Protein AF-A0A812XJ91-F1 (afdb_monomer_lite)

Secondary structure (DSSP, 8-state):
--SPPEEEEHHHHTT-SS---HHHHHHTTSEEE--GGG-EEEEEEE---SSS-S-TTSHHHHHHHHHHHHHHHS--EEPB-TT--PPPEETHHHHSS-EEEEEHHHHSPPPP--TTS-TT-TT-S--HHHHHHHHHHHHHHH-SEEEEE---EEETTTTEEE-HHHHHHBHHHHHHTHHHHHT-S-EEEEE-SSS-EEE--HHHHHHT--GGGSB-SSTTHHHHHHHHHHHHHHHHHHHHHHTT-HHHHHHHHHHHHHHTTTSPP-PPP--S------TT--HHHHHHHHHHHHHT-SSTT---TT---HHHHHHHTT-HHHHHHHHHTT--TT---SS-BTTTTBPTT--HHHHHHHTT-HHHHHHHHHTT--TT-SSS-HHHHHHHTT-HHHHHHHHHTT--TT-B-TTS-BHHHHHHHTT-HHHHHHHHHHTS-----

Foldseek 3Di:
DLAFWKWAFLVLLLVDPFDDAQVVCVVVVRIDRDDVVQWAEEEEQEQQLDDQGRCGNCPLSVFVSLQVCLLPVDFDFFAADPPDPDGGDTSVVVVPGTYIYGDLGNRFHDDDPPVDDDPPPPPDPDDSNNSVLLCLLVVLLRHQAYEYRFEFDQRPNVNDTTGPLLCLQALVSLLSCLCLLLVPNYFYWYRHGSNPIHGYFSQNSLLSFASLRHDYPDNCVLQSSVVSSQVVLLVSLVVCVVVVVLVSNLLSQLQQCRNCPNGPDDDRDQNDDDQPPPPPDDPLVSVLSRLCVSSVHDDQQDAPPQQDGSLLSCLSNLPLSNNVSSVVVVRDQQRWTQADDRNQGGHGFDGSLLSNLLSLSQSSNLVSVVSVHDQQTGLQGSLLSNLLSLNLSSNVSSVVSVHDQCDAHNVRDGSLVSNVVNVSVSSNVSSVVVPPPPPPD

Structure (mmCIF, N/CA/C/O backbone):
data_AF-A0A812XJ91-F1
#
_entry.id   AF-A0A812XJ91-F1
#
loop_
_atom_site.group_PDB
_atom_site.id
_atom_site.type_symbol
_atom_site.label_atom_id
_atom_site.label_alt_id
_atom_site.label_comp_id
_atom_site.label_asym_id
_atom_site.label_entity_id
_atom_site.label_seq_id
_atom_site.pdbx_PDB_ins_code
_atom_site.Cart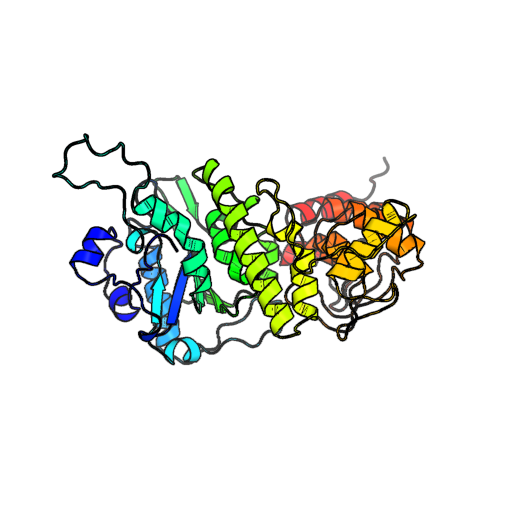n_x
_atom_site.Cartn_y
_atom_site.Cartn_z
_atom_site.occupancy
_atom_site.B_iso_or_equiv
_atom_site.auth_seq_id
_atom_site.auth_comp_id
_atom_site.auth_asym_id
_atom_site.auth_atom_id
_atom_site.pdbx_PDB_model_num
ATOM 1 N N . MET A 1 1 ? -5.278 -17.671 15.094 1.00 77.06 1 MET A N 1
ATOM 2 C CA . MET A 1 1 ? -5.924 -16.753 16.052 1.00 77.06 1 MET A CA 1
ATOM 3 C C . MET A 1 1 ? -5.693 -17.362 17.419 1.00 77.06 1 MET A C 1
ATOM 5 O O . MET A 1 1 ? -6.022 -18.529 17.568 1.00 77.06 1 MET A O 1
ATOM 9 N N . LEU A 1 2 ? -5.006 -16.648 18.311 1.00 86.00 2 LEU A N 1
ATOM 10 C CA . LEU A 1 2 ? -4.584 -17.137 19.634 1.00 86.00 2 LEU A CA 1
ATOM 11 C C . LEU A 1 2 ? -5.523 -16.671 20.757 1.00 86.00 2 LEU A C 1
ATOM 13 O O . LEU A 1 2 ? -5.563 -17.288 21.810 1.00 86.00 2 LEU A O 1
ATOM 17 N N . PHE A 1 3 ? -6.290 -15.607 20.522 1.00 91.12 3 PHE A N 1
ATOM 18 C CA . PHE A 1 3 ? -7.303 -15.082 21.435 1.00 91.12 3 PHE A CA 1
ATOM 19 C C . PHE A 1 3 ? -8.591 -14.795 20.643 1.00 91.12 3 PHE A C 1
ATOM 21 O O . PHE A 1 3 ? -8.493 -14.431 19.462 1.00 91.12 3 PHE A O 1
ATOM 28 N N . PRO A 1 4 ? -9.786 -15.006 21.222 1.00 94.06 4 PRO A N 1
ATOM 29 C CA . PRO A 1 4 ? -11.042 -14.742 20.532 1.00 94.06 4 PRO A CA 1
ATOM 30 C C . PRO A 1 4 ? -11.246 -13.245 20.278 1.00 94.06 4 PRO A C 1
ATOM 32 O O . PRO A 1 4 ? -10.796 -12.379 21.027 1.00 94.06 4 PRO A O 1
ATOM 35 N N . MET A 1 5 ? -11.938 -12.929 19.187 1.00 94.94 5 MET A N 1
ATOM 36 C CA . MET A 1 5 ? -12.240 -11.546 18.839 1.00 94.94 5 MET A CA 1
ATOM 37 C C . MET A 1 5 ? -13.400 -11.056 19.701 1.00 94.94 5 MET A C 1
ATOM 39 O O . MET A 1 5 ? -14.499 -11.579 19.578 1.00 94.94 5 MET A O 1
ATOM 43 N N . TYR A 1 6 ? -13.186 -10.036 20.523 1.00 97.12 6 TYR A N 1
ATOM 44 C CA . TYR A 1 6 ? -14.270 -9.338 21.210 1.00 97.12 6 TYR A CA 1
ATOM 45 C C . TYR A 1 6 ? -14.672 -8.076 20.448 1.00 97.12 6 TYR A C 1
ATOM 47 O O . TYR A 1 6 ? -13.834 -7.450 19.806 1.00 97.12 6 TYR A O 1
ATOM 55 N N . ALA A 1 7 ? -15.940 -7.682 20.518 1.00 97.38 7 ALA A N 1
ATOM 56 C CA . ALA A 1 7 ? -16.430 -6.466 19.878 1.00 97.38 7 ALA A CA 1
ATOM 57 C C . ALA A 1 7 ? -17.609 -5.854 20.646 1.00 97.38 7 ALA A C 1
ATOM 59 O O . ALA A 1 7 ? -18.295 -6.530 21.415 1.00 97.38 7 ALA A O 1
ATOM 60 N N . VAL A 1 8 ? -17.864 -4.567 20.413 1.00 97.19 8 VAL A N 1
ATOM 61 C CA . VAL A 1 8 ? -19.029 -3.844 20.942 1.00 97.19 8 VAL A CA 1
ATOM 62 C C . VAL A 1 8 ? -20.018 -3.575 19.812 1.00 97.19 8 VAL A C 1
ATOM 64 O O . VAL A 1 8 ? -19.623 -3.174 18.720 1.00 97.19 8 VAL A O 1
ATOM 67 N N . SER A 1 9 ? -21.314 -3.790 20.035 1.00 96.00 9 SER A N 1
ATOM 68 C CA . SER A 1 9 ? -22.311 -3.380 19.036 1.00 96.00 9 SER A CA 1
ATOM 69 C C . SER A 1 9 ? -22.371 -1.853 18.945 1.00 96.00 9 SER A C 1
ATOM 71 O O . SER A 1 9 ? -22.243 -1.166 19.962 1.00 96.00 9 SER A O 1
ATOM 73 N N . VAL A 1 10 ? -22.646 -1.298 17.761 1.00 94.12 10 VAL A N 1
ATOM 74 C CA . VAL A 1 10 ? -22.796 0.163 17.611 1.00 94.12 10 VAL A CA 1
ATOM 75 C C . VAL A 1 10 ? -23.866 0.723 18.561 1.00 94.12 10 VAL A C 1
ATOM 77 O O . VAL A 1 10 ? -23.689 1.792 19.137 1.00 94.12 10 VAL A O 1
ATOM 80 N N . GLN A 1 11 ? -24.947 -0.021 18.812 1.00 93.06 11 GLN A N 1
ATOM 81 C CA . GLN A 1 11 ? -25.999 0.394 19.747 1.00 93.06 11 GLN A CA 1
ATOM 82 C C . GLN A 1 11 ? -25.499 0.556 21.188 1.00 93.06 11 GLN A C 1
ATOM 84 O O . GLN A 1 11 ? -25.949 1.468 21.881 1.00 93.06 11 GLN A O 1
ATOM 89 N N . GLN A 1 12 ? -24.600 -0.321 21.644 1.00 95.81 12 GLN A N 1
ATOM 90 C CA . GLN A 1 12 ? -23.986 -0.209 22.967 1.00 95.81 12 GLN A CA 1
ATOM 91 C C . GLN A 1 12 ? -22.923 0.890 22.985 1.00 95.81 12 GLN A C 1
ATOM 93 O O . GLN A 1 12 ? -22.923 1.706 23.904 1.00 95.81 12 GLN A O 1
ATOM 98 N N . LEU A 1 13 ? -22.100 0.996 21.933 1.00 95.69 13 LEU A N 1
ATOM 99 C CA . LEU A 1 13 ? -21.103 2.063 21.816 1.00 95.69 13 LEU A CA 1
ATOM 100 C C . LEU A 1 13 ? -21.748 3.450 21.943 1.00 95.69 13 LEU A C 1
ATOM 102 O O . LEU A 1 13 ? -21.236 4.303 22.660 1.00 95.69 13 LEU A O 1
ATOM 106 N N . LEU A 1 14 ? -22.899 3.673 21.303 1.00 95.00 14 LEU A N 1
ATOM 107 C CA . LEU A 1 14 ? -23.621 4.950 21.359 1.00 95.00 14 LEU A CA 1
ATOM 108 C C . LEU A 1 14 ? -24.146 5.325 22.757 1.00 95.00 14 LEU A C 1
ATOM 110 O O . LEU A 1 14 ? -24.506 6.487 22.955 1.00 95.00 14 LEU A O 1
ATOM 114 N N . LYS A 1 15 ? -24.206 4.366 23.690 1.00 96.00 15 LYS A N 1
ATOM 115 C CA . LYS A 1 15 ? -24.619 4.559 25.090 1.00 96.00 15 LYS A CA 1
ATOM 116 C C . LYS A 1 15 ? -23.435 4.696 26.049 1.00 96.00 15 LYS A C 1
ATOM 118 O O . LYS A 1 15 ? -23.639 5.111 27.184 1.00 96.00 15 LYS A O 1
ATOM 123 N N . MET A 1 16 ? -22.222 4.342 25.619 1.00 95.50 16 MET A N 1
ATOM 124 C CA . MET A 1 16 ? -21.024 4.466 26.449 1.00 95.50 16 MET A CA 1
ATOM 125 C C . MET A 1 16 ? -20.746 5.938 26.765 1.00 95.50 16 MET A C 1
ATOM 127 O O . MET A 1 16 ? -20.759 6.790 25.876 1.00 95.50 16 MET A O 1
ATOM 131 N N . THR A 1 17 ? -20.474 6.235 28.032 1.00 94.00 17 THR A N 1
ATOM 132 C CA . THR A 1 17 ? -20.098 7.579 28.501 1.00 94.00 17 THR A CA 1
ATOM 133 C C . THR A 1 17 ? -18.590 7.749 28.641 1.00 94.00 17 THR A C 1
ATOM 135 O O . THR A 1 17 ? -18.089 8.866 28.569 1.00 94.00 17 THR A O 1
ATOM 138 N N . GLU A 1 18 ? -17.875 6.641 28.813 1.00 93.12 18 GLU A N 1
ATOM 139 C CA . GLU A 1 18 ? -16.437 6.579 29.050 1.00 93.12 18 GLU A CA 1
ATOM 140 C C . GLU A 1 18 ? -15.836 5.335 28.386 1.00 93.12 18 GLU A C 1
ATOM 142 O O . GLU A 1 18 ? -16.519 4.326 28.165 1.00 93.12 18 GLU A O 1
ATOM 147 N N . VAL A 1 19 ? -14.547 5.418 28.061 1.00 93.38 19 VAL A N 1
ATOM 148 C CA . VAL A 1 19 ? -13.760 4.288 27.568 1.00 93.38 19 VAL A CA 1
ATOM 149 C C . VAL A 1 19 ? -13.214 3.549 28.788 1.00 93.38 19 VAL A C 1
ATOM 151 O O . VAL A 1 19 ? -12.426 4.102 29.540 1.00 93.38 19 VAL A O 1
ATOM 154 N N . ARG A 1 20 ? -13.671 2.315 29.026 1.00 93.94 20 ARG A N 1
ATOM 155 C CA . ARG A 1 20 ? -13.280 1.508 30.196 1.00 93.94 20 ARG A CA 1
ATOM 156 C C . ARG A 1 20 ? -12.519 0.247 29.789 1.00 93.94 20 ARG A C 1
ATOM 158 O O . ARG A 1 20 ? -12.733 -0.229 28.675 1.00 93.94 20 ARG A O 1
ATOM 165 N N . PRO A 1 21 ? -11.683 -0.319 30.681 1.00 94.19 21 PRO A N 1
ATOM 166 C CA . PRO A 1 21 ? -10.959 -1.560 30.424 1.00 94.19 21 PRO A CA 1
ATOM 167 C C . PRO A 1 21 ? -11.860 -2.730 30.017 1.00 94.19 21 PRO A C 1
ATOM 169 O O . PRO A 1 21 ? -13.022 -2.826 30.433 1.00 94.19 21 PRO A O 1
ATOM 172 N N . HIS A 1 22 ? -11.280 -3.644 29.239 1.00 94.00 22 HIS A N 1
ATOM 173 C CA . HIS A 1 22 ? -11.932 -4.842 28.714 1.00 94.00 22 HIS A CA 1
ATOM 174 C C . HIS A 1 22 ? -12.670 -5.651 29.782 1.00 94.00 22 HIS A C 1
ATOM 176 O O . HIS A 1 22 ? -13.807 -6.058 29.567 1.00 94.00 22 HIS A O 1
ATOM 182 N N . GLU A 1 23 ? -12.058 -5.845 30.947 1.00 93.56 23 GLU A N 1
ATOM 183 C CA . GLU A 1 23 ? -12.588 -6.679 32.024 1.00 93.56 23 GLU A CA 1
ATOM 184 C C . GLU A 1 23 ? -13.911 -6.124 32.563 1.00 93.56 23 GLU A C 1
ATOM 186 O O . GLU A 1 23 ? -14.848 -6.885 32.807 1.00 93.56 23 GLU A O 1
ATOM 191 N N . ILE A 1 24 ? -14.013 -4.795 32.689 1.00 94.69 24 ILE A N 1
ATOM 192 C CA . ILE A 1 24 ? -15.222 -4.118 33.170 1.00 94.69 24 ILE A CA 1
ATOM 193 C C . ILE A 1 24 ? -16.333 -4.239 32.125 1.00 94.69 24 ILE A C 1
ATOM 195 O O . ILE A 1 24 ? -17.440 -4.675 32.439 1.00 94.69 24 ILE A O 1
ATOM 199 N N . LEU A 1 25 ? -16.037 -3.911 30.863 1.00 95.62 25 LEU A N 1
ATOM 200 C CA . LEU A 1 25 ? -17.049 -3.959 29.805 1.00 95.62 25 LEU A CA 1
ATOM 201 C C . LEU A 1 25 ? -17.490 -5.389 29.468 1.00 95.62 25 LEU A C 1
ATOM 203 O O . LEU A 1 25 ? -18.638 -5.592 29.071 1.00 95.62 25 LEU A O 1
ATOM 207 N N . LYS A 1 26 ? -16.609 -6.380 29.639 1.00 94.75 26 LYS A N 1
ATOM 208 C CA . LYS A 1 26 ? -16.939 -7.803 29.511 1.00 94.75 26 LYS A CA 1
ATOM 209 C C . LYS A 1 26 ? -17.842 -8.269 30.654 1.00 94.75 26 LYS A C 1
ATOM 211 O O . LYS A 1 26 ? -18.828 -8.951 30.388 1.00 94.75 26 LYS A O 1
ATOM 216 N N . ALA A 1 27 ? -17.556 -7.880 31.901 1.00 94.31 27 ALA A N 1
ATOM 217 C CA . ALA A 1 27 ? -18.395 -8.214 33.058 1.00 94.31 27 ALA A CA 1
ATOM 218 C C . ALA A 1 27 ? -19.814 -7.624 32.949 1.00 94.31 27 ALA A C 1
ATOM 220 O O . ALA A 1 27 ? -20.782 -8.248 33.376 1.00 94.31 27 ALA A O 1
ATOM 221 N N . GLU A 1 28 ? -19.944 -6.455 32.322 1.00 95.50 28 GLU A N 1
ATOM 222 C CA . GLU A 1 28 ? -21.230 -5.803 32.044 1.00 95.50 28 GLU A CA 1
ATOM 223 C C . GLU A 1 28 ? -21.911 -6.291 30.752 1.00 95.50 28 GLU A C 1
ATOM 225 O O . GLU A 1 28 ? -22.960 -5.769 30.374 1.00 95.50 28 GLU A O 1
ATOM 230 N N . ALA A 1 29 ? -21.325 -7.271 30.052 1.00 94.69 29 ALA A N 1
ATOM 231 C CA . ALA A 1 29 ? -21.790 -7.775 28.755 1.00 94.69 29 ALA A CA 1
ATOM 232 C C . ALA A 1 29 ? -21.949 -6.684 27.669 1.00 94.69 29 ALA A C 1
ATOM 234 O O . ALA A 1 29 ? -22.723 -6.835 26.720 1.00 94.69 29 ALA A O 1
ATOM 235 N N . ILE A 1 30 ? -21.205 -5.580 27.791 1.00 96.19 30 ILE A N 1
ATOM 236 C CA . ILE A 1 30 ? -21.124 -4.517 26.780 1.00 96.19 30 ILE A CA 1
ATOM 237 C C . ILE A 1 30 ? -20.215 -4.967 25.635 1.00 96.19 30 ILE A C 1
ATOM 239 O O . ILE A 1 30 ? -20.559 -4.806 24.461 1.00 96.19 30 ILE A O 1
ATOM 243 N N . VAL A 1 31 ? -19.063 -5.544 25.981 1.00 95.81 31 VAL A N 1
ATOM 244 C CA . VAL A 1 31 ? -18.132 -6.161 25.035 1.00 95.81 31 VAL A CA 1
ATOM 245 C C . VAL A 1 31 ? -18.361 -7.668 25.047 1.00 95.81 31 VAL A C 1
ATOM 247 O O . VAL A 1 31 ? -18.320 -8.300 26.101 1.00 95.81 31 VAL A O 1
ATOM 250 N N . VAL A 1 32 ? -18.598 -8.244 23.869 1.00 96.25 32 VAL A N 1
ATOM 251 C CA . VAL A 1 32 ? -18.955 -9.661 23.704 1.00 96.25 32 VAL A CA 1
ATOM 252 C C . VAL A 1 32 ? -17.988 -10.360 22.761 1.00 96.25 32 VAL A C 1
ATOM 254 O O . VAL A 1 32 ? -17.415 -9.722 21.877 1.00 96.25 32 VAL A O 1
ATOM 257 N N . GLU A 1 33 ? -17.804 -11.665 22.945 1.00 96.81 33 GLU A N 1
ATOM 258 C CA . GLU A 1 33 ? -17.091 -12.492 21.972 1.00 96.81 33 GLU A CA 1
ATOM 259 C C . GLU A 1 33 ? -17.876 -12.495 20.654 1.00 96.81 33 GLU A C 1
ATOM 261 O O . GLU A 1 33 ? -19.077 -12.755 20.633 1.00 96.81 33 GLU A O 1
ATOM 266 N N . TYR A 1 34 ? -17.215 -12.113 19.566 1.00 95.56 34 TYR A N 1
ATOM 267 C CA . TYR A 1 34 ? -17.827 -11.884 18.267 1.00 95.56 34 TYR A CA 1
ATOM 268 C C . TYR A 1 34 ? -17.870 -13.163 17.434 1.00 95.56 34 TYR A C 1
ATOM 270 O O . TYR A 1 34 ? -16.842 -13.797 17.176 1.00 95.56 34 TYR A O 1
ATOM 278 N N . GLU A 1 35 ? -19.052 -13.451 16.897 1.00 92.88 35 GLU A N 1
ATOM 279 C CA . GLU A 1 35 ? -19.276 -14.495 15.906 1.00 92.88 35 GLU A CA 1
ATOM 280 C C . GLU A 1 35 ? -19.729 -13.894 14.571 1.00 92.88 35 GLU A C 1
ATOM 282 O O . GLU A 1 35 ? -20.452 -12.900 14.521 1.00 92.88 35 GLU A O 1
ATOM 287 N N . GLU A 1 36 ? -19.352 -14.533 13.461 1.00 87.75 36 GLU A N 1
ATOM 288 C CA . GLU A 1 36 ? -19.733 -14.088 12.108 1.00 87.75 36 GLU A CA 1
ATOM 289 C C . GLU A 1 36 ? -21.254 -14.114 11.877 1.00 87.75 36 GLU A C 1
ATOM 291 O O . GLU A 1 36 ? -21.766 -13.399 11.016 1.00 87.75 36 GLU A O 1
ATOM 296 N N . SER A 1 37 ? -21.987 -14.897 12.672 1.00 91.69 37 SER A N 1
ATOM 297 C CA . SER A 1 37 ? -23.450 -14.966 12.664 1.00 91.69 37 SER A CA 1
ATOM 298 C C . SER A 1 37 ? -24.118 -13.667 13.142 1.00 91.69 37 SER A C 1
ATOM 300 O O . SER A 1 37 ? -25.262 -13.403 12.772 1.00 91.69 37 SER A O 1
ATOM 302 N N . TYR A 1 38 ? -23.423 -12.835 13.930 1.00 91.69 38 TYR A N 1
ATOM 303 C CA . TYR A 1 38 ? -23.998 -11.631 14.538 1.00 91.69 38 TYR A CA 1
ATOM 304 C C . TYR A 1 38 ? -24.152 -10.469 13.556 1.00 91.69 38 TYR A C 1
ATOM 306 O O . TYR A 1 38 ? -25.002 -9.602 13.759 1.00 91.69 38 TYR A O 1
ATOM 314 N N . GLY A 1 39 ? -23.354 -10.434 12.489 1.00 91.75 39 GLY A N 1
ATOM 315 C CA . GLY A 1 39 ? -23.407 -9.376 11.488 1.00 91.75 39 GLY A CA 1
ATOM 316 C C . GLY A 1 39 ? -22.036 -9.042 10.923 1.00 91.75 39 GLY A C 1
ATOM 317 O O . GLY A 1 39 ? -21.232 -9.924 10.646 1.00 91.75 39 GLY A O 1
ATOM 318 N N . LYS A 1 40 ? -21.785 -7.751 10.704 1.00 91.56 40 LYS A N 1
ATOM 319 C CA . LYS A 1 40 ? -20.489 -7.245 10.246 1.00 91.56 40 LYS A CA 1
ATOM 320 C C . LYS A 1 40 ? -19.715 -6.658 11.406 1.00 91.56 40 LYS A C 1
ATOM 322 O O . LYS A 1 40 ? -20.297 -6.122 12.344 1.00 91.56 40 LYS A O 1
ATOM 327 N N . VAL A 1 41 ? -18.397 -6.655 11.271 1.00 91.88 41 VAL A N 1
ATOM 328 C CA . VAL A 1 41 ? -17.503 -5.992 12.215 1.00 91.88 41 VAL A CA 1
ATOM 329 C C . VAL A 1 41 ? -16.601 -4.986 11.512 1.00 91.88 41 VAL A C 1
ATOM 331 O O . VAL A 1 41 ? -16.150 -5.217 10.385 1.00 91.88 41 VAL A O 1
ATOM 334 N N . ALA A 1 42 ? -16.385 -3.846 12.158 1.00 90.56 42 ALA A N 1
ATOM 335 C CA . ALA A 1 42 ? -15.444 -2.824 11.743 1.00 90.56 42 ALA A CA 1
ATOM 336 C C . ALA A 1 42 ? -14.247 -2.787 12.693 1.00 90.56 42 ALA A C 1
ATOM 338 O O . ALA A 1 42 ? -14.403 -2.876 13.911 1.00 90.56 42 ALA A O 1
ATOM 339 N N . PHE A 1 43 ? -13.052 -2.635 12.133 1.00 90.12 43 PHE A N 1
ATOM 340 C CA . PHE A 1 43 ? -11.838 -2.418 12.907 1.00 90.12 43 PHE A CA 1
ATOM 341 C C . PHE A 1 43 ? -11.652 -0.919 13.159 1.00 90.12 43 PHE A C 1
ATOM 343 O O . PHE A 1 43 ? -11.534 -0.164 12.192 1.00 90.12 43 PHE A O 1
ATOM 350 N N . ILE A 1 44 ? -11.603 -0.490 14.422 1.00 91.69 44 ILE A N 1
ATOM 351 C CA . ILE A 1 44 ? -11.241 0.883 14.784 1.00 91.69 44 ILE A CA 1
ATOM 352 C C . ILE A 1 44 ? -9.731 0.961 14.982 1.00 91.69 44 ILE A C 1
ATOM 354 O O . ILE A 1 44 ? -9.169 0.304 15.858 1.00 91.69 44 ILE A O 1
ATOM 358 N N . SER A 1 45 ? -9.072 1.797 14.187 1.00 89.12 45 SER A N 1
ATOM 359 C CA . SER A 1 45 ? -7.669 2.145 14.380 1.00 89.12 45 SER A CA 1
ATOM 360 C C . SER A 1 45 ? -7.558 3.600 14.801 1.00 89.12 45 SER A C 1
ATOM 362 O O . SER A 1 45 ? -7.978 4.494 14.071 1.00 89.12 45 SER A O 1
ATOM 364 N N . HIS A 1 46 ? -6.969 3.846 15.964 1.00 89.88 46 HIS A N 1
ATOM 365 C CA . HIS A 1 46 ? -6.860 5.174 16.565 1.00 89.88 46 HIS A CA 1
ATOM 366 C C . HIS A 1 46 ? -5.459 5.390 17.151 1.00 89.88 46 HIS A C 1
ATOM 368 O O . HIS A 1 46 ? -4.627 4.474 17.180 1.00 89.88 46 HIS A O 1
ATOM 374 N N . GLU A 1 47 ? -5.167 6.621 17.560 1.00 88.00 47 GLU A N 1
ATOM 375 C CA . GLU A 1 47 ? -3.918 6.970 18.235 1.00 88.00 47 GLU A CA 1
ATOM 376 C C . GLU A 1 47 ? -4.171 7.168 19.733 1.00 88.00 47 GLU A C 1
ATOM 378 O O . GLU A 1 47 ? -5.125 7.832 20.121 1.00 88.00 47 GLU A O 1
ATOM 383 N N . TRP A 1 48 ? -3.320 6.584 20.580 1.00 87.56 48 TRP A N 1
ATOM 384 C CA . TRP A 1 48 ? -3.401 6.798 22.025 1.00 87.56 48 TRP A CA 1
ATOM 385 C C . TRP A 1 48 ? -2.996 8.239 22.342 1.00 87.56 48 TRP A C 1
ATOM 387 O O . TRP A 1 48 ? -1.902 8.658 21.956 1.00 87.56 48 TRP A O 1
ATOM 397 N N . VAL A 1 49 ? -3.875 8.984 23.022 1.00 88.25 49 VAL A N 1
ATOM 398 C CA . VAL A 1 49 ? -3.650 10.406 23.352 1.00 88.25 49 VAL A CA 1
ATOM 399 C C . VAL A 1 49 ? -3.145 10.658 24.780 1.00 88.25 49 VAL A C 1
ATOM 401 O O . VAL A 1 49 ? -2.999 11.818 25.170 1.00 88.25 49 VAL A O 1
ATOM 404 N N . GLY A 1 50 ? -2.853 9.592 25.528 1.00 85.19 50 GLY A N 1
ATOM 405 C CA . GLY A 1 50 ? -2.244 9.605 26.862 1.00 85.19 50 GLY A CA 1
ATOM 406 C C . GLY A 1 50 ? -1.377 8.360 27.089 1.00 85.19 50 GLY A C 1
ATOM 407 O O . GLY A 1 50 ? -1.403 7.433 26.272 1.00 85.19 50 GLY A O 1
ATOM 408 N N . ASP A 1 51 ? -0.612 8.347 28.184 1.00 78.00 51 ASP A N 1
ATOM 409 C CA . ASP A 1 51 ? 0.356 7.274 28.472 1.00 78.00 51 ASP A CA 1
ATOM 410 C C . ASP A 1 51 ? -0.325 5.978 28.943 1.00 78.00 51 ASP A C 1
ATOM 412 O O . ASP A 1 51 ? -0.058 4.896 28.419 1.00 78.00 51 ASP A O 1
ATOM 416 N N . ASP A 1 52 ? -1.251 6.097 29.897 1.00 81.88 52 ASP A N 1
ATOM 417 C CA . ASP A 1 52 ? -1.938 4.960 30.528 1.00 81.88 52 ASP A CA 1
ATOM 418 C C . ASP A 1 52 ? -3.346 4.709 29.963 1.00 81.88 52 ASP A C 1
ATOM 420 O O . ASP A 1 52 ? -3.982 3.699 30.280 1.00 81.88 52 ASP A O 1
ATOM 424 N N . HIS A 1 53 ? -3.868 5.635 29.157 1.00 87.94 53 HIS A N 1
ATOM 425 C CA . HIS A 1 53 ? -5.237 5.572 28.665 1.00 87.94 53 HIS A CA 1
ATOM 426 C C . HIS A 1 53 ? -5.362 6.144 27.244 1.00 87.94 53 HIS A C 1
ATOM 428 O O . HIS A 1 53 ? -4.870 7.243 26.976 1.00 87.94 53 HIS A O 1
ATOM 434 N N . PRO A 1 54 ? -6.066 5.457 26.325 1.00 89.81 54 PRO A N 1
ATOM 435 C CA . PRO A 1 54 ? -6.141 5.874 24.927 1.00 89.81 54 PRO A CA 1
ATOM 436 C C . PRO A 1 54 ? -6.938 7.159 24.696 1.00 89.81 54 PRO A C 1
ATOM 438 O O . PRO A 1 54 ? -6.684 7.847 23.714 1.00 89.81 54 PRO A O 1
ATOM 441 N N . ASP A 1 55 ? -7.924 7.458 25.549 1.00 91.81 55 ASP A N 1
ATOM 442 C CA . ASP A 1 55 ? -8.866 8.573 25.378 1.00 91.81 55 ASP A CA 1
ATOM 443 C C . ASP A 1 55 ? -9.521 8.979 26.712 1.00 91.81 55 ASP A C 1
ATOM 445 O O . ASP A 1 55 ? -10.700 8.717 26.943 1.00 91.81 55 ASP A O 1
ATOM 449 N N . LEU A 1 56 ? -8.736 9.534 27.644 1.00 89.06 56 LEU A N 1
ATOM 450 C CA . LEU A 1 56 ? -9.176 9.759 29.036 1.00 89.06 56 LEU A CA 1
ATOM 451 C C . LEU A 1 56 ? -10.423 10.651 29.134 1.00 89.06 56 LEU A C 1
ATOM 453 O O . LEU A 1 56 ? -11.353 10.351 29.875 1.00 89.06 56 LEU A O 1
ATOM 457 N N . ASP A 1 57 ? -10.476 11.704 28.322 1.00 89.69 57 ASP A N 1
ATOM 458 C CA . ASP A 1 57 ? -11.590 12.657 28.295 1.00 89.69 57 ASP A CA 1
ATOM 459 C C . ASP A 1 57 ? -12.791 12.179 27.448 1.00 89.69 57 ASP A C 1
ATOM 461 O O . ASP A 1 57 ? -13.810 12.877 27.328 1.00 89.69 57 ASP A O 1
ATOM 465 N N . GLY A 1 58 ? -12.669 11.022 26.786 1.00 92.12 58 GLY A N 1
ATOM 466 C CA . GLY A 1 58 ? -13.661 10.520 25.836 1.00 92.12 58 GLY A CA 1
ATOM 467 C C . GLY A 1 58 ? -13.788 11.380 24.569 1.00 92.12 58 GLY A C 1
ATOM 468 O O . GLY A 1 58 ? -14.861 11.418 23.961 1.00 92.12 58 GLY A O 1
ATOM 469 N N . LYS A 1 59 ? -12.752 12.142 24.190 1.00 93.38 59 LYS A N 1
ATOM 470 C CA . LYS A 1 59 ? -12.770 13.032 23.016 1.00 93.38 59 LYS A CA 1
ATOM 471 C C . LYS A 1 59 ? -12.871 12.218 21.725 1.00 93.38 59 LYS A C 1
ATOM 473 O O . LYS A 1 59 ? -13.708 12.534 20.878 1.00 93.38 59 LYS A O 1
ATOM 478 N N . GLN A 1 60 ? -12.081 11.153 21.594 1.00 94.19 60 GLN A N 1
ATOM 479 C CA . GLN A 1 60 ? -12.135 10.247 20.441 1.00 94.19 60 GLN A CA 1
ATOM 480 C C . GLN A 1 60 ? -13.455 9.472 20.402 1.00 94.19 60 GLN A C 1
ATOM 482 O O . GLN A 1 60 ? -14.091 9.404 19.349 1.00 94.19 60 GLN A O 1
ATOM 487 N N . LEU A 1 61 ? -13.916 8.955 21.546 1.00 95.25 61 LEU A N 1
ATOM 488 C CA . LEU A 1 61 ? -15.187 8.240 21.667 1.00 95.25 61 LEU A CA 1
ATOM 489 C C . LEU A 1 61 ? -16.361 9.106 21.195 1.00 95.25 61 LEU A C 1
ATOM 491 O O . LEU A 1 61 ? -17.195 8.633 20.425 1.00 95.25 61 LEU A O 1
ATOM 495 N N . ARG A 1 62 ? -16.414 10.384 21.593 1.00 95.38 62 ARG A N 1
ATOM 496 C CA . ARG A 1 62 ? -17.466 11.316 21.147 1.00 95.38 62 ARG A CA 1
ATOM 497 C C . ARG A 1 62 ? -17.439 11.530 19.637 1.00 95.38 62 ARG A C 1
ATOM 499 O O . ARG A 1 62 ? -18.500 11.522 19.016 1.00 95.38 62 ARG A O 1
ATOM 506 N N . VAL A 1 63 ? -16.254 11.698 19.044 1.00 95.06 63 VAL A N 1
ATOM 507 C CA . VAL A 1 63 ? -16.114 11.824 17.584 1.00 95.06 63 VAL A CA 1
ATOM 508 C C . VAL A 1 63 ? -16.608 10.558 16.891 1.00 95.06 63 VAL A C 1
ATOM 510 O O . VAL A 1 63 ? -17.422 10.657 15.976 1.00 95.06 63 VAL A O 1
ATOM 513 N N . LEU A 1 64 ? -16.197 9.378 17.364 1.00 94.75 64 LEU A N 1
ATOM 514 C CA . LEU A 1 64 ? -16.644 8.095 16.822 1.00 94.75 64 LEU A CA 1
ATOM 515 C C . LEU A 1 64 ? -18.167 7.944 16.916 1.00 94.75 64 LEU A C 1
ATOM 517 O O . LEU A 1 64 ? -18.819 7.639 15.924 1.00 94.75 64 LEU A O 1
ATOM 521 N N . GLN A 1 65 ? -18.760 8.219 18.079 1.00 95.19 65 GLN A N 1
ATOM 522 C CA . GLN A 1 65 ? -20.210 8.150 18.265 1.00 95.19 65 GLN A CA 1
ATOM 523 C C . GLN A 1 65 ? -20.958 9.129 17.353 1.00 95.19 65 GLN A C 1
ATOM 525 O O . GLN A 1 65 ? -22.006 8.787 16.807 1.00 95.19 65 GLN A O 1
ATOM 530 N N . ASN A 1 66 ? -20.446 10.349 17.182 1.00 93.44 66 ASN A N 1
ATOM 531 C CA . ASN A 1 66 ? -21.051 11.336 16.292 1.00 93.44 66 ASN A CA 1
ATOM 532 C C . ASN A 1 66 ? -20.934 10.920 14.824 1.00 93.44 66 ASN A C 1
ATOM 534 O O . ASN A 1 66 ? -21.919 11.039 14.099 1.00 93.44 66 ASN A O 1
ATOM 538 N N . ALA A 1 67 ? -19.789 10.372 14.416 1.00 90.75 67 ALA A N 1
ATOM 539 C CA . ALA A 1 67 ? -19.587 9.824 13.082 1.00 90.75 67 ALA A CA 1
ATOM 540 C C . ALA A 1 67 ? -20.538 8.646 12.809 1.00 90.75 67 ALA A C 1
ATOM 542 O O . ALA A 1 67 ? -21.190 8.614 11.769 1.00 90.75 67 ALA A O 1
ATOM 543 N N . GLU A 1 68 ? -20.707 7.725 13.761 1.00 90.12 68 GLU A N 1
ATOM 544 C CA . GLU A 1 68 ? -21.675 6.625 13.656 1.00 90.12 68 GLU A CA 1
ATOM 545 C C . GLU A 1 68 ? -23.116 7.150 13.548 1.00 90.12 68 GLU A C 1
ATOM 547 O O . GLU A 1 68 ? -23.853 6.760 12.641 1.00 90.12 68 GLU A O 1
ATOM 552 N N . ARG A 1 69 ? -23.524 8.110 14.394 1.00 90.12 69 ARG A N 1
ATOM 553 C CA . ARG A 1 69 ? -24.845 8.765 14.275 1.00 90.12 69 ARG A CA 1
ATOM 554 C C . ARG A 1 69 ? -25.019 9.429 12.909 1.00 90.12 69 ARG A C 1
ATOM 556 O O . ARG A 1 69 ? -26.080 9.303 12.298 1.00 90.12 69 ARG A O 1
ATOM 563 N N . TYR A 1 70 ? -23.986 10.103 12.413 1.00 85.25 70 TYR A N 1
ATOM 564 C CA . TYR A 1 70 ? -23.992 10.750 11.105 1.00 85.25 70 TYR A CA 1
ATOM 565 C C . TYR A 1 70 ? -24.154 9.731 9.966 1.00 85.25 70 TYR A C 1
ATOM 567 O O . TYR A 1 70 ? -24.981 9.931 9.078 1.00 85.25 70 TYR A O 1
ATOM 575 N N . MET A 1 71 ? -23.447 8.599 10.023 1.00 82.06 71 MET A N 1
ATOM 576 C CA . MET A 1 71 ? -23.542 7.530 9.022 1.00 82.06 71 MET A CA 1
ATOM 577 C C . MET A 1 71 ? -24.876 6.763 9.075 1.00 82.06 71 MET A C 1
ATOM 579 O O . MET A 1 71 ? -25.353 6.292 8.039 1.00 82.06 71 MET A O 1
ATOM 583 N N . ILE A 1 72 ? -25.494 6.637 10.255 1.00 79.38 72 ILE A N 1
ATOM 584 C CA . ILE A 1 72 ? -26.733 5.866 10.463 1.00 79.38 72 ILE A CA 1
ATOM 585 C C . ILE A 1 72 ? -27.995 6.692 10.189 1.00 79.38 72 ILE A C 1
ATOM 587 O O . ILE A 1 72 ? -28.976 6.147 9.677 1.00 79.38 72 ILE A O 1
ATOM 591 N N . SER A 1 73 ? -27.982 7.983 10.533 1.00 76.44 73 SER A N 1
ATOM 592 C CA . SER A 1 73 ? -29.176 8.843 10.503 1.00 76.44 73 SER A CA 1
ATOM 593 C C . SER A 1 73 ? -29.754 9.069 9.106 1.00 76.44 73 SER A C 1
ATOM 595 O O . SER A 1 73 ? -30.962 9.253 8.986 1.00 76.44 73 SER A O 1
ATOM 597 N N . ASP A 1 74 ? -28.936 9.023 8.051 1.00 65.00 74 ASP A N 1
ATOM 598 C CA . ASP A 1 74 ? -29.387 9.354 6.700 1.00 65.00 74 ASP A CA 1
ATOM 599 C C . ASP A 1 74 ? -28.603 8.593 5.614 1.00 65.00 74 ASP A C 1
ATOM 601 O O . ASP A 1 74 ? -27.434 8.231 5.785 1.00 65.00 74 ASP A O 1
ATOM 605 N N . SER A 1 75 ? -29.252 8.325 4.478 1.00 64.94 75 SER A N 1
ATOM 606 C CA . SER A 1 75 ? -28.619 7.692 3.314 1.00 64.94 75 SER A CA 1
ATOM 607 C C . SER A 1 75 ? -27.751 8.708 2.588 1.00 64.94 75 SER A C 1
ATOM 609 O O . SER A 1 75 ? -28.219 9.419 1.706 1.00 64.94 75 SER A O 1
ATOM 611 N N . ARG A 1 76 ? -26.471 8.758 2.950 1.00 71.69 76 ARG A N 1
ATOM 612 C CA . ARG A 1 76 ? -25.509 9.712 2.396 1.00 71.69 76 ARG A CA 1
ATOM 613 C C . ARG A 1 76 ? -24.477 9.012 1.537 1.00 71.69 76 ARG A C 1
ATOM 615 O O . ARG A 1 76 ? -24.239 7.812 1.673 1.00 71.69 76 ARG A O 1
ATOM 622 N N . LEU A 1 77 ? -23.877 9.791 0.652 1.00 74.69 77 LEU A N 1
ATOM 623 C CA . LEU A 1 77 ? -22.708 9.408 -0.116 1.00 74.69 77 LEU A CA 1
ATOM 624 C C . LEU A 1 77 ? -21.478 9.931 0.627 1.00 74.69 77 LEU A C 1
ATOM 626 O O . LEU A 1 77 ? -21.326 11.141 0.776 1.00 74.69 77 LEU A O 1
ATOM 630 N N . ILE A 1 78 ? -20.638 9.027 1.129 1.00 74.56 78 ILE A N 1
ATOM 631 C CA . ILE A 1 78 ? -19.341 9.406 1.698 1.00 74.56 78 ILE A CA 1
ATOM 632 C C . ILE A 1 78 ? -18.402 9.686 0.523 1.00 74.56 78 ILE A C 1
ATOM 634 O O . ILE A 1 78 ? -18.200 8.775 -0.292 1.00 74.56 78 ILE A O 1
ATOM 638 N N . PRO A 1 79 ? -17.861 10.912 0.402 1.00 68.19 79 PRO A N 1
ATOM 639 C CA . PRO A 1 79 ? -16.980 11.253 -0.701 1.00 68.19 79 PRO A CA 1
ATOM 640 C C . PRO A 1 79 ? -15.722 10.385 -0.646 1.00 68.19 79 PRO A C 1
ATOM 642 O O . PRO A 1 79 ? -15.166 10.127 0.425 1.00 68.19 79 PRO A O 1
ATOM 645 N N . ALA A 1 80 ? -15.287 9.919 -1.814 1.00 66.50 80 ALA A N 1
ATOM 646 C CA . ALA A 1 80 ? -13.928 9.434 -1.965 1.00 66.50 80 ALA A CA 1
ATOM 647 C C . ALA A 1 80 ? -12.964 10.625 -1.929 1.00 66.50 80 ALA A C 1
ATOM 649 O O . ALA A 1 80 ? -13.337 11.750 -2.266 1.00 66.50 80 ALA A O 1
ATOM 650 N N . GLU A 1 81 ? -11.729 10.359 -1.522 1.00 61.25 81 GLU A N 1
ATOM 651 C CA . GLU A 1 81 ? -10.607 11.293 -1.614 1.00 61.25 81 GLU A CA 1
ATOM 652 C C . GLU A 1 81 ? -10.586 12.010 -2.982 1.00 61.25 81 GLU A C 1
ATOM 654 O O . GLU A 1 81 ? -10.789 11.368 -4.015 1.00 61.25 81 GLU A O 1
ATOM 659 N N . VAL A 1 82 ? -10.351 13.332 -2.989 1.00 49.97 82 VAL A N 1
ATOM 660 C CA . VAL A 1 82 ? -10.605 14.277 -4.110 1.00 49.97 82 VAL A CA 1
ATOM 661 C C . VAL A 1 82 ? -10.076 13.808 -5.477 1.00 49.97 82 VAL A C 1
ATOM 663 O O . VAL A 1 82 ? -10.647 14.136 -6.515 1.00 49.97 82 VAL A O 1
ATOM 666 N N . MET A 1 83 ? -9.007 13.013 -5.489 1.00 48.66 83 MET A N 1
ATOM 667 C CA . MET A 1 83 ? -8.321 12.553 -6.701 1.00 48.66 83 MET A CA 1
ATOM 668 C C . MET A 1 83 ? -8.785 11.177 -7.206 1.00 48.66 83 MET A C 1
ATOM 670 O O . MET A 1 83 ? -8.380 10.739 -8.284 1.00 48.66 83 MET A O 1
ATOM 674 N N . CYS A 1 84 ? -9.644 10.477 -6.461 1.00 45.25 84 CYS A N 1
ATOM 675 C CA . CYS A 1 84 ? -10.159 9.172 -6.841 1.00 45.25 84 CYS A CA 1
ATOM 676 C C . CYS A 1 84 ? -11.528 9.324 -7.518 1.00 45.25 84 CYS A C 1
ATOM 678 O O . CYS A 1 84 ? -12.514 9.664 -6.875 1.00 45.25 84 CYS A O 1
ATOM 680 N N . LYS A 1 85 ? -11.641 8.954 -8.802 1.00 44.28 85 LYS A N 1
ATOM 681 C CA . LYS A 1 85 ? -12.938 8.794 -9.500 1.00 44.28 85 LYS A CA 1
ATOM 682 C C . LYS A 1 85 ? -13.793 7.631 -8.946 1.00 44.28 85 LYS A C 1
ATOM 684 O O . LYS A 1 85 ? -14.710 7.178 -9.627 1.00 44.28 85 LYS A O 1
ATOM 689 N N . LYS A 1 86 ? -13.479 7.084 -7.763 1.00 49.41 86 LYS A N 1
ATOM 690 C CA . LYS A 1 86 ? -14.300 6.042 -7.135 1.00 49.41 86 LYS A CA 1
ATOM 691 C C . LYS A 1 86 ? -15.633 6.656 -6.721 1.00 49.41 86 LYS A C 1
ATOM 693 O O . LYS A 1 86 ? -15.676 7.723 -6.115 1.00 49.41 86 LYS A O 1
ATOM 698 N N . GLU A 1 87 ? -16.710 5.957 -7.059 1.00 55.12 87 GLU A N 1
ATOM 699 C CA . GLU A 1 87 ? -18.063 6.331 -6.670 1.00 55.12 87 GLU A CA 1
ATOM 700 C C . GLU A 1 87 ? -18.142 6.464 -5.148 1.00 55.12 87 GLU A C 1
ATOM 702 O O . GLU A 1 87 ? -17.693 5.588 -4.401 1.00 55.12 87 GLU A O 1
ATOM 707 N N . ALA A 1 88 ? -18.701 7.584 -4.697 1.00 63.91 88 ALA A N 1
ATOM 708 C CA . ALA A 1 88 ? -18.976 7.814 -3.294 1.00 63.91 88 ALA A CA 1
ATOM 709 C C . ALA A 1 88 ? -19.783 6.638 -2.722 1.00 63.91 88 ALA A C 1
ATOM 711 O O . ALA A 1 88 ? -20.708 6.121 -3.355 1.00 63.91 88 ALA A O 1
ATOM 712 N N . LEU A 1 89 ? -19.427 6.181 -1.524 1.00 71.50 89 LEU A N 1
ATOM 713 C CA . LEU A 1 89 ? -20.053 4.991 -0.967 1.00 71.50 89 LEU A CA 1
ATOM 714 C C . LEU A 1 89 ? -21.321 5.370 -0.203 1.00 71.50 89 LEU A C 1
ATOM 716 O O . LEU A 1 89 ? -21.290 6.200 0.705 1.00 71.50 89 LEU A O 1
ATOM 720 N N . SER A 1 90 ? -22.433 4.708 -0.522 1.00 75.06 90 SER A N 1
ATOM 721 C CA . SER A 1 90 ? -23.667 4.876 0.243 1.00 75.06 90 SER A CA 1
ATOM 722 C C . SER A 1 90 ? -23.529 4.309 1.660 1.00 75.06 90 SER A C 1
ATOM 724 O O . SER A 1 90 ? -23.261 3.115 1.841 1.00 75.06 90 SER A O 1
ATOM 726 N N . THR A 1 91 ? -23.833 5.124 2.672 1.00 77.00 91 THR A N 1
ATOM 727 C CA . THR A 1 91 ? -23.893 4.706 4.087 1.00 77.00 91 THR A CA 1
ATOM 728 C C . THR A 1 91 ? -24.954 3.635 4.353 1.00 77.00 91 THR A C 1
ATOM 730 O O . THR A 1 91 ? -24.906 2.944 5.368 1.00 77.00 91 THR A O 1
ATOM 733 N N . SER A 1 92 ? -25.900 3.418 3.427 1.00 72.38 92 SER A N 1
ATOM 734 C CA . SER A 1 92 ? -26.874 2.316 3.505 1.00 72.38 92 SER A CA 1
ATOM 735 C C . SER A 1 92 ? -26.209 0.952 3.692 1.00 72.38 92 SER A C 1
ATOM 737 O O . SER A 1 92 ? -26.772 0.059 4.318 1.00 72.38 92 SER A O 1
ATOM 739 N N . CYS A 1 93 ? -24.980 0.790 3.204 1.00 72.06 93 CYS A N 1
ATOM 740 C CA . CYS A 1 93 ? -24.259 -0.463 3.303 1.00 72.06 93 CYS A CA 1
ATOM 741 C C . CYS A 1 93 ? -23.802 -0.830 4.728 1.00 72.06 93 CYS A C 1
ATOM 743 O O . CYS A 1 93 ? -23.609 -2.020 4.990 1.00 72.06 93 CYS A O 1
ATOM 745 N N . LEU A 1 94 ? -23.676 0.161 5.620 1.00 74.69 94 LEU A N 1
ATOM 746 C CA . LEU A 1 94 ? -23.393 -0.007 7.051 1.00 74.69 94 LEU A CA 1
ATOM 747 C C . LEU A 1 94 ? -24.646 -0.443 7.827 1.00 74.69 94 LEU A C 1
ATOM 749 O O . LEU A 1 94 ? -24.533 -1.008 8.905 1.00 74.69 94 LEU A O 1
ATOM 753 N N . ARG A 1 95 ? -25.841 -0.226 7.256 1.00 74.25 95 ARG A N 1
ATOM 754 C CA . ARG A 1 95 ? -27.144 -0.512 7.884 1.00 74.25 95 ARG A CA 1
ATOM 755 C C . ARG A 1 95 ? -27.770 -1.844 7.468 1.00 74.25 95 ARG A C 1
ATOM 757 O O . ARG A 1 95 ? -28.781 -2.240 8.032 1.00 74.25 95 ARG A O 1
ATOM 764 N N . ARG A 1 96 ? -27.205 -2.536 6.471 1.00 78.56 96 ARG A N 1
ATOM 765 C CA . ARG A 1 96 ? -27.787 -3.784 5.932 1.00 78.56 96 ARG A CA 1
ATOM 766 C C . ARG A 1 96 ? -27.780 -4.944 6.929 1.00 78.56 96 ARG A C 1
ATOM 768 O O . ARG A 1 96 ? -28.584 -5.855 6.791 1.00 78.56 96 ARG A O 1
ATOM 775 N N . GLN A 1 97 ? -26.840 -4.939 7.866 1.00 84.12 97 GLN A N 1
ATOM 776 C CA . GLN A 1 97 ? -26.647 -5.968 8.886 1.00 84.12 97 GLN A CA 1
ATOM 777 C C . GLN A 1 97 ? -26.237 -5.279 10.193 1.00 84.12 97 GLN A C 1
ATOM 779 O O . GLN A 1 97 ? -25.730 -4.155 10.129 1.00 84.12 97 GLN A O 1
ATOM 784 N N . PRO A 1 98 ? -26.425 -5.921 11.360 1.00 91.56 98 PRO A N 1
ATOM 785 C CA . PRO A 1 98 ? -25.886 -5.405 12.612 1.00 91.56 98 PRO A CA 1
ATOM 786 C C . PRO A 1 98 ? -24.381 -5.148 12.483 1.00 91.56 98 PRO A C 1
ATOM 788 O O . PRO A 1 98 ? -23.661 -5.950 11.884 1.00 91.56 98 PRO A O 1
ATOM 791 N N . LEU A 1 99 ? -23.924 -4.015 13.016 1.00 92.88 99 LEU A N 1
ATOM 792 C CA . LEU A 1 99 ? -22.524 -3.608 12.979 1.00 92.88 99 LEU A CA 1
ATOM 793 C C . LEU A 1 99 ? -21.930 -3.658 14.388 1.00 92.88 99 LEU A C 1
ATOM 795 O O . LEU A 1 99 ? -22.483 -3.096 15.339 1.00 92.88 99 LEU A O 1
ATOM 799 N N . TYR A 1 100 ? -20.792 -4.330 14.489 1.00 96.00 100 TYR A N 1
ATOM 800 C CA . TYR A 1 100 ? -19.948 -4.407 15.670 1.00 96.00 100 TYR A CA 1
ATOM 801 C C . TYR A 1 100 ? -18.639 -3.667 15.416 1.00 96.00 100 TYR A C 1
ATOM 803 O O . TYR A 1 100 ? -18.189 -3.557 14.276 1.00 96.00 100 TYR A O 1
ATOM 811 N N . LEU A 1 101 ? -18.016 -3.170 16.474 1.00 95.25 101 LEU A N 1
ATOM 812 C CA . LEU A 1 101 ? -16.775 -2.415 16.425 1.00 95.25 101 LEU A CA 1
ATOM 813 C C . LEU A 1 101 ? -15.737 -3.108 17.302 1.00 95.25 101 LEU A C 1
ATOM 815 O O . LEU A 1 101 ? -15.993 -3.405 18.470 1.00 95.25 101 LEU A O 1
ATOM 819 N N . TRP A 1 102 ? -14.567 -3.359 16.729 1.00 95.06 102 TRP A N 1
ATOM 820 C CA . TRP A 1 102 ? -13.385 -3.791 17.460 1.00 95.06 102 TRP A CA 1
ATOM 821 C C . TRP A 1 102 ? -12.523 -2.571 17.785 1.00 95.06 102 TRP A C 1
ATOM 823 O O . TRP A 1 102 ? -12.222 -1.787 16.885 1.00 95.06 102 TRP A O 1
ATOM 833 N N . TYR A 1 103 ? -12.114 -2.420 19.043 1.00 93.81 103 TYR A N 1
ATOM 834 C CA . TYR A 1 103 ? -11.284 -1.318 19.534 1.00 93.81 103 TYR A CA 1
ATOM 835 C C . TYR A 1 103 ? -10.228 -1.876 20.493 1.00 93.81 103 TYR A C 1
ATOM 837 O O . TYR A 1 103 ? -10.571 -2.571 21.448 1.00 93.81 103 TYR A O 1
ATOM 845 N N . ASP A 1 104 ? -8.952 -1.582 20.255 1.00 88.94 104 ASP A N 1
ATOM 846 C CA . ASP A 1 104 ? -7.819 -2.257 20.910 1.00 88.94 104 ASP A CA 1
ATOM 847 C C . ASP A 1 104 ? -7.870 -2.266 22.450 1.00 88.94 104 ASP A C 1
ATOM 849 O O . ASP A 1 104 ? -7.602 -3.300 23.051 1.00 88.94 104 ASP A O 1
ATOM 853 N N . PHE A 1 105 ? -8.258 -1.165 23.094 1.00 91.94 105 PHE A N 1
ATOM 854 C CA . PHE A 1 105 ? -8.218 -1.017 24.549 1.00 91.94 105 PHE A CA 1
ATOM 855 C C . PHE A 1 105 ? -9.285 -1.828 25.283 1.00 91.94 105 PHE A C 1
ATOM 857 O O . PHE A 1 105 ? -9.016 -2.427 26.319 1.00 91.94 105 PHE A O 1
ATOM 864 N N . PHE A 1 106 ? -10.509 -1.868 24.760 1.00 93.12 106 PHE A N 1
ATOM 865 C CA . PHE A 1 106 ? -11.611 -2.550 25.439 1.00 93.12 106 PHE A CA 1
ATOM 866 C C . PHE A 1 106 ? -12.017 -3.876 24.789 1.00 93.12 106 PHE A C 1
ATOM 868 O O . PHE A 1 106 ? -12.793 -4.636 25.367 1.00 93.12 106 PHE A O 1
ATOM 875 N N . CYS A 1 107 ? -11.462 -4.208 23.620 1.00 94.12 107 CYS A N 1
ATOM 876 C CA . CYS A 1 107 ? -11.587 -5.530 23.002 1.00 94.12 107 CYS A CA 1
ATOM 877 C C . CYS A 1 107 ? -10.376 -6.441 23.263 1.00 94.12 107 CYS A C 1
ATOM 879 O O . CYS A 1 107 ? -10.462 -7.632 22.961 1.00 94.12 107 CYS A O 1
ATOM 881 N N . CYS A 1 108 ? -9.282 -5.922 23.832 1.00 91.69 108 CYS A N 1
ATOM 882 C CA . CYS A 1 108 ? -8.166 -6.724 24.338 1.00 91.69 108 CYS A CA 1
ATOM 883 C C . CYS A 1 108 ? -8.069 -6.616 25.867 1.00 91.69 108 CYS A C 1
ATOM 885 O O . CYS A 1 108 ? -8.228 -5.512 26.390 1.00 91.69 108 CYS A O 1
ATOM 887 N N . PRO A 1 109 ? -7.735 -7.710 26.575 1.00 91.00 109 PRO A N 1
ATOM 888 C CA . PRO A 1 109 ? -7.473 -7.685 28.013 1.00 91.00 109 PRO A CA 1
ATOM 889 C C . PRO A 1 109 ? -6.395 -6.671 28.383 1.00 91.00 109 PRO A C 1
ATOM 891 O O . PRO A 1 109 ? -5.402 -6.553 27.667 1.00 91.00 109 PRO A O 1
ATOM 894 N N . GLN A 1 110 ? -6.558 -5.967 29.499 1.00 87.19 110 GLN A N 1
ATOM 895 C CA . GLN A 1 110 ? -5.566 -5.015 29.998 1.00 87.19 110 GLN A CA 1
ATOM 896 C C . GLN A 1 110 ? -4.747 -5.664 31.120 1.00 87.19 110 GLN A C 1
ATOM 898 O O . GLN A 1 110 ? -5.284 -6.392 31.955 1.00 87.19 110 GLN A O 1
ATOM 903 N N . LEU A 1 111 ? -3.424 -5.436 31.147 1.00 69.69 111 LEU A N 1
ATOM 904 C CA . LEU A 1 111 ? -2.570 -5.950 32.227 1.00 69.69 111 LEU A CA 1
ATOM 905 C C . LEU A 1 111 ? -3.105 -5.418 33.562 1.00 69.69 111 LEU A C 1
ATOM 907 O O . LEU A 1 111 ? -3.175 -4.208 33.775 1.00 69.69 111 LEU A O 1
ATOM 911 N N . GLY A 1 112 ? -3.547 -6.335 34.422 1.00 56.28 112 GLY A N 1
ATOM 912 C CA . GLY A 1 112 ? -4.381 -6.009 35.567 1.00 56.28 112 GLY A CA 1
ATOM 913 C C . GLY A 1 112 ? -3.764 -4.961 36.493 1.00 56.28 112 GLY A C 1
ATOM 914 O O . GLY A 1 112 ? -2.780 -5.224 37.172 1.00 56.28 112 GLY A O 1
ATOM 915 N N . LYS A 1 113 ? -4.445 -3.824 36.645 1.00 44.84 113 LYS A N 1
ATOM 916 C CA . LYS A 1 113 ? -4.605 -3.197 37.963 1.00 44.84 113 LYS A CA 1
ATOM 917 C C . LYS A 1 113 ? -5.844 -3.818 38.624 1.00 44.84 113 LYS A C 1
ATOM 919 O O . LYS A 1 113 ? -6.823 -3.128 38.886 1.00 44.84 113 LYS A O 1
ATOM 924 N N . GLN A 1 114 ? -5.849 -5.139 38.837 1.00 40.81 114 GLN A N 1
ATOM 925 C CA . GLN A 1 114 ? -6.817 -5.737 39.761 1.00 40.81 114 GLN A CA 1
ATOM 926 C C . GLN A 1 114 ? -6.339 -5.435 41.192 1.00 40.81 114 GLN A C 1
ATOM 928 O O . GLN A 1 114 ? -5.207 -5.787 41.516 1.00 40.81 114 GLN A O 1
ATOM 933 N N . PRO A 1 115 ? -7.153 -4.829 42.076 1.00 38.25 115 PRO A N 1
ATOM 934 C CA . PRO A 1 115 ? -6.739 -4.513 43.448 1.00 38.25 115 PRO A CA 1
ATOM 935 C C . PRO A 1 115 ? -6.500 -5.734 44.357 1.00 38.25 115 PRO A C 1
ATOM 937 O O . PRO A 1 115 ? -6.214 -5.551 45.537 1.00 38.25 115 PRO A O 1
ATOM 940 N N . SER A 1 116 ? -6.673 -6.969 43.868 1.00 35.97 116 SER A N 1
ATOM 941 C CA . SER A 1 116 ? -6.869 -8.149 44.723 1.00 35.97 116 SER A CA 1
ATOM 942 C C . SER A 1 116 ? -6.046 -9.394 44.374 1.00 35.97 116 SER A C 1
ATOM 944 O O . SER A 1 116 ? -6.312 -10.446 44.949 1.00 35.97 116 SER A O 1
ATOM 946 N N . LEU A 1 117 ? -5.052 -9.324 43.484 1.00 38.25 117 LEU A N 1
ATOM 947 C CA . LEU A 1 117 ? -4.174 -10.468 43.201 1.00 38.25 117 LEU A CA 1
ATOM 948 C C . LEU A 1 117 ? -2.711 -10.085 43.431 1.00 38.25 117 LEU A C 1
ATOM 950 O O . LEU A 1 117 ? -2.222 -9.079 42.924 1.00 38.25 117 LEU A O 1
ATOM 954 N N . SER A 1 118 ? -2.038 -10.869 44.272 1.00 35.34 118 SER A N 1
ATOM 955 C CA . SER A 1 118 ? -0.651 -10.674 44.682 1.00 35.34 118 SER A CA 1
ATOM 956 C C . SER A 1 118 ? 0.309 -10.713 43.493 1.00 35.34 118 SER A C 1
ATOM 958 O O . SER A 1 118 ? 0.131 -11.489 42.560 1.00 35.34 118 SER A O 1
ATOM 960 N N . ASN A 1 119 ? 1.387 -9.928 43.587 1.00 37.91 119 ASN A N 1
ATOM 961 C CA . ASN A 1 119 ? 2.472 -9.763 42.606 1.00 37.91 119 ASN A CA 1
ATOM 962 C C . ASN A 1 119 ? 3.263 -11.048 42.236 1.00 37.91 119 ASN A C 1
ATOM 964 O O . ASN A 1 119 ? 4.358 -10.952 41.686 1.00 37.91 119 ASN A O 1
ATOM 968 N N . SER A 1 120 ? 2.769 -12.247 42.547 1.00 38.78 120 SER A N 1
ATOM 969 C CA . SER A 1 120 ? 3.458 -13.525 42.324 1.00 38.78 120 SER A CA 1
ATOM 970 C C . SER A 1 120 ? 3.205 -14.157 40.949 1.00 38.78 120 SER A C 1
ATOM 972 O O . SER A 1 120 ? 4.015 -14.975 40.524 1.00 38.78 120 SER A O 1
ATOM 974 N N . ASP A 1 121 ? 2.159 -13.754 40.219 1.00 39.62 121 ASP A N 1
ATOM 975 C CA . ASP A 1 121 ? 1.771 -14.402 38.947 1.00 39.62 121 ASP A CA 1
ATOM 976 C C . ASP A 1 121 ? 2.320 -13.699 37.687 1.00 39.62 121 ASP A C 1
ATOM 978 O O . ASP A 1 121 ? 2.044 -14.091 36.553 1.00 39.62 121 ASP A O 1
ATOM 982 N N . LEU A 1 122 ? 3.176 -12.687 37.869 1.00 43.12 122 LEU A N 1
ATOM 983 C CA . LEU A 1 122 ? 3.796 -11.873 36.809 1.00 43.12 122 LEU A CA 1
ATOM 984 C C . LEU A 1 122 ? 4.875 -12.612 35.982 1.00 43.12 122 LEU A C 1
ATOM 986 O O . LEU A 1 122 ? 5.641 -11.977 35.260 1.00 43.12 122 LEU A O 1
ATOM 990 N N . SER A 1 123 ? 4.951 -13.945 36.070 1.00 35.66 123 SER A N 1
ATOM 991 C CA . SER A 1 123 ? 5.971 -14.774 35.408 1.00 35.66 123 SER A CA 1
ATOM 992 C C . SER A 1 123 ? 5.414 -15.863 34.477 1.00 35.66 123 SER A C 1
ATOM 994 O O . SER A 1 123 ? 6.122 -16.822 34.170 1.00 35.66 123 SER A O 1
ATOM 996 N N . SER A 1 124 ? 4.178 -15.728 33.972 1.00 43.22 124 SER A N 1
ATOM 997 C CA . SER A 1 124 ? 3.697 -16.608 32.891 1.00 43.22 124 SER A CA 1
ATOM 998 C C . SER A 1 124 ? 4.110 -16.083 31.495 1.00 43.22 124 SER A C 1
ATOM 1000 O O . SER A 1 124 ? 4.001 -14.881 31.241 1.00 43.22 124 SER A O 1
ATOM 1002 N N . PRO A 1 125 ? 4.592 -16.937 30.565 1.00 42.22 125 PRO A N 1
ATOM 1003 C CA . PRO A 1 125 ? 5.128 -16.496 29.269 1.00 42.22 125 PRO A CA 1
ATOM 1004 C C . PRO A 1 125 ? 4.103 -15.968 28.249 1.00 42.22 125 PRO A C 1
ATOM 1006 O O . PRO A 1 125 ? 4.511 -15.474 27.201 1.00 42.22 125 PRO A O 1
ATOM 1009 N N . GLU A 1 126 ? 2.795 -16.042 28.510 1.00 56.19 126 GLU A N 1
ATOM 1010 C CA . GLU A 1 126 ? 1.755 -15.605 27.566 1.00 56.19 126 GLU A CA 1
ATOM 1011 C C . GLU A 1 126 ? 0.592 -14.933 28.310 1.00 56.19 126 GLU A C 1
ATOM 1013 O O . GLU A 1 126 ? -0.422 -15.557 28.612 1.00 56.19 126 GLU A O 1
ATOM 1018 N N . SER A 1 127 ? 0.719 -13.637 28.616 1.00 78.81 127 SER A N 1
ATOM 1019 C CA . SER A 1 127 ? -0.430 -12.858 29.097 1.00 78.81 127 SER A CA 1
ATOM 1020 C C . SER A 1 127 ? -1.545 -12.851 28.042 1.00 78.81 127 SER A C 1
ATOM 1022 O O . SER A 1 127 ? -1.265 -12.803 26.840 1.00 78.81 127 SER A O 1
ATOM 1024 N N . GLU A 1 128 ? -2.816 -12.857 28.459 1.00 85.31 128 GLU A N 1
ATOM 1025 C CA . GLU A 1 128 ? -3.947 -12.807 27.516 1.00 85.31 128 GLU A CA 1
ATOM 1026 C C . GLU A 1 128 ? -3.864 -11.598 26.572 1.00 85.31 128 GLU A C 1
ATOM 1028 O O . GLU A 1 128 ? -4.161 -11.714 25.382 1.00 85.31 128 GLU A O 1
ATOM 1033 N N . LEU A 1 129 ? -3.352 -10.464 27.067 1.00 84.56 129 LEU A N 1
ATOM 1034 C CA . LEU A 1 129 ? -3.039 -9.292 26.250 1.00 84.56 129 LEU A CA 1
ATOM 1035 C C . LEU A 1 129 ? -2.062 -9.631 25.112 1.00 84.56 129 LEU A C 1
ATOM 1037 O O . LEU A 1 129 ? -2.286 -9.232 23.972 1.00 84.56 129 LEU A O 1
ATOM 1041 N N . SER A 1 130 ? -0.993 -10.384 25.386 1.00 81.44 130 SER A N 1
ATOM 1042 C CA . SER A 1 130 ? -0.020 -10.796 24.364 1.00 81.44 130 SER A CA 1
ATOM 1043 C C . SER A 1 130 ? -0.672 -11.651 23.272 1.00 81.44 130 SER A C 1
ATOM 1045 O O . SER A 1 130 ? -0.451 -11.420 22.076 1.00 81.44 130 SER A O 1
ATOM 1047 N N . MET A 1 131 ? -1.535 -12.595 23.661 1.00 86.00 131 MET A N 1
ATOM 1048 C CA . MET A 1 131 ? -2.292 -13.425 22.716 1.00 86.00 131 MET A CA 1
ATOM 1049 C C . MET A 1 131 ? -3.281 -12.593 21.885 1.00 86.00 131 MET A C 1
ATOM 1051 O O . MET A 1 131 ? -3.399 -12.805 20.671 1.00 86.00 131 MET A O 1
ATOM 1055 N N . ALA A 1 132 ? -3.949 -11.616 22.507 1.00 87.69 132 ALA A N 1
ATOM 1056 C CA . ALA A 1 132 ? -4.867 -10.693 21.846 1.00 87.69 132 ALA A CA 1
ATOM 1057 C C . ALA A 1 132 ? -4.149 -9.790 20.834 1.00 87.69 132 ALA A C 1
ATOM 1059 O O . ALA A 1 132 ? -4.553 -9.740 19.670 1.00 87.69 132 ALA A O 1
ATOM 1060 N N . VAL A 1 133 ? -3.032 -9.170 21.226 1.00 80.44 133 VAL A N 1
ATOM 1061 C CA . VAL A 1 133 ? -2.195 -8.333 20.349 1.00 80.44 133 VAL A CA 1
ATOM 1062 C C . VAL A 1 133 ? -1.661 -9.142 19.166 1.00 80.44 133 VAL A C 1
ATOM 1064 O O . VAL A 1 133 ? -1.730 -8.701 18.019 1.00 80.44 133 VAL A O 1
ATOM 1067 N N . THR A 1 134 ? -1.202 -10.370 19.410 1.00 78.50 134 THR A N 1
ATOM 1068 C CA . THR A 1 134 ? -0.725 -11.274 18.348 1.00 78.50 134 THR A CA 1
ATOM 1069 C C . THR A 1 134 ? -1.851 -11.700 17.393 1.00 78.50 134 THR A C 1
ATOM 1071 O O . THR A 1 134 ? -1.597 -12.065 16.244 1.00 78.50 134 THR A O 1
ATOM 1074 N N . SER A 1 135 ? -3.110 -11.618 17.832 1.00 84.56 135 SER A N 1
ATOM 1075 C CA . SER A 1 135 ? -4.298 -11.986 17.054 1.00 84.56 135 SER A CA 1
ATOM 1076 C C . SER A 1 135 ? -4.930 -10.828 16.272 1.00 84.56 135 SER A C 1
ATOM 1078 O O . SER A 1 135 ? -5.715 -11.103 15.362 1.00 84.56 135 SER A O 1
ATOM 1080 N N . ILE A 1 136 ? -4.525 -9.572 16.518 1.00 80.62 136 ILE A N 1
ATOM 1081 C CA . ILE A 1 136 ? -4.944 -8.372 15.758 1.00 80.62 136 ILE A CA 1
ATOM 1082 C C . ILE A 1 136 ? -4.997 -8.593 14.240 1.00 80.62 136 ILE A C 1
ATOM 1084 O O . ILE A 1 136 ? -6.016 -8.271 13.632 1.00 80.62 136 ILE A O 1
ATOM 1088 N N . PRO A 1 137 ? -3.980 -9.186 13.591 1.00 73.69 137 PRO A N 1
ATOM 1089 C CA . PRO A 1 137 ? -4.010 -9.354 12.142 1.00 73.69 137 PRO A CA 1
ATOM 1090 C C . PRO A 1 137 ? -5.143 -10.267 11.663 1.00 73.69 137 PRO A C 1
ATOM 1092 O O . PRO A 1 137 ? -5.706 -10.061 10.590 1.00 73.69 137 PRO A O 1
ATOM 1095 N N . ALA A 1 138 ? -5.491 -11.276 12.465 1.00 77.50 138 ALA A N 1
ATOM 1096 C CA . ALA A 1 138 ? -6.611 -12.156 12.175 1.00 77.50 138 ALA A CA 1
ATOM 1097 C C . ALA A 1 138 ? -7.955 -11.441 12.388 1.00 77.50 138 ALA A C 1
ATOM 1099 O O . ALA A 1 138 ? -8.887 -11.699 11.632 1.00 77.50 138 ALA A O 1
ATOM 1100 N N . TYR A 1 139 ? -8.057 -10.529 13.362 1.00 84.88 139 TYR A N 1
ATOM 1101 C CA . TYR A 1 139 ? -9.250 -9.690 13.553 1.00 84.88 139 TYR A CA 1
ATOM 1102 C C . TYR A 1 139 ? -9.453 -8.755 12.368 1.00 84.88 139 TYR A C 1
ATOM 1104 O O . TYR A 1 139 ? -10.523 -8.721 11.770 1.00 84.88 139 TYR A O 1
ATOM 1112 N N . VAL A 1 140 ? -8.382 -8.071 11.971 1.00 77.31 140 VAL A N 1
ATOM 1113 C CA . VAL A 1 140 ? -8.340 -7.186 10.811 1.00 77.31 140 VAL A CA 1
ATOM 1114 C C . VAL A 1 140 ? -8.813 -7.910 9.539 1.00 77.31 140 VAL A C 1
ATOM 1116 O O . VAL A 1 140 ? -9.612 -7.363 8.784 1.00 77.31 140 VAL A O 1
ATOM 1119 N N . ALA A 1 141 ? -8.387 -9.161 9.326 1.00 74.25 141 ALA A N 1
ATOM 1120 C CA . ALA A 1 141 ? -8.818 -9.973 8.185 1.00 74.25 141 ALA A CA 1
ATOM 1121 C C . ALA A 1 141 ? -10.306 -10.381 8.222 1.00 74.25 141 ALA A C 1
ATOM 1123 O O . ALA A 1 141 ? -10.880 -10.643 7.167 1.00 74.25 141 ALA A O 1
ATOM 1124 N N . LYS A 1 142 ? -10.928 -10.438 9.409 1.00 81.06 142 LYS A N 1
ATOM 1125 C CA . LYS A 1 142 ? -12.365 -10.719 9.583 1.00 81.06 142 LYS A CA 1
ATOM 1126 C C . LYS A 1 142 ? -13.248 -9.478 9.416 1.00 81.06 142 LYS A C 1
ATOM 1128 O O . LYS A 1 142 ? -14.451 -9.608 9.192 1.00 81.06 142 LYS A O 1
ATOM 1133 N N . CYS A 1 143 ? -12.684 -8.277 9.535 1.00 83.94 143 CYS A N 1
ATOM 1134 C CA . CYS A 1 143 ? -13.454 -7.042 9.463 1.00 83.94 143 CYS A CA 1
ATOM 1135 C C . CYS A 1 143 ? -13.960 -6.740 8.046 1.00 83.94 143 CYS A C 1
ATOM 1137 O O . CYS A 1 143 ? -13.246 -6.860 7.057 1.00 83.94 143 CYS A O 1
ATOM 1139 N N . SER A 1 144 ? -15.212 -6.287 7.960 1.00 84.44 144 SER A N 1
ATOM 1140 C CA . SER A 1 144 ? -15.832 -5.787 6.723 1.00 84.44 144 SER A CA 1
ATOM 1141 C C . SER A 1 144 ? -15.504 -4.318 6.449 1.00 84.44 144 SER A C 1
ATOM 1143 O O . SER A 1 144 ? -15.609 -3.852 5.313 1.00 84.44 144 SER A O 1
ATOM 1145 N N . PHE A 1 145 ? -15.152 -3.578 7.500 1.00 84.25 145 PHE A N 1
ATOM 1146 C CA . PHE A 1 145 ? -14.872 -2.149 7.450 1.00 84.25 145 PHE A CA 1
ATOM 1147 C C . PHE A 1 145 ? -13.618 -1.825 8.257 1.00 84.25 145 PHE A C 1
ATOM 1149 O O . PHE A 1 145 ? -13.322 -2.485 9.254 1.00 84.25 145 PHE A O 1
ATOM 1156 N N . PHE A 1 146 ? -12.908 -0.790 7.832 1.00 84.81 146 PHE A N 1
ATOM 1157 C CA . PHE A 1 146 ? -11.777 -0.236 8.556 1.00 84.81 146 PHE A CA 1
ATOM 1158 C C . PHE A 1 146 ? -12.044 1.242 8.795 1.00 84.81 146 PHE A C 1
ATOM 1160 O O . PHE A 1 146 ? -12.292 1.981 7.845 1.00 84.81 146 PHE A O 1
ATOM 1167 N N . LEU A 1 147 ? -12.021 1.662 10.052 1.00 87.69 147 LEU A N 1
ATOM 1168 C CA . LEU A 1 147 ? -12.307 3.026 10.475 1.00 87.69 147 LEU A CA 1
ATOM 1169 C C . LEU A 1 147 ? -11.036 3.578 11.126 1.00 87.69 147 LEU A C 1
ATOM 1171 O O . LEU A 1 147 ? -10.702 3.223 12.257 1.00 87.69 147 LEU A O 1
ATOM 1175 N N . ALA A 1 148 ? -10.312 4.427 10.399 1.00 88.00 148 ALA A N 1
ATOM 1176 C CA . ALA A 1 148 ? -9.236 5.225 10.972 1.00 88.00 148 ALA A CA 1
ATOM 1177 C C . ALA A 1 148 ? -9.864 6.405 11.723 1.00 88.00 148 ALA A C 1
ATOM 1179 O O . ALA A 1 148 ? -10.388 7.327 11.100 1.00 88.00 148 ALA A O 1
ATOM 1180 N N . LEU A 1 149 ? -9.853 6.357 13.053 1.00 92.25 149 LEU A N 1
ATOM 1181 C CA . LEU A 1 149 ? -10.323 7.432 13.917 1.00 92.25 149 LEU A CA 1
ATOM 1182 C C . LEU A 1 149 ? -9.139 8.351 14.223 1.00 92.25 149 LEU A C 1
ATOM 1184 O O . LEU A 1 149 ? -8.282 8.019 15.040 1.00 92.25 149 LEU A O 1
ATOM 1188 N N . CYS A 1 150 ? -9.075 9.483 13.529 1.00 90.69 150 CYS A N 1
ATOM 1189 C CA . CYS A 1 150 ? -7.957 10.422 13.601 1.00 90.69 150 CYS A CA 1
ATOM 1190 C C . CYS A 1 150 ? -8.427 11.883 13.736 1.00 90.69 150 CYS A C 1
ATOM 1192 O O . CYS A 1 150 ? -8.065 12.735 12.917 1.00 90.69 150 CYS A O 1
ATOM 1194 N N . PRO A 1 151 ? -9.238 12.205 14.763 1.00 92.31 151 PRO A N 1
ATOM 1195 C CA . PRO A 1 151 ? -9.606 13.585 15.035 1.00 92.31 151 PRO A CA 1
ATOM 1196 C C . PRO A 1 151 ? -8.396 14.438 15.410 1.00 92.31 151 PRO A C 1
ATOM 1198 O O . PRO A 1 151 ? -7.410 13.943 15.958 1.00 92.31 151 PRO A O 1
ATOM 1201 N N . ILE A 1 152 ? -8.509 15.746 15.177 1.00 91.31 152 ILE A N 1
ATO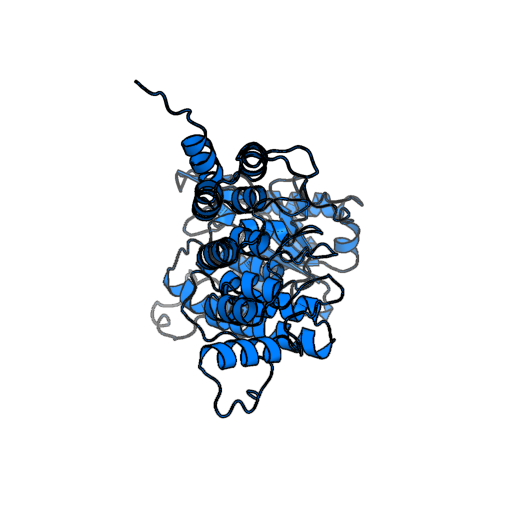M 1202 C CA . ILE A 1 152 ? -7.535 16.697 15.708 1.00 91.31 152 ILE A CA 1
ATOM 1203 C C . ILE A 1 152 ? -7.766 16.837 17.214 1.00 91.31 152 ILE A C 1
ATOM 1205 O O . ILE A 1 152 ? -8.797 17.360 17.640 1.00 91.31 152 ILE A O 1
ATOM 1209 N N . ILE A 1 153 ? -6.814 16.363 18.017 1.00 90.62 153 ILE A N 1
ATOM 1210 C CA . ILE A 1 153 ? -6.885 16.412 19.482 1.00 90.62 153 ILE A CA 1
ATOM 1211 C C . ILE A 1 153 ? -5.620 17.049 20.030 1.00 90.62 153 ILE A C 1
ATOM 1213 O O . ILE A 1 153 ? -4.510 16.654 19.691 1.00 90.62 153 ILE A O 1
ATOM 1217 N N . VAL A 1 154 ? -5.791 18.013 20.928 1.00 89.69 154 VAL A N 1
ATOM 1218 C CA . VAL A 1 154 ? -4.697 18.545 21.739 1.00 89.69 154 VAL A CA 1
ATOM 1219 C C . VAL A 1 154 ? -4.640 17.737 23.032 1.00 89.69 154 VAL A C 1
ATOM 1221 O O . VAL A 1 154 ? -5.628 17.689 23.773 1.00 89.69 154 VAL A O 1
ATOM 1224 N N . SER A 1 155 ? -3.504 17.087 23.281 1.00 86.62 155 SER A N 1
ATOM 1225 C CA . SER A 1 155 ? -3.190 16.493 24.581 1.00 86.62 155 SER A CA 1
ATOM 1226 C C . SER A 1 155 ? -2.259 17.435 25.321 1.00 86.62 155 SER A C 1
ATOM 1228 O O . SER A 1 155 ? -1.116 17.646 24.909 1.00 86.62 155 SER A O 1
ATOM 1230 N N . GLU A 1 156 ? -2.774 18.026 26.395 1.00 84.56 156 GLU A N 1
ATOM 1231 C CA . GLU A 1 156 ? -1.986 18.876 27.289 1.00 84.56 156 GLU A CA 1
ATOM 1232 C C . GLU A 1 156 ? -0.944 18.047 28.048 1.00 84.56 156 GLU A C 1
ATOM 1234 O O . GLU A 1 156 ? 0.192 18.488 28.186 1.00 84.56 156 GLU A O 1
ATOM 1239 N N . GLU A 1 157 ? -1.305 16.821 28.444 1.00 81.62 157 GLU A N 1
ATOM 1240 C CA . GLU A 1 157 ? -0.429 15.857 29.123 1.00 81.62 157 GLU A CA 1
ATOM 1241 C C . GLU A 1 157 ? 0.840 15.572 28.313 1.00 81.62 157 GLU A C 1
ATOM 1243 O O . GLU A 1 157 ? 1.950 15.651 28.833 1.00 81.62 157 GLU A O 1
ATOM 1248 N N . LEU A 1 158 ? 0.680 15.301 27.016 1.00 83.75 158 LEU A N 1
ATOM 1249 C CA . LEU A 1 158 ? 1.792 14.958 26.128 1.00 83.75 158 LEU A CA 1
ATOM 1250 C C . LEU A 1 158 ? 2.389 16.172 25.401 1.00 83.75 158 LEU A C 1
ATOM 1252 O O . LEU A 1 158 ? 3.323 16.011 24.615 1.00 83.75 158 LEU A O 1
ATOM 1256 N N . GLY A 1 159 ? 1.830 17.374 25.594 1.00 86.56 159 GLY A N 1
ATOM 1257 C CA . GLY A 1 159 ? 2.223 18.581 24.859 1.00 86.56 159 GLY A CA 1
ATOM 1258 C C . GLY A 1 159 ? 2.163 18.414 23.334 1.00 86.56 159 GLY A C 1
ATOM 1259 O O . GLY A 1 159 ? 2.972 19.002 22.614 1.00 86.56 159 GLY A O 1
ATOM 1260 N N . LYS A 1 160 ? 1.248 17.573 22.832 1.00 89.12 160 LYS A N 1
ATOM 1261 C CA . LYS A 1 160 ? 1.204 17.119 21.433 1.00 89.12 160 LYS A CA 1
ATOM 1262 C C . LYS A 1 160 ? -0.168 17.366 20.810 1.00 89.12 160 LYS A C 1
ATOM 1264 O O . LYS A 1 160 ? -1.205 17.156 21.440 1.00 89.12 160 LYS A O 1
ATOM 1269 N N . VAL A 1 161 ? -0.161 17.757 19.535 1.00 90.81 161 VAL A N 1
ATOM 1270 C CA . VAL A 1 161 ? -1.359 17.783 18.688 1.00 90.81 161 VAL A CA 1
ATOM 1271 C C . VAL A 1 161 ? -1.403 16.510 17.854 1.00 90.81 161 VAL A C 1
ATOM 1273 O O . VAL A 1 161 ? -0.488 16.222 17.084 1.00 90.81 161 VAL A O 1
ATOM 1276 N N . PHE A 1 162 ? -2.474 15.754 18.026 1.00 89.62 162 PHE A N 1
ATOM 1277 C CA . PHE A 1 162 ? -2.803 14.564 17.264 1.00 89.62 162 PHE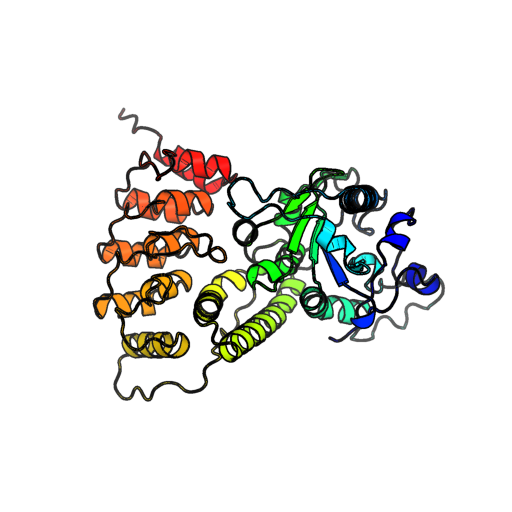 A CA 1
ATOM 1278 C C . PHE A 1 162 ? -3.584 14.951 16.014 1.00 89.62 162 PHE A C 1
ATOM 1280 O O . PHE A 1 162 ? -4.407 15.864 16.059 1.00 89.62 162 PHE A O 1
ATOM 1287 N N . SER A 1 163 ? -3.306 14.294 14.893 1.00 88.31 163 SER A N 1
ATOM 1288 C CA . SER A 1 163 ? -3.919 14.570 13.595 1.00 88.31 163 SER A CA 1
ATOM 1289 C C . SER A 1 163 ? -3.872 13.326 12.696 1.00 88.31 163 SER A C 1
ATOM 1291 O O . SER A 1 163 ? -3.186 12.351 13.019 1.00 88.31 163 SER A O 1
ATOM 1293 N N . PRO A 1 164 ? -4.532 13.341 11.522 1.00 84.19 164 PRO A N 1
ATOM 1294 C CA . PRO A 1 164 ? -4.378 12.274 10.533 1.00 84.19 164 PRO A CA 1
ATOM 1295 C C . PRO A 1 164 ? -2.915 12.004 10.166 1.00 84.19 164 PRO A C 1
ATOM 1297 O O . PRO A 1 164 ? -2.533 10.852 9.982 1.00 84.19 164 PRO A O 1
ATOM 1300 N N . GLN A 1 165 ? -2.076 13.045 10.142 1.00 81.44 165 GLN A N 1
ATOM 1301 C CA . GLN A 1 165 ? -0.645 12.917 9.874 1.00 81.44 165 GLN A CA 1
ATOM 1302 C C . GLN A 1 165 ? 0.093 12.195 11.009 1.00 81.44 165 GLN A C 1
ATOM 1304 O O . GLN A 1 165 ? 0.888 11.300 10.736 1.00 81.44 165 GLN A O 1
ATOM 1309 N N . THR A 1 166 ? -0.180 12.514 12.281 1.00 86.62 166 THR A N 1
ATOM 1310 C CA . THR A 1 166 ? 0.484 11.813 13.398 1.00 86.62 166 THR A CA 1
ATOM 1311 C C . THR A 1 166 ? 0.059 10.351 13.477 1.00 86.62 166 THR A C 1
ATOM 1313 O O . THR A 1 166 ? 0.907 9.481 13.689 1.00 86.62 166 THR A O 1
ATOM 1316 N N . TRP A 1 167 ? -1.219 10.063 13.204 1.00 86.88 167 TRP A N 1
ATOM 1317 C CA . TRP A 1 167 ? -1.721 8.695 13.077 1.00 86.88 167 TRP A CA 1
ATOM 1318 C C . TRP A 1 167 ? -0.984 7.960 11.954 1.00 86.88 167 TRP A C 1
ATOM 1320 O O . TRP A 1 167 ? -0.527 6.829 12.142 1.00 86.88 167 TRP A O 1
ATOM 1330 N N . ALA A 1 168 ? -0.793 8.630 10.808 1.00 79.38 168 ALA A N 1
ATOM 1331 C CA . ALA A 1 168 ? -0.102 8.085 9.645 1.00 79.38 168 ALA A CA 1
ATOM 1332 C C . ALA A 1 168 ? 1.347 7.725 9.939 1.00 79.38 168 ALA A C 1
ATOM 1334 O O . ALA A 1 168 ? 1.910 6.890 9.246 1.00 79.38 168 ALA A O 1
ATOM 1335 N N . GLU A 1 169 ? 1.988 8.321 10.940 1.00 83.38 169 GLU A N 1
ATOM 1336 C CA . GLU A 1 169 ? 3.369 8.012 11.305 1.00 83.38 169 GLU A CA 1
ATOM 1337 C C . GLU A 1 169 ? 3.507 6.733 12.139 1.00 83.38 169 GLU A C 1
ATOM 1339 O O . GLU A 1 169 ? 4.611 6.193 12.232 1.00 83.38 169 GLU A O 1
ATOM 1344 N N . ARG A 1 170 ? 2.430 6.210 12.736 1.00 82.12 170 ARG A N 1
ATOM 1345 C CA . ARG A 1 170 ? 2.504 5.071 13.665 1.00 82.12 170 ARG A CA 1
ATOM 1346 C C . ARG A 1 170 ? 2.508 3.727 12.945 1.00 82.12 170 ARG A C 1
ATOM 1348 O O . ARG A 1 170 ? 1.642 3.424 12.131 1.00 82.12 170 ARG A O 1
ATOM 1355 N N . GLY A 1 171 ? 3.453 2.864 13.312 1.00 79.00 171 GLY A N 1
ATOM 1356 C CA . GLY A 1 171 ? 3.637 1.546 12.700 1.00 79.00 171 GLY A CA 1
ATOM 1357 C C . GLY A 1 171 ? 2.440 0.612 12.878 1.00 79.00 171 GLY A C 1
ATOM 1358 O O . GLY A 1 171 ? 2.035 -0.047 11.924 1.00 79.00 171 GLY A O 1
ATOM 1359 N N . TRP A 1 172 ? 1.818 0.606 14.062 1.00 75.12 172 TRP A N 1
ATOM 1360 C CA . TRP A 1 172 ? 0.599 -0.171 14.324 1.00 75.12 172 TRP A CA 1
ATOM 1361 C C . TRP A 1 172 ? -0.626 0.362 13.563 1.00 75.12 172 TRP A C 1
ATOM 1363 O O . TRP A 1 172 ? -1.412 -0.432 13.054 1.00 75.12 172 TRP A O 1
ATOM 1373 N N . CYS A 1 173 ? -0.758 1.681 13.397 1.00 76.25 173 CYS A N 1
ATOM 1374 C CA . CYS A 1 173 ? -1.830 2.288 12.599 1.00 76.25 173 CYS A CA 1
ATOM 1375 C C . CYS A 1 173 ? -1.679 1.949 11.105 1.00 76.25 173 CYS A C 1
ATOM 1377 O O . CYS A 1 173 ? -2.638 1.542 10.452 1.00 76.25 173 CYS A O 1
ATOM 1379 N N . ARG A 1 174 ? -0.443 1.986 10.587 1.00 75.56 174 ARG A N 1
ATOM 1380 C CA . ARG A 1 174 ? -0.109 1.511 9.232 1.00 75.56 174 ARG A CA 1
ATOM 1381 C C . ARG A 1 174 ? -0.293 0.002 9.059 1.00 75.56 174 ARG A C 1
ATOM 1383 O O . ARG A 1 174 ? -0.661 -0.465 7.990 1.00 75.56 174 ARG A O 1
ATOM 1390 N N . MET A 1 175 ? -0.017 -0.797 10.090 1.00 68.19 175 MET A N 1
ATOM 1391 C CA . MET A 1 175 ? -0.300 -2.237 10.061 1.00 68.19 175 MET A CA 1
ATOM 1392 C C . MET A 1 175 ? -1.794 -2.490 9.917 1.00 68.19 175 MET A C 1
ATOM 1394 O O . MET A 1 175 ? -2.208 -3.336 9.126 1.00 68.19 175 MET A O 1
ATOM 1398 N N . ALA A 1 176 ? -2.586 -1.727 10.661 1.00 58.56 176 ALA A N 1
ATOM 1399 C CA . ALA A 1 176 ? -4.025 -1.818 10.647 1.00 58.56 176 ALA A CA 1
ATOM 1400 C C . ALA A 1 176 ? -4.591 -1.433 9.261 1.00 58.56 176 ALA A C 1
ATOM 1402 O O . ALA A 1 176 ? -5.549 -2.064 8.830 1.00 58.56 176 ALA A O 1
ATOM 1403 N N . SER A 1 177 ? -3.943 -0.535 8.498 1.00 59.38 177 SER A N 1
ATOM 1404 C CA . SER A 1 177 ? -4.252 -0.291 7.072 1.00 59.38 177 SER A CA 1
ATOM 1405 C C . SER A 1 177 ? -3.726 -1.372 6.105 1.00 59.38 177 SER A C 1
ATOM 1407 O O . SER A 1 177 ? -3.988 -1.320 4.905 1.00 59.38 177 SER A O 1
ATOM 1409 N N . GLY A 1 178 ? -3.064 -2.420 6.604 1.00 58.53 178 GLY A N 1
ATOM 1410 C CA . GLY A 1 178 ? -2.618 -3.596 5.848 1.00 58.53 178 GLY A CA 1
ATOM 1411 C C . GLY A 1 178 ? -3.677 -4.278 4.960 1.00 58.53 178 GLY A C 1
ATOM 1412 O O . GLY A 1 178 ? -3.323 -4.694 3.858 1.00 58.53 178 GLY A O 1
ATOM 1413 N N . PRO A 1 179 ? -4.971 -4.356 5.330 1.00 54.72 179 PRO A N 1
ATOM 1414 C CA . PRO A 1 179 ?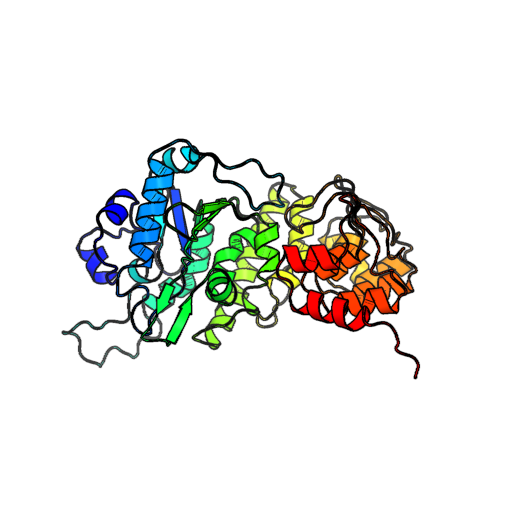 -6.063 -4.738 4.431 1.00 54.72 179 PRO A CA 1
ATOM 1415 C C . PRO A 1 179 ? -6.143 -3.911 3.159 1.00 54.72 179 PRO A C 1
ATOM 1417 O O . PRO A 1 179 ? -6.396 -4.473 2.100 1.00 54.72 179 PRO A O 1
ATOM 1420 N N . ALA A 1 180 ? -5.903 -2.599 3.247 1.00 52.62 180 ALA A N 1
ATOM 1421 C CA . ALA A 1 180 ? -5.852 -1.724 2.083 1.00 52.62 180 ALA A CA 1
ATOM 1422 C C . ALA A 1 180 ? -4.612 -2.022 1.228 1.00 52.62 180 ALA A C 1
ATOM 1424 O O . ALA A 1 180 ? -4.677 -1.961 0.004 1.00 52.62 180 ALA A O 1
ATOM 1425 N N . LEU A 1 181 ? -3.498 -2.430 1.850 1.00 55.09 181 LEU A N 1
ATOM 1426 C CA . LEU A 1 181 ? -2.295 -2.867 1.131 1.00 55.09 181 LEU A CA 1
ATOM 1427 C C . LEU A 1 181 ? -2.486 -4.215 0.411 1.00 55.09 181 LEU A C 1
ATOM 1429 O O . LEU A 1 181 ? -1.878 -4.424 -0.641 1.00 55.09 181 LEU A O 1
ATOM 1433 N N . LEU A 1 182 ? -3.313 -5.110 0.965 1.00 61.31 182 LEU A N 1
ATOM 1434 C CA . LEU A 1 182 ? -3.588 -6.465 0.458 1.00 61.31 182 LEU A CA 1
ATOM 1435 C C . LEU A 1 182 ? -4.899 -6.582 -0.343 1.00 61.31 182 LEU A C 1
ATOM 1437 O O . LEU A 1 182 ? -5.221 -7.675 -0.818 1.00 61.31 182 LEU A O 1
ATOM 1441 N N . GLU A 1 183 ? -5.656 -5.488 -0.448 1.00 61.97 183 GLU A N 1
ATOM 1442 C CA . GLU A 1 183 ? -7.032 -5.429 -0.954 1.00 61.97 183 GLU A CA 1
ATOM 1443 C C . GLU A 1 183 ? -7.890 -6.629 -0.533 1.00 61.97 183 GLU A C 1
ATOM 1445 O O . GLU A 1 183 ? -8.476 -7.361 -1.340 1.00 61.97 183 GLU A O 1
ATOM 1450 N N . THR A 1 184 ? -8.002 -6.857 0.772 1.00 51.28 184 THR A N 1
ATOM 1451 C CA . THR A 1 184 ? -9.261 -7.425 1.262 1.00 51.28 184 THR A CA 1
ATOM 1452 C C . THR A 1 184 ? -10.332 -6.348 1.071 1.00 51.28 184 THR A C 1
ATOM 1454 O O . THR A 1 184 ? -10.034 -5.165 1.191 1.00 51.28 184 THR A O 1
ATOM 1457 N N . PHE A 1 185 ? -11.558 -6.731 0.702 1.00 51.75 185 PHE A N 1
ATOM 1458 C CA . PHE A 1 185 ? -12.680 -5.858 0.294 1.00 51.75 185 PHE A CA 1
ATOM 1459 C C . PHE A 1 185 ? -13.228 -4.962 1.435 1.00 51.75 185 PHE A C 1
ATOM 1461 O O . PHE A 1 185 ? -14.428 -4.698 1.538 1.00 51.75 185 PHE A O 1
ATOM 1468 N N . VAL A 1 186 ? -12.350 -4.546 2.343 1.00 58.00 186 VAL A N 1
ATOM 1469 C CA . VAL A 1 186 ? -12.612 -3.741 3.516 1.00 58.00 186 VAL A CA 1
ATOM 1470 C C . VAL A 1 186 ? -12.800 -2.309 3.051 1.00 58.00 186 VAL A C 1
ATOM 1472 O O . VAL A 1 186 ? -11.895 -1.676 2.509 1.00 58.00 186 VAL A O 1
ATOM 1475 N N . ARG A 1 187 ? -14.009 -1.790 3.240 1.00 75.94 187 ARG A N 1
ATOM 1476 C CA . ARG A 1 187 ? -14.291 -0.377 2.983 1.00 75.94 187 ARG A CA 1
ATOM 1477 C C . ARG A 1 187 ? -13.599 0.442 4.063 1.00 75.94 187 ARG A C 1
ATOM 1479 O O . ARG A 1 187 ? -13.911 0.288 5.245 1.00 75.94 187 ARG A O 1
ATOM 1486 N N . TRP A 1 188 ? -12.639 1.251 3.636 1.00 78.44 188 TRP A N 1
ATOM 1487 C CA . TRP A 1 188 ? -11.790 2.041 4.511 1.00 78.44 188 TRP A CA 1
ATOM 1488 C C . TRP A 1 188 ? -12.308 3.472 4.604 1.00 78.44 188 TRP A C 1
ATOM 1490 O O . TRP A 1 188 ? -12.357 4.191 3.610 1.00 78.44 188 TRP A O 1
ATOM 1500 N N . PHE A 1 189 ? -12.680 3.881 5.810 1.00 82.56 189 PHE A N 1
ATOM 1501 C CA . PHE A 1 189 ? -13.067 5.242 6.131 1.00 82.56 189 PHE A CA 1
ATOM 1502 C C . PHE A 1 189 ? -12.037 5.906 7.033 1.00 82.56 189 PHE A C 1
ATOM 1504 O O . PHE A 1 189 ? -11.492 5.278 7.945 1.00 82.56 189 PHE A O 1
ATOM 1511 N N . MET A 1 190 ? -11.829 7.194 6.813 1.00 85.31 190 MET A N 1
ATOM 1512 C CA . MET A 1 190 ? -11.070 8.062 7.693 1.00 85.31 190 MET A CA 1
ATOM 1513 C C . MET A 1 190 ? -12.018 9.062 8.342 1.00 85.31 190 MET A C 1
ATOM 1515 O O . MET A 1 190 ? -12.712 9.797 7.646 1.00 85.31 190 MET A O 1
ATOM 1519 N N . ILE A 1 191 ? -12.064 9.059 9.672 1.00 89.94 191 ILE A N 1
ATOM 1520 C CA . ILE A 1 191 ? -12.919 9.914 10.495 1.00 89.94 191 ILE A CA 1
ATOM 1521 C C . ILE A 1 191 ? -12.027 10.975 11.138 1.00 89.94 191 ILE A C 1
ATOM 1523 O O . ILE A 1 191 ? -11.331 10.707 12.119 1.00 89.94 191 ILE A O 1
ATOM 1527 N N . LYS A 1 192 ? -12.071 12.186 10.582 1.00 88.25 192 LYS A N 1
ATOM 1528 C CA . LYS A 1 192 ? -11.305 13.355 11.047 1.00 88.25 192 LYS A CA 1
ATOM 1529 C C . LYS A 1 192 ? -12.116 14.240 11.995 1.00 88.25 192 LYS A C 1
ATOM 1531 O O . LYS A 1 192 ? -11.568 15.072 12.714 1.00 88.25 192 LYS A O 1
ATOM 1536 N N . GLY A 1 193 ? -13.434 14.060 12.019 1.00 87.94 193 GLY A N 1
ATOM 1537 C CA . GLY A 1 193 ? -14.338 14.800 12.888 1.00 87.94 193 GLY A CA 1
ATOM 1538 C C . GLY A 1 193 ? -15.756 14.243 12.856 1.00 87.94 193 GLY A C 1
ATOM 1539 O O . GLY A 1 193 ? -16.017 13.199 12.266 1.00 87.94 193 GLY A O 1
ATOM 1540 N N . ASN A 1 194 ? -16.689 14.965 13.479 1.00 84.81 194 ASN A N 1
ATOM 1541 C CA . ASN A 1 194 ? -18.081 14.519 13.639 1.00 84.81 194 ASN A CA 1
ATOM 1542 C C . ASN A 1 194 ? -18.801 14.258 12.302 1.00 84.81 194 ASN A C 1
ATOM 1544 O O . ASN A 1 194 ? -19.663 13.387 12.229 1.00 84.81 194 ASN A O 1
ATOM 1548 N N . THR A 1 195 ? -18.472 15.033 11.268 1.00 82.31 195 THR A N 1
ATOM 1549 C CA . THR A 1 195 ? -19.063 14.940 9.921 1.00 82.31 195 THR A CA 1
ATOM 1550 C C . THR A 1 195 ? -18.013 14.848 8.817 1.00 82.31 195 THR A C 1
ATOM 1552 O O . THR A 1 195 ? -18.367 14.661 7.656 1.00 82.31 195 THR A O 1
ATOM 1555 N N . ASP A 1 196 ? -16.736 15.011 9.167 1.00 85.88 196 ASP A N 1
ATOM 1556 C CA . ASP A 1 196 ? -15.614 14.926 8.236 1.00 85.88 196 ASP A CA 1
ATOM 1557 C C . ASP A 1 196 ? -15.159 13.466 8.150 1.00 85.88 196 ASP A C 1
ATOM 1559 O O . ASP A 1 196 ? -14.350 12.991 8.956 1.00 85.88 196 ASP A O 1
ATOM 1563 N N . ILE A 1 197 ? -15.788 12.744 7.220 1.00 86.12 197 ILE A N 1
ATOM 1564 C CA . ILE A 1 197 ? -15.563 11.326 6.950 1.00 86.12 197 ILE A CA 1
ATOM 1565 C C . ILE A 1 197 ? -15.267 11.170 5.465 1.00 86.12 197 ILE A C 1
ATOM 1567 O O . ILE A 1 197 ? -16.052 11.606 4.621 1.00 86.12 197 ILE A O 1
ATOM 1571 N N . GLU A 1 198 ? -14.171 10.493 5.153 1.00 83.00 198 GLU A N 1
ATOM 1572 C CA . GLU A 1 198 ? -13.726 10.261 3.782 1.00 83.00 198 GLU A CA 1
ATOM 1573 C C . GLU A 1 198 ? -13.539 8.770 3.532 1.00 83.00 198 GLU A C 1
ATOM 1575 O O . GLU A 1 198 ? -13.050 8.034 4.393 1.00 83.00 198 GLU A O 1
ATOM 1580 N N . LEU A 1 199 ? -13.925 8.311 2.342 1.00 77.00 199 LEU A N 1
ATOM 1581 C CA . LEU A 1 199 ? -13.573 6.979 1.874 1.00 77.00 199 LEU A CA 1
ATOM 1582 C C . LEU A 1 199 ? -12.132 7.028 1.363 1.00 77.00 199 LEU A C 1
ATOM 1584 O O . LEU A 1 199 ? -11.844 7.658 0.341 1.00 77.00 199 LEU A O 1
ATOM 1588 N N . VAL A 1 200 ? -11.241 6.339 2.067 1.00 72.12 200 VAL A N 1
ATOM 1589 C CA . VAL A 1 200 ? -9.837 6.268 1.684 1.00 72.12 200 VAL A CA 1
ATOM 1590 C C . VAL A 1 200 ? -9.688 5.248 0.569 1.00 72.12 200 VAL A C 1
ATOM 1592 O O . VAL A 1 200 ? -10.143 4.102 0.649 1.00 72.12 200 VAL A O 1
ATOM 1595 N N . SER A 1 201 ? -9.062 5.688 -0.513 1.00 60.75 201 SER A N 1
ATOM 1596 C CA . SER A 1 201 ? -8.772 4.829 -1.649 1.00 60.75 201 SER A CA 1
ATOM 1597 C C . SER A 1 201 ? -7.567 3.920 -1.360 1.00 60.75 201 SER A C 1
ATOM 1599 O O . SER A 1 201 ? -6.704 4.248 -0.547 1.00 60.75 201 SER A O 1
ATOM 1601 N N . SER A 1 202 ? -7.457 2.784 -2.061 1.00 53.38 202 SER A N 1
ATOM 1602 C CA . SER A 1 202 ? -6.270 1.907 -2.000 1.00 53.38 202 SER A CA 1
ATOM 1603 C C . SER A 1 202 ? -4.966 2.674 -2.296 1.00 53.38 202 SER A C 1
ATOM 1605 O O . SER A 1 202 ? -3.895 2.339 -1.788 1.00 53.38 202 SER A O 1
ATOM 1607 N N . PHE A 1 203 ? -5.081 3.746 -3.084 1.00 51.12 203 PHE A N 1
ATOM 1608 C CA . PHE A 1 203 ? -4.003 4.660 -3.429 1.00 51.12 203 PHE A CA 1
ATOM 1609 C C . PHE A 1 203 ? -3.575 5.548 -2.255 1.00 51.12 203 PHE A C 1
ATOM 1611 O O . PHE A 1 203 ? -2.382 5.607 -1.953 1.00 51.12 203 PHE A O 1
ATOM 1618 N N . GLY A 1 204 ? -4.535 6.132 -1.527 1.00 50.84 204 GLY A N 1
ATOM 1619 C CA . GLY A 1 204 ? -4.282 6.913 -0.313 1.00 50.84 204 GLY A CA 1
ATOM 1620 C C . GLY A 1 204 ? -3.466 6.136 0.725 1.00 50.84 204 GLY A C 1
ATOM 1621 O O . GLY A 1 204 ? -2.522 6.666 1.294 1.00 50.84 204 GLY A O 1
ATOM 1622 N N . GLY A 1 205 ? -3.702 4.827 0.889 1.00 52.06 205 GLY A N 1
ATOM 1623 C CA . GLY A 1 205 ? -2.897 3.992 1.799 1.00 52.06 205 GLY A CA 1
ATOM 1624 C C . GLY A 1 205 ? -1.449 3.760 1.390 1.00 52.06 205 GLY A C 1
ATOM 1625 O O . GLY A 1 205 ? -0.611 3.497 2.251 1.00 52.06 205 GLY A O 1
ATOM 1626 N N . THR A 1 206 ? -1.131 3.889 0.102 1.00 51.19 206 THR A N 1
ATOM 1627 C CA . THR A 1 206 ? 0.247 3.756 -0.390 1.00 51.19 206 THR A CA 1
ATOM 1628 C C . THR A 1 206 ? 1.065 5.016 -0.086 1.00 51.19 206 THR A C 1
ATOM 1630 O O . THR A 1 206 ? 2.252 4.898 0.218 1.00 51.19 206 THR A O 1
ATOM 1633 N N . ILE A 1 207 ? 0.423 6.192 -0.041 1.00 53.72 207 ILE A N 1
ATOM 1634 C CA . ILE A 1 207 ? 1.044 7.464 0.377 1.00 53.72 207 ILE A CA 1
ATOM 1635 C C . ILE A 1 207 ? 1.568 7.371 1.828 1.00 53.72 207 ILE A C 1
ATOM 1637 O O . ILE A 1 207 ? 2.576 7.976 2.178 1.00 53.72 207 ILE A O 1
ATOM 1641 N N . TRP A 1 208 ? 0.933 6.556 2.682 1.00 59.78 208 TRP A N 1
ATOM 1642 C CA . TRP A 1 208 ? 1.195 6.536 4.129 1.00 59.78 208 TRP A CA 1
ATOM 1643 C C . TRP A 1 208 ? 2.297 5.524 4.489 1.00 59.78 208 TRP A C 1
ATOM 1645 O O . TRP A 1 208 ? 2.738 5.450 5.635 1.00 59.78 208 TRP A O 1
ATOM 1655 N N . GLY A 1 209 ? 2.804 4.788 3.493 1.00 70.38 209 GLY A N 1
ATOM 1656 C CA . GLY A 1 209 ? 3.952 3.896 3.591 1.00 70.38 209 GLY A CA 1
ATOM 1657 C C . GLY A 1 209 ? 3.687 2.567 4.308 1.00 70.38 209 GLY A C 1
ATOM 1658 O O . GLY A 1 209 ? 2.664 2.330 4.940 1.00 70.38 209 GLY A O 1
ATOM 1659 N N . SER A 1 210 ? 4.667 1.667 4.221 1.00 79.06 210 SER A N 1
ATOM 1660 C CA . SER A 1 210 ? 4.614 0.337 4.851 1.00 79.06 210 SER A CA 1
ATOM 1661 C C . SER A 1 210 ? 4.520 0.380 6.388 1.00 79.06 210 SER A C 1
ATOM 1663 O O . SER A 1 210 ? 5.089 1.299 6.999 1.00 79.06 210 SER A O 1
ATOM 1665 N N . PRO A 1 211 ? 3.946 -0.658 7.030 1.00 79.00 211 PRO A N 1
ATOM 1666 C CA . PRO A 1 211 ? 3.904 -0.785 8.489 1.00 79.00 211 PRO A CA 1
ATOM 1667 C C . PRO A 1 211 ? 5.272 -0.670 9.169 1.00 79.00 211 PRO A C 1
ATOM 1669 O O . PRO A 1 211 ? 5.404 -0.013 10.200 1.00 79.00 211 PRO A O 1
ATOM 1672 N N . GLY A 1 212 ? 6.317 -1.256 8.576 1.00 83.00 212 GLY A N 1
ATOM 1673 C CA . GLY A 1 212 ? 7.662 -1.251 9.157 1.00 83.00 212 GLY A CA 1
ATOM 1674 C C . GLY A 1 212 ? 8.353 0.109 9.149 1.00 83.00 212 GLY A C 1
ATOM 1675 O O . GLY A 1 212 ? 9.240 0.349 9.964 1.00 83.00 212 GLY A O 1
ATOM 1676 N N . SER A 1 213 ? 7.922 1.018 8.273 1.00 83.69 213 SER A N 1
ATOM 1677 C CA . SER A 1 213 ? 8.452 2.386 8.215 1.00 83.69 213 SER A CA 1
ATOM 1678 C C . SER A 1 213 ? 7.830 3.319 9.263 1.00 83.69 213 SER A C 1
ATOM 1680 O O . SER A 1 213 ? 8.258 4.462 9.381 1.00 83.69 213 SER A O 1
ATOM 1682 N N . GLY A 1 214 ? 6.827 2.855 10.015 1.00 83.88 214 GLY A N 1
ATOM 1683 C CA . GLY A 1 214 ? 6.203 3.643 11.072 1.00 83.88 214 GLY A CA 1
ATOM 1684 C C . GLY A 1 214 ? 6.967 3.628 12.404 1.00 83.88 214 GLY A C 1
ATOM 1685 O O . GLY A 1 214 ? 7.835 2.784 12.666 1.00 83.88 214 GLY A O 1
ATOM 1686 N N . LYS A 1 215 ? 6.601 4.572 13.273 1.00 83.62 215 LYS A N 1
ATOM 1687 C CA . LYS A 1 215 ? 7.056 4.700 14.662 1.00 83.62 215 LYS A CA 1
ATOM 1688 C C . LYS A 1 215 ? 6.318 3.693 15.547 1.00 83.62 215 LYS A C 1
ATOM 1690 O O . LYS A 1 215 ? 5.091 3.601 15.497 1.00 83.62 215 LYS A O 1
ATOM 1695 N N . PHE A 1 216 ? 7.056 2.946 16.362 1.00 78.81 216 PHE A N 1
ATOM 1696 C CA . PHE A 1 216 ? 6.504 1.994 17.327 1.00 78.81 216 PHE A CA 1
ATOM 1697 C C . PHE A 1 216 ? 6.823 2.475 18.736 1.00 78.81 216 PHE A C 1
ATOM 1699 O O . PHE A 1 216 ? 7.967 2.835 18.998 1.00 78.81 216 PHE A O 1
ATOM 1706 N N . THR A 1 217 ? 5.834 2.439 19.632 1.00 76.19 217 THR A N 1
ATOM 1707 C CA . THR A 1 217 ? 6.053 2.690 21.064 1.00 76.19 217 THR A CA 1
ATOM 1708 C C . THR A 1 217 ? 7.013 1.646 21.640 1.00 76.19 217 THR A C 1
ATOM 1710 O O . THR A 1 217 ? 7.964 1.988 22.333 1.00 76.19 217 THR A O 1
ATOM 1713 N N . VAL A 1 218 ? 6.822 0.375 21.269 1.00 75.56 218 VAL A N 1
ATOM 1714 C CA . VAL A 1 218 ? 7.723 -0.730 21.606 1.00 75.56 218 VAL A CA 1
ATOM 1715 C C . VAL A 1 218 ? 8.438 -1.188 20.338 1.00 75.56 218 VAL A C 1
ATOM 1717 O O . VAL A 1 218 ? 7.837 -1.780 19.444 1.00 75.56 218 VAL A O 1
ATOM 1720 N N . SER A 1 219 ? 9.740 -0.925 20.238 1.00 75.38 219 SER A N 1
ATOM 1721 C CA . SER A 1 219 ? 10.525 -1.214 19.028 1.00 75.38 219 SER A CA 1
ATOM 1722 C C . SER A 1 219 ? 10.534 -2.700 18.640 1.00 75.38 219 SER A C 1
ATOM 1724 O O . SER A 1 219 ? 10.572 -3.018 17.449 1.00 75.38 219 SER A O 1
ATOM 1726 N N . SER A 1 220 ? 10.438 -3.612 19.615 1.00 78.12 220 SER A N 1
ATOM 1727 C CA . SER A 1 220 ? 10.387 -5.060 19.377 1.00 78.12 220 SER A CA 1
ATOM 1728 C C . SER A 1 220 ? 9.079 -5.532 18.730 1.00 78.12 220 SER A C 1
ATOM 1730 O O . SER A 1 220 ? 9.079 -6.576 18.078 1.00 78.12 220 SER A O 1
ATOM 1732 N N . ASP A 1 221 ? 7.987 -4.759 18.798 1.00 75.88 221 ASP A N 1
ATOM 1733 C CA . ASP A 1 221 ? 6.719 -5.107 18.135 1.00 75.88 221 ASP A CA 1
ATOM 1734 C C . ASP A 1 221 ? 6.849 -5.168 16.615 1.00 75.88 221 ASP A C 1
ATOM 1736 O O . ASP A 1 221 ? 6.188 -5.973 15.956 1.00 75.88 221 ASP A O 1
ATOM 1740 N N . ARG A 1 222 ? 7.772 -4.387 16.047 1.00 80.06 222 ARG A N 1
ATOM 1741 C CA . ARG A 1 222 ? 8.109 -4.446 14.623 1.00 80.06 222 ARG A CA 1
ATOM 1742 C C . ARG A 1 222 ? 8.489 -5.865 14.184 1.00 80.06 222 ARG A C 1
ATOM 1744 O O . ARG A 1 222 ? 8.164 -6.268 13.068 1.00 80.06 222 ARG A O 1
ATOM 1751 N N . MET A 1 223 ? 9.129 -6.639 15.066 1.00 80.50 223 MET A N 1
ATOM 1752 C CA . MET A 1 223 ? 9.517 -8.027 14.793 1.00 80.50 223 MET A CA 1
ATOM 1753 C C . MET A 1 223 ? 8.308 -8.958 14.666 1.00 80.50 223 MET A C 1
ATOM 1755 O O . MET A 1 223 ? 8.359 -9.934 13.919 1.00 80.50 223 MET A O 1
ATOM 1759 N N . LYS A 1 224 ? 7.207 -8.639 15.354 1.00 77.38 224 LYS A N 1
ATOM 1760 C CA . LYS A 1 224 ? 5.970 -9.431 15.354 1.00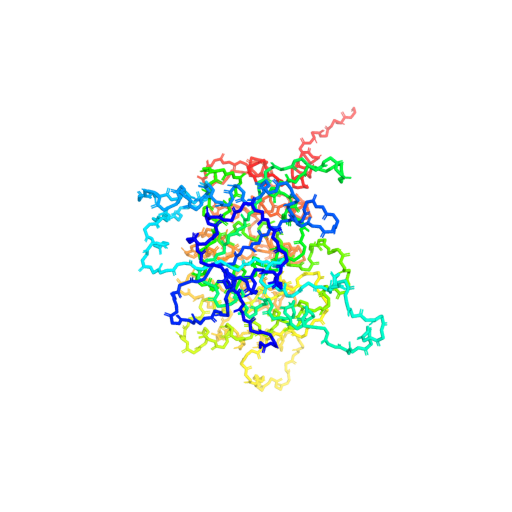 77.38 224 LYS A CA 1
ATOM 1761 C C . LYS A 1 224 ? 5.166 -9.245 14.062 1.00 77.38 224 LYS A C 1
ATOM 1763 O O . LYS A 1 224 ? 4.442 -10.151 13.659 1.00 77.38 224 LYS A O 1
ATOM 1768 N N . LEU A 1 225 ? 5.319 -8.105 13.380 1.00 76.81 225 LEU A N 1
ATOM 1769 C CA . LEU A 1 225 ? 4.536 -7.778 12.180 1.00 76.81 225 LEU A CA 1
ATOM 1770 C C . LEU A 1 225 ? 4.948 -8.548 10.927 1.00 76.81 225 LEU A C 1
ATOM 1772 O O . LEU A 1 225 ? 4.103 -8.897 10.106 1.00 76.81 225 LEU A O 1
ATOM 1776 N N . ALA A 1 226 ? 6.242 -8.800 10.758 1.00 80.88 226 ALA A N 1
ATOM 1777 C CA . ALA A 1 226 ? 6.759 -9.433 9.552 1.00 80.88 226 ALA A CA 1
ATOM 1778 C C . ALA A 1 226 ? 6.168 -10.837 9.288 1.00 80.88 226 ALA A C 1
ATOM 1780 O O . ALA A 1 226 ? 5.643 -11.051 8.195 1.00 80.88 226 ALA A O 1
ATOM 1781 N N . PRO A 1 227 ? 6.173 -11.799 10.243 1.00 78.38 227 PRO A N 1
ATOM 1782 C CA . PRO A 1 227 ? 5.660 -13.149 9.973 1.00 78.38 227 PRO A CA 1
ATOM 1783 C C . PRO A 1 227 ? 4.152 -13.146 9.711 1.00 78.38 227 PRO A C 1
ATOM 1785 O O . PRO A 1 227 ? 3.650 -13.906 8.882 1.00 78.38 227 PRO A O 1
ATOM 1788 N N . VAL A 1 228 ? 3.442 -12.243 10.379 1.00 76.56 228 VAL A N 1
ATOM 1789 C CA . VAL A 1 228 ? 2.019 -12.003 10.185 1.00 76.56 228 VAL A CA 1
ATOM 1790 C C . VAL A 1 228 ? 1.725 -11.556 8.756 1.00 76.56 228 VAL A C 1
ATOM 1792 O O . VAL A 1 228 ? 0.898 -12.167 8.078 1.00 76.56 228 VAL A O 1
ATOM 1795 N N . LEU A 1 229 ? 2.389 -10.493 8.294 1.00 77.88 229 LEU A N 1
ATOM 1796 C CA . LEU A 1 229 ? 2.143 -9.940 6.966 1.00 77.88 229 LEU A CA 1
ATOM 1797 C C . LEU A 1 229 ? 2.552 -10.943 5.890 1.00 77.88 229 LEU A C 1
ATOM 1799 O O . LEU A 1 229 ? 1.825 -11.100 4.915 1.00 77.88 229 LEU A O 1
ATOM 1803 N N . SER A 1 230 ? 3.652 -11.678 6.079 1.00 83.38 230 SER A N 1
ATOM 1804 C CA . SER A 1 230 ? 4.072 -12.733 5.148 1.00 83.38 230 SER A CA 1
ATOM 1805 C C . SER A 1 230 ? 3.022 -13.836 5.031 1.00 83.38 230 SER A C 1
ATOM 1807 O O . SER A 1 230 ? 2.713 -14.287 3.928 1.00 83.38 230 SER A O 1
ATOM 1809 N N . SER A 1 231 ? 2.427 -14.245 6.155 1.00 80.25 231 SER A N 1
ATOM 1810 C CA . SER A 1 231 ? 1.330 -15.214 6.169 1.00 80.25 231 SER A CA 1
ATOM 1811 C C . SER A 1 231 ? 0.087 -14.678 5.445 1.00 80.25 231 SER A C 1
ATOM 1813 O O . SER A 1 231 ? -0.480 -15.365 4.593 1.00 80.25 231 SER A O 1
ATOM 1815 N N . ALA A 1 232 ? -0.289 -13.420 5.700 1.00 78.19 232 ALA A N 1
ATOM 1816 C CA . ALA A 1 232 ? -1.426 -12.770 5.050 1.00 78.19 232 ALA A CA 1
ATOM 1817 C C . ALA A 1 232 ? -1.230 -12.628 3.529 1.00 78.19 232 ALA A C 1
ATOM 1819 O O . ALA A 1 232 ? -2.114 -13.002 2.754 1.00 78.19 232 ALA A O 1
ATOM 1820 N N . VAL A 1 233 ? -0.048 -12.173 3.096 1.00 84.69 233 VAL A N 1
ATOM 1821 C CA . VAL A 1 233 ? 0.356 -12.111 1.683 1.00 84.69 233 VAL A CA 1
ATOM 1822 C C . VAL A 1 233 ? 0.254 -13.493 1.049 1.00 84.69 233 VAL A C 1
ATOM 1824 O O . VAL A 1 233 ? -0.369 -13.638 0.000 1.00 84.69 233 VAL A O 1
ATOM 1827 N N . LYS A 1 234 ? 0.801 -14.530 1.697 1.00 87.06 234 LYS A N 1
ATOM 1828 C CA . LYS A 1 234 ? 0.747 -15.904 1.187 1.00 87.06 234 LYS A CA 1
ATOM 1829 C C . LYS A 1 234 ? -0.683 -16.392 1.000 1.00 87.06 234 LYS A C 1
ATOM 1831 O O . LYS A 1 234 ? -1.005 -16.927 -0.058 1.00 87.06 234 LYS A O 1
ATOM 1836 N N . HIS A 1 235 ? -1.543 -16.212 1.997 1.00 82.62 235 HIS A N 1
ATOM 1837 C CA . HIS A 1 235 ? -2.940 -16.628 1.900 1.00 82.62 235 HIS A CA 1
ATOM 1838 C C . HIS A 1 235 ? -3.679 -15.899 0.776 1.00 82.62 235 HIS A C 1
ATOM 1840 O O . HIS A 1 235 ? -4.380 -16.544 -0.005 1.00 82.62 235 HIS A O 1
ATOM 1846 N N . LYS A 1 236 ? -3.483 -14.581 0.643 1.00 84.19 236 LYS A N 1
ATOM 1847 C CA . LYS A 1 236 ? -4.107 -13.792 -0.424 1.00 84.19 236 LYS A CA 1
ATOM 1848 C C . LYS A 1 236 ? -3.587 -14.204 -1.804 1.00 84.19 236 LYS A C 1
ATOM 1850 O O . LYS A 1 236 ? -4.406 -14.437 -2.684 1.00 84.19 236 LYS A O 1
ATOM 1855 N N . LEU A 1 237 ? -2.276 -14.393 -1.985 1.00 89.69 237 LEU A N 1
ATOM 1856 C CA . LEU A 1 237 ? -1.699 -14.887 -3.244 1.00 89.69 237 LEU A CA 1
ATOM 1857 C C . LEU A 1 237 ? -2.299 -16.238 -3.653 1.00 89.69 237 LEU A C 1
ATOM 1859 O O . LEU A 1 237 ? -2.752 -16.394 -4.784 1.00 89.69 237 LEU A O 1
ATOM 1863 N N . LEU A 1 238 ? -2.368 -17.195 -2.723 1.00 90.12 238 LEU A N 1
ATOM 1864 C CA . LEU A 1 238 ? -2.968 -18.507 -2.986 1.00 90.12 238 LEU A CA 1
ATOM 1865 C C . LEU A 1 238 ? -4.464 -18.405 -3.310 1.00 90.12 238 LEU A C 1
ATOM 1867 O O . LEU A 1 238 ? -4.957 -19.140 -4.162 1.00 90.12 238 LEU A O 1
ATOM 1871 N N . SER A 1 239 ? -5.195 -17.502 -2.654 1.00 86.06 239 SER A N 1
ATOM 1872 C CA . SER A 1 239 ? -6.605 -17.247 -2.963 1.00 86.06 239 SER A CA 1
ATOM 1873 C C . SER A 1 239 ? -6.790 -16.650 -4.358 1.00 86.06 239 SER A C 1
ATOM 1875 O O . SER A 1 239 ? -7.698 -17.064 -5.071 1.00 86.06 239 SER A O 1
ATOM 1877 N N . LEU A 1 240 ? -5.947 -15.694 -4.754 1.00 89.19 240 LEU A N 1
ATOM 1878 C CA . LEU A 1 240 ? -6.015 -15.059 -6.071 1.00 89.19 240 LEU A CA 1
ATOM 1879 C C . LEU A 1 240 ? -5.720 -16.062 -7.190 1.00 89.19 240 LEU A C 1
ATOM 1881 O O . LEU A 1 240 ? -6.446 -16.086 -8.181 1.00 89.19 240 LEU A O 1
ATOM 1885 N N . LEU A 1 241 ? -4.737 -16.948 -6.989 1.00 91.94 241 LEU A N 1
ATOM 1886 C CA . LEU A 1 241 ? -4.460 -18.057 -7.907 1.00 91.94 241 LEU A CA 1
ATOM 1887 C C . LEU A 1 241 ? -5.653 -19.011 -8.036 1.00 91.94 241 LEU A C 1
ATOM 1889 O O . LEU A 1 241 ? -6.024 -19.369 -9.148 1.00 91.94 241 LEU A O 1
ATOM 1893 N N . LYS A 1 242 ? -6.295 -19.390 -6.921 1.00 91.50 242 LYS A N 1
ATOM 1894 C CA . LYS A 1 242 ? -7.492 -20.255 -6.944 1.00 91.50 242 LYS A CA 1
ATOM 1895 C C . LYS A 1 242 ? -8.649 -19.641 -7.733 1.00 91.50 242 LYS A C 1
ATOM 1897 O O . LYS A 1 242 ? -9.370 -20.369 -8.404 1.00 91.50 242 LYS A O 1
ATOM 1902 N N . CYS A 1 243 ? -8.817 -18.323 -7.651 1.00 90.12 243 CYS A N 1
ATOM 1903 C CA . CYS A 1 243 ? -9.848 -17.591 -8.387 1.00 90.12 243 CYS A CA 1
ATOM 1904 C C . CYS A 1 243 ? -9.407 -17.165 -9.798 1.00 90.12 243 CYS A C 1
ATOM 1906 O O . CYS A 1 243 ? -10.156 -16.452 -10.458 1.00 90.12 243 CYS A O 1
ATOM 1908 N N . LEU A 1 244 ? -8.202 -17.551 -10.242 1.00 91.62 244 LEU A N 1
ATOM 1909 C CA . LEU A 1 244 ? -7.601 -17.152 -11.521 1.00 91.62 244 LEU A CA 1
ATOM 1910 C C . LEU A 1 244 ? -7.533 -15.626 -11.735 1.00 91.62 244 LEU A C 1
ATOM 1912 O O . LEU A 1 244 ? -7.459 -15.153 -12.867 1.00 91.62 244 LEU A O 1
ATOM 1916 N N . ASN A 1 245 ? -7.502 -14.840 -10.654 1.00 90.00 245 ASN A N 1
ATOM 1917 C CA . ASN A 1 245 ? -7.307 -13.393 -10.729 1.00 90.00 245 ASN A CA 1
ATOM 1918 C C . ASN A 1 245 ? -5.805 -13.086 -10.841 1.00 90.00 245 ASN A C 1
ATOM 1920 O O . ASN A 1 245 ? -5.145 -12.692 -9.876 1.00 90.00 245 ASN A O 1
ATOM 1924 N N . LEU A 1 246 ? -5.256 -13.339 -12.033 1.00 91.31 246 LEU A N 1
ATOM 1925 C CA . LEU A 1 246 ? -3.824 -13.217 -12.310 1.00 91.31 246 LEU A CA 1
ATOM 1926 C C . LEU A 1 246 ? -3.325 -11.770 -12.234 1.00 91.31 246 LEU A C 1
ATOM 1928 O O . LEU A 1 246 ? -2.186 -11.545 -11.830 1.00 91.31 246 LEU A O 1
ATOM 1932 N N . GLN A 1 247 ? -4.166 -10.794 -12.575 1.00 89.38 247 GLN A N 1
ATOM 1933 C CA . GLN A 1 247 ? -3.791 -9.383 -12.542 1.00 89.38 247 GLN A CA 1
ATOM 1934 C C . GLN A 1 247 ? -3.474 -8.928 -11.109 1.00 89.38 247 GLN A C 1
ATOM 1936 O O . GLN A 1 247 ? -2.366 -8.458 -10.838 1.00 89.38 247 GLN A O 1
ATOM 1941 N N . GLU A 1 248 ? -4.408 -9.112 -10.169 1.00 87.62 248 GLU A N 1
ATOM 1942 C CA . GLU A 1 248 ? -4.179 -8.775 -8.757 1.00 87.62 248 GLU A CA 1
ATOM 1943 C C . GLU A 1 248 ? -3.076 -9.636 -8.143 1.00 87.62 248 GLU A C 1
ATOM 1945 O O . GLU A 1 248 ? -2.281 -9.149 -7.337 1.00 87.62 248 GLU A O 1
ATOM 1950 N N . TYR A 1 249 ? -3.002 -10.910 -8.540 1.00 92.75 249 TYR A N 1
ATOM 1951 C CA . TYR A 1 249 ? -1.953 -11.817 -8.092 1.00 92.75 249 TYR A CA 1
ATOM 1952 C C . TYR A 1 249 ? -0.561 -11.271 -8.429 1.00 92.75 249 TYR A C 1
ATOM 1954 O O . TYR A 1 249 ? 0.271 -11.141 -7.531 1.00 92.75 249 TYR A O 1
ATOM 1962 N N . ARG A 1 250 ? -0.318 -10.890 -9.691 1.00 95.00 250 ARG A N 1
ATOM 1963 C CA . ARG A 1 250 ? 0.966 -10.328 -10.139 1.00 95.00 250 ARG A CA 1
ATOM 1964 C C . ARG A 1 250 ? 1.268 -9.013 -9.428 1.00 95.00 250 ARG A C 1
ATOM 1966 O O . ARG A 1 250 ? 2.398 -8.790 -8.999 1.00 95.00 250 ARG A O 1
ATOM 1973 N N . VAL A 1 251 ? 0.269 -8.151 -9.239 1.00 91.62 251 VAL A N 1
ATOM 1974 C CA . VAL A 1 251 ? 0.445 -6.902 -8.483 1.00 91.62 251 VAL A CA 1
ATOM 1975 C C . VAL A 1 251 ? 0.886 -7.196 -7.045 1.00 91.62 251 VAL A C 1
ATOM 1977 O O . VAL A 1 251 ? 1.898 -6.661 -6.594 1.00 91.62 251 VAL A O 1
ATOM 1980 N N . LEU A 1 252 ? 0.187 -8.077 -6.325 1.00 90.50 252 LEU A N 1
ATOM 1981 C CA . LEU A 1 252 ? 0.529 -8.418 -4.943 1.00 90.50 252 LEU A CA 1
ATOM 1982 C C . LEU A 1 252 ? 1.895 -9.109 -4.836 1.00 90.50 252 LEU A C 1
ATOM 1984 O O . LEU A 1 252 ? 2.688 -8.763 -3.958 1.00 90.50 252 LEU A O 1
ATOM 1988 N N . LEU A 1 253 ? 2.189 -10.045 -5.742 1.00 94.44 253 LEU A N 1
ATOM 1989 C CA . LEU A 1 253 ? 3.446 -10.793 -5.784 1.00 94.44 253 LEU A CA 1
ATOM 1990 C C . LEU A 1 253 ? 4.646 -9.847 -5.877 1.00 94.44 253 LEU A C 1
ATOM 1992 O O . LEU A 1 253 ? 5.642 -10.036 -5.176 1.00 94.44 253 LEU A O 1
ATOM 1996 N N . ASN A 1 254 ? 4.533 -8.810 -6.705 1.00 95.00 254 ASN A N 1
ATOM 1997 C CA . ASN A 1 254 ? 5.616 -7.867 -6.955 1.00 95.00 254 ASN A CA 1
ATOM 1998 C C . ASN A 1 254 ? 5.637 -6.693 -5.966 1.00 95.00 254 ASN A C 1
ATOM 2000 O O . ASN A 1 254 ? 6.673 -6.065 -5.797 1.00 95.00 254 ASN A O 1
ATOM 2004 N N . ARG A 1 255 ? 4.562 -6.440 -5.212 1.00 90.25 255 ARG A N 1
ATOM 2005 C CA . ARG A 1 255 ? 4.536 -5.408 -4.154 1.00 90.25 255 ARG A CA 1
ATOM 2006 C C . ARG A 1 255 ? 5.093 -5.867 -2.811 1.00 90.25 255 ARG A C 1
ATOM 2008 O O . ARG A 1 255 ? 5.186 -5.057 -1.892 1.00 90.25 255 ARG A O 1
ATOM 2015 N N . GLN A 1 256 ? 5.492 -7.130 -2.663 1.00 90.81 256 GLN A N 1
ATOM 2016 C CA . GLN A 1 256 ? 5.911 -7.670 -1.365 1.00 90.81 256 GLN A CA 1
ATOM 2017 C C . GLN A 1 256 ? 7.029 -6.855 -0.697 1.00 90.81 256 GLN A C 1
ATOM 2019 O O . GLN A 1 256 ? 6.949 -6.594 0.499 1.00 90.81 256 GLN A O 1
ATOM 2024 N N . LYS A 1 257 ? 8.036 -6.381 -1.447 1.00 89.19 257 LYS A N 1
ATOM 2025 C CA . LYS A 1 257 ? 9.100 -5.532 -0.876 1.00 89.19 257 LYS A CA 1
ATOM 2026 C C . LYS A 1 257 ? 8.576 -4.194 -0.355 1.00 89.19 257 LYS A C 1
ATOM 2028 O O . LYS A 1 257 ? 9.070 -3.712 0.658 1.00 89.19 257 LYS A O 1
ATOM 2033 N N . ILE A 1 258 ? 7.586 -3.612 -1.032 1.00 86.44 258 ILE A N 1
ATOM 2034 C CA . ILE A 1 258 ? 6.939 -2.365 -0.613 1.00 86.44 258 ILE A CA 1
ATOM 2035 C C . ILE A 1 258 ? 6.160 -2.616 0.678 1.00 86.44 258 ILE A C 1
ATOM 2037 O O . ILE A 1 258 ? 6.348 -1.892 1.647 1.00 86.44 258 ILE A O 1
ATOM 2041 N N . ILE A 1 259 ? 5.360 -3.686 0.732 1.00 83.69 259 ILE A N 1
ATOM 2042 C CA . ILE A 1 259 ? 4.569 -4.066 1.915 1.00 83.69 259 ILE A CA 1
ATOM 2043 C C . ILE A 1 259 ? 5.474 -4.350 3.125 1.00 83.69 259 ILE A C 1
ATOM 2045 O O . ILE A 1 259 ? 5.163 -3.936 4.240 1.00 83.69 259 ILE A O 1
ATOM 2049 N N . MET A 1 260 ? 6.612 -5.015 2.904 1.00 85.94 260 MET A N 1
ATOM 2050 C CA . MET A 1 260 ? 7.553 -5.410 3.959 1.00 85.94 260 MET A CA 1
ATOM 2051 C C . MET A 1 260 ? 8.616 -4.355 4.285 1.00 85.94 260 MET A C 1
ATOM 2053 O O . MET A 1 260 ? 9.502 -4.613 5.102 1.00 85.94 260 MET A O 1
ATOM 2057 N N . LYS A 1 261 ? 8.583 -3.174 3.657 1.00 87.56 261 LYS A N 1
ATOM 2058 C CA . LYS A 1 261 ? 9.614 -2.150 3.863 1.00 87.56 261 LYS A CA 1
ATOM 2059 C C . LYS A 1 261 ? 9.711 -1.770 5.352 1.00 87.56 261 LYS A C 1
ATOM 2061 O O . LYS A 1 261 ? 8.717 -1.615 6.058 1.00 87.56 261 LYS A O 1
ATOM 2066 N N . GLY A 1 262 ? 10.939 -1.662 5.855 1.00 87.44 262 GLY A N 1
ATOM 2067 C CA . GLY A 1 262 ? 11.216 -1.350 7.262 1.00 87.44 262 GLY A CA 1
ATOM 2068 C C . GLY A 1 262 ? 10.929 -2.484 8.255 1.00 87.44 262 GLY A C 1
ATOM 2069 O O . GLY A 1 262 ? 11.147 -2.295 9.448 1.00 87.44 262 GLY A O 1
ATOM 2070 N N . LEU A 1 263 ? 10.465 -3.653 7.803 1.00 86.12 263 LEU A N 1
ATOM 2071 C CA . LEU A 1 263 ? 10.336 -4.851 8.633 1.00 86.12 263 LEU A CA 1
ATOM 2072 C C . LEU A 1 263 ? 11.601 -5.723 8.552 1.00 86.12 263 LEU A C 1
ATOM 2074 O O . LEU A 1 263 ? 12.380 -5.590 7.604 1.00 86.12 263 LEU A O 1
ATOM 2078 N N . PRO A 1 264 ? 11.823 -6.623 9.527 1.00 85.12 264 PRO A N 1
ATOM 2079 C CA . PRO A 1 264 ? 12.908 -7.596 9.462 1.00 85.12 264 PRO A CA 1
ATOM 2080 C C . PRO A 1 264 ? 12.881 -8.393 8.163 1.00 85.12 264 PRO A C 1
ATOM 2082 O O . PRO A 1 264 ? 11.811 -8.772 7.683 1.00 85.12 264 PRO A O 1
ATOM 2085 N N . ALA A 1 265 ? 14.068 -8.669 7.621 1.00 82.00 265 ALA A N 1
ATOM 2086 C CA . ALA A 1 265 ? 14.205 -9.400 6.372 1.00 82.00 265 ALA A CA 1
ATOM 2087 C C . ALA A 1 265 ? 13.498 -10.760 6.455 1.00 82.00 265 ALA A C 1
ATOM 2089 O O . ALA A 1 265 ? 13.771 -11.569 7.343 1.00 82.00 265 ALA A O 1
ATOM 2090 N N . GLN A 1 266 ? 12.604 -11.012 5.501 1.00 78.25 266 GLN A N 1
ATOM 2091 C CA . GLN A 1 266 ? 11.958 -12.304 5.309 1.00 78.25 266 GLN A CA 1
ATOM 2092 C C . GLN A 1 266 ? 12.124 -12.765 3.873 1.00 78.25 266 GLN A C 1
ATOM 2094 O O . GLN A 1 266 ? 12.231 -11.957 2.947 1.00 78.25 266 GLN A O 1
ATOM 2099 N N . LYS A 1 267 ? 12.117 -14.086 3.686 1.00 85.44 267 LYS A N 1
ATOM 2100 C CA . LYS A 1 267 ? 12.017 -14.654 2.348 1.00 85.44 267 LYS A CA 1
ATOM 2101 C C . LYS A 1 267 ? 10.663 -14.253 1.760 1.00 85.44 267 LYS A C 1
ATOM 2103 O O . LYS A 1 267 ? 9.631 -14.490 2.386 1.00 85.44 267 LYS A O 1
ATOM 2108 N N . LEU A 1 268 ? 10.684 -13.649 0.572 1.00 87.00 268 LEU A N 1
ATOM 2109 C CA . LEU A 1 268 ? 9.463 -13.316 -0.157 1.00 87.00 268 LEU A CA 1
ATOM 2110 C C . LEU A 1 268 ? 8.680 -14.593 -0.470 1.00 87.00 268 LEU A C 1
ATOM 2112 O O . LEU A 1 268 ? 9.255 -15.665 -0.675 1.00 87.00 268 LEU A O 1
ATOM 2116 N N . VAL A 1 269 ? 7.359 -14.474 -0.490 1.00 86.31 269 VAL A N 1
ATOM 2117 C CA . VAL A 1 269 ? 6.468 -15.584 -0.795 1.00 86.31 269 VAL A CA 1
ATOM 2118 C C . VAL A 1 269 ? 6.554 -15.895 -2.286 1.00 86.31 269 VAL A C 1
ATOM 2120 O O . VAL A 1 269 ? 6.285 -15.037 -3.125 1.00 86.31 269 VAL A O 1
ATOM 2123 N N . GLU A 1 270 ? 6.886 -17.147 -2.588 1.00 88.12 270 GLU A N 1
ATOM 2124 C CA . GLU A 1 270 ? 6.879 -17.747 -3.924 1.00 88.12 270 GLU A CA 1
ATOM 2125 C C . GLU A 1 270 ? 5.806 -18.847 -3.919 1.00 88.12 270 GLU A C 1
ATOM 2127 O O . GLU A 1 270 ? 6.049 -19.943 -3.404 1.00 88.12 270 GLU A O 1
ATOM 2132 N N . PRO A 1 271 ? 4.573 -18.544 -4.356 1.00 85.81 271 PRO A N 1
ATOM 2133 C CA . PRO A 1 271 ? 3.443 -19.452 -4.192 1.00 85.81 271 PRO A CA 1
ATOM 2134 C C . PRO A 1 271 ? 3.435 -20.593 -5.216 1.00 85.81 271 PRO A C 1
ATOM 2136 O O . PRO A 1 271 ? 2.846 -21.634 -4.925 1.00 85.81 271 PRO A O 1
ATOM 2139 N N . CYS A 1 272 ? 4.088 -20.436 -6.373 1.00 84.75 272 CYS A N 1
ATOM 2140 C CA . CYS A 1 272 ? 4.188 -21.489 -7.383 1.00 84.75 272 CYS A CA 1
ATOM 2141 C C . CYS A 1 272 ? 5.376 -22.414 -7.059 1.00 84.75 272 CYS A C 1
ATOM 2143 O O . CYS A 1 272 ? 6.524 -21.957 -7.097 1.00 84.75 272 CYS A O 1
ATOM 2145 N N . PRO A 1 273 ? 5.141 -23.694 -6.713 1.00 79.44 273 PRO A N 1
ATOM 2146 C CA . PRO A 1 273 ? 6.214 -24.624 -6.392 1.00 79.44 273 PRO A CA 1
ATOM 2147 C C . PRO A 1 273 ? 6.933 -25.092 -7.660 1.00 79.44 273 PRO A C 1
ATOM 2149 O O . PRO A 1 273 ? 6.314 -25.302 -8.697 1.00 79.44 273 PRO A O 1
ATOM 2152 N N . GLY A 1 274 ? 8.235 -25.344 -7.540 1.00 66.12 274 GLY A N 1
ATOM 2153 C CA . GLY A 1 274 ? 9.072 -25.771 -8.659 1.00 66.12 274 GLY A CA 1
ATOM 2154 C C . GLY A 1 274 ? 9.751 -24.585 -9.335 1.00 66.12 274 GLY A C 1
ATOM 2155 O O . GLY A 1 274 ? 9.165 -23.532 -9.551 1.00 66.12 274 GLY A O 1
ATOM 2156 N N . ARG A 1 275 ? 11.038 -24.743 -9.631 1.00 66.00 275 ARG A N 1
ATOM 2157 C CA . ARG A 1 275 ? 11.776 -23.822 -10.494 1.00 66.00 275 ARG A CA 1
ATOM 2158 C C . ARG A 1 275 ? 11.838 -24.497 -11.863 1.00 66.00 275 ARG A C 1
ATOM 2160 O O . ARG A 1 275 ? 12.104 -25.702 -11.879 1.00 66.00 275 ARG A O 1
ATOM 2167 N N . PRO A 1 276 ? 11.597 -23.798 -12.984 1.00 64.12 276 PRO A N 1
ATOM 2168 C CA . PRO A 1 276 ? 11.814 -24.401 -14.295 1.00 64.12 276 PRO A CA 1
ATOM 2169 C C . PRO A 1 276 ? 13.227 -25.004 -14.352 1.00 64.12 276 PRO A C 1
ATOM 2171 O O . PRO A 1 276 ? 14.167 -24.439 -13.782 1.00 64.12 276 PRO A O 1
ATOM 2174 N N . ALA A 1 277 ? 13.375 -26.173 -14.982 1.00 59.81 277 ALA A N 1
ATOM 2175 C CA . ALA A 1 277 ? 14.664 -26.841 -15.131 1.00 59.81 277 ALA A CA 1
ATOM 2176 C C . ALA A 1 277 ? 15.579 -25.985 -16.022 1.00 59.81 277 ALA A C 1
ATOM 2178 O O . ALA A 1 277 ? 15.542 -26.067 -17.243 1.00 59.81 277 ALA A O 1
ATOM 2179 N N . CYS A 1 278 ? 16.377 -25.123 -15.398 1.00 61.16 278 CYS A N 1
ATOM 2180 C CA . CYS A 1 278 ? 17.243 -24.159 -16.073 1.00 61.16 278 CYS A CA 1
ATOM 2181 C C . CYS A 1 278 ? 18.698 -24.643 -16.044 1.00 61.16 278 CYS A C 1
ATOM 2183 O O . CYS A 1 278 ? 19.566 -23.987 -15.466 1.00 61.16 278 CYS A O 1
ATOM 2185 N N . ALA A 1 279 ? 18.969 -25.829 -16.590 1.00 59.81 279 ALA A N 1
ATOM 2186 C CA . ALA A 1 279 ? 20.342 -26.312 -16.699 1.00 59.81 279 ALA A CA 1
ATOM 2187 C C . ALA A 1 279 ? 21.125 -25.426 -17.688 1.00 59.81 279 ALA A C 1
ATOM 2189 O O . ALA A 1 279 ? 20.709 -25.264 -18.831 1.00 59.81 279 ALA A O 1
ATOM 2190 N N . GLY A 1 280 ? 22.247 -24.848 -17.246 1.00 69.31 280 GLY A N 1
ATOM 2191 C CA . GLY A 1 280 ? 23.171 -24.092 -18.106 1.00 69.31 280 GLY A CA 1
ATOM 2192 C C . GLY A 1 280 ? 22.858 -22.605 -18.319 1.00 69.31 280 GLY A C 1
ATOM 2193 O O . GLY A 1 280 ? 23.597 -21.954 -19.050 1.00 69.31 280 GLY A O 1
ATOM 2194 N N . LEU A 1 281 ? 21.819 -22.047 -17.686 1.00 78.12 281 LEU A N 1
ATOM 2195 C CA . LEU A 1 281 ? 21.582 -20.598 -17.714 1.00 78.12 281 LEU A CA 1
ATOM 2196 C C . LEU A 1 281 ? 22.549 -19.858 -16.786 1.00 78.12 281 LEU A C 1
ATOM 2198 O O . LEU A 1 281 ? 22.836 -20.317 -15.676 1.00 78.12 281 LEU A O 1
ATOM 2202 N N . ASP A 1 282 ? 22.994 -18.675 -17.213 1.00 84.19 282 ASP A N 1
ATOM 2203 C CA . ASP A 1 282 ? 23.647 -17.743 -16.304 1.00 84.19 282 ASP A CA 1
ATOM 2204 C C . ASP A 1 282 ? 22.673 -17.275 -15.211 1.00 84.19 282 ASP A C 1
ATOM 2206 O O . ASP A 1 282 ? 21.450 -17.458 -15.260 1.00 84.19 282 ASP A O 1
ATOM 2210 N N . ALA A 1 283 ? 23.229 -16.681 -14.162 1.00 80.81 283 ALA A N 1
ATOM 2211 C CA . ALA A 1 283 ? 22.442 -16.358 -12.989 1.00 80.81 283 ALA A CA 1
ATOM 2212 C C . ALA A 1 283 ? 21.434 -15.203 -13.232 1.00 80.81 283 ALA A C 1
ATOM 2214 O O . ALA A 1 283 ? 20.487 -15.066 -12.456 1.00 80.81 283 ALA A O 1
ATOM 2215 N N . GLU A 1 284 ? 21.596 -14.391 -14.286 1.00 81.50 284 GLU A N 1
ATOM 2216 C CA . GLU A 1 284 ? 20.628 -13.357 -14.698 1.00 81.50 284 GLU A CA 1
ATOM 2217 C C . GLU A 1 284 ? 19.440 -13.963 -15.444 1.00 81.50 284 GLU A C 1
ATOM 2219 O O . GLU A 1 284 ? 18.291 -13.749 -15.056 1.00 81.50 284 GLU A O 1
ATOM 2224 N N . SER A 1 285 ? 19.709 -14.811 -16.431 1.00 85.88 285 SER A N 1
ATOM 2225 C CA . SER A 1 285 ? 18.716 -15.577 -17.182 1.00 85.88 285 SER A CA 1
ATOM 2226 C C . SER A 1 285 ? 17.911 -16.496 -16.263 1.00 85.88 285 SER A C 1
ATOM 2228 O O . SER A 1 285 ? 16.695 -16.617 -16.405 1.00 85.88 285 SER A O 1
ATOM 2230 N N . LEU A 1 286 ? 18.554 -17.071 -15.240 1.00 87.69 286 LEU A N 1
ATOM 2231 C CA . LEU A 1 286 ? 17.878 -17.839 -14.194 1.00 87.69 286 LEU A CA 1
ATOM 2232 C C . LEU A 1 286 ? 16.951 -16.971 -13.325 1.00 87.69 286 LEU A C 1
ATOM 2234 O O . LEU A 1 286 ? 15.897 -17.441 -12.885 1.00 87.69 286 LEU A O 1
ATOM 2238 N N . ALA A 1 287 ? 17.336 -15.724 -13.040 1.00 90.19 287 ALA A N 1
ATOM 2239 C CA . ALA A 1 287 ? 16.502 -14.793 -12.285 1.00 90.19 287 ALA A CA 1
ATOM 2240 C C . ALA A 1 287 ? 15.278 -14.359 -13.102 1.00 90.19 287 ALA A C 1
ATOM 2242 O O . ALA A 1 287 ? 14.170 -14.368 -12.567 1.00 90.19 287 ALA A O 1
ATOM 2243 N N . VAL A 1 288 ? 15.462 -14.055 -14.393 1.00 93.56 288 VAL A N 1
ATOM 2244 C CA . VAL A 1 288 ? 14.361 -13.748 -15.319 1.00 93.56 288 VAL A CA 1
ATOM 2245 C C . VAL A 1 288 ? 13.431 -14.949 -15.459 1.00 93.56 288 VAL A C 1
ATOM 2247 O O . VAL A 1 288 ? 12.236 -14.803 -15.245 1.00 93.56 288 VAL A O 1
ATOM 2250 N N . SER A 1 289 ? 13.953 -16.150 -15.718 1.00 92.12 289 SER A N 1
ATOM 2251 C CA . SER A 1 289 ? 13.127 -17.355 -15.871 1.00 92.12 289 SER A CA 1
ATOM 2252 C C . SER A 1 289 ? 12.292 -17.656 -14.619 1.00 92.12 289 SER A C 1
ATOM 2254 O O . SER A 1 289 ? 11.090 -17.904 -14.716 1.00 92.12 289 SER A O 1
ATOM 2256 N N . ALA A 1 290 ? 12.888 -17.553 -13.425 1.00 91.81 290 ALA A N 1
ATOM 2257 C CA . ALA A 1 290 ? 12.153 -17.725 -12.173 1.00 91.81 290 ALA A CA 1
ATOM 2258 C C . ALA A 1 290 ? 11.074 -16.645 -11.979 1.00 91.81 290 ALA A C 1
ATOM 2260 O O . ALA A 1 290 ? 9.968 -16.956 -11.540 1.00 91.81 290 ALA A O 1
ATOM 2261 N N . PHE A 1 291 ? 11.377 -15.391 -12.327 1.00 95.00 291 PHE A N 1
ATOM 2262 C CA . PHE A 1 291 ? 10.422 -14.289 -12.257 1.00 95.00 291 PHE A CA 1
ATOM 2263 C C . PHE A 1 291 ? 9.240 -14.488 -13.212 1.00 95.00 291 PHE A C 1
ATOM 2265 O O . PHE A 1 291 ? 8.091 -14.360 -12.790 1.00 95.00 291 PHE A O 1
ATOM 2272 N N . MET A 1 292 ? 9.515 -14.837 -14.470 1.00 95.25 292 MET A N 1
ATOM 2273 C CA . MET A 1 292 ? 8.503 -15.110 -15.494 1.00 95.25 292 MET A CA 1
ATOM 2274 C C . MET A 1 292 ? 7.597 -16.262 -15.061 1.00 95.25 292 MET A C 1
ATOM 2276 O O . MET A 1 292 ? 6.378 -16.124 -15.091 1.00 95.25 292 MET A O 1
ATOM 2280 N N . TYR A 1 293 ? 8.183 -17.341 -14.532 1.00 93.88 293 TYR A N 1
ATOM 2281 C CA . TYR A 1 293 ? 7.439 -18.486 -14.010 1.00 93.88 293 TYR A CA 1
ATOM 2282 C C . TYR A 1 293 ? 6.505 -18.112 -12.850 1.00 93.88 293 TYR A C 1
ATOM 2284 O O . TYR A 1 293 ? 5.321 -18.439 -12.885 1.00 93.88 293 TYR A O 1
ATOM 2292 N N . GLN A 1 294 ? 6.997 -17.385 -11.839 1.00 94.88 294 GLN A N 1
ATOM 2293 C CA . GLN A 1 294 ? 6.158 -16.971 -10.704 1.00 94.88 294 GLN A CA 1
ATOM 2294 C C . GLN A 1 294 ? 5.038 -16.010 -11.124 1.00 94.88 294 GLN A C 1
ATOM 2296 O O . GLN A 1 294 ? 3.975 -16.020 -10.506 1.00 94.88 294 GLN A O 1
ATOM 2301 N N . ASN A 1 295 ? 5.253 -15.203 -12.168 1.00 95.75 295 ASN A N 1
ATOM 2302 C CA . ASN A 1 295 ? 4.246 -14.300 -12.725 1.00 95.75 295 ASN A CA 1
ATOM 2303 C C . ASN A 1 295 ? 3.343 -14.960 -13.782 1.00 95.75 295 ASN A C 1
ATOM 2305 O O . ASN A 1 295 ? 2.359 -14.346 -14.193 1.00 95.75 295 ASN A O 1
ATOM 2309 N N . GLY A 1 296 ? 3.642 -16.184 -14.221 1.00 94.31 296 GLY A N 1
ATOM 2310 C CA . GLY A 1 296 ? 2.904 -16.866 -15.283 1.00 94.31 296 GLY A CA 1
ATOM 2311 C C . GLY A 1 296 ? 2.979 -16.133 -16.624 1.00 94.31 296 GLY A C 1
ATOM 2312 O O . GLY A 1 296 ? 1.940 -15.904 -17.236 1.00 94.31 296 GLY A O 1
ATOM 2313 N N . PHE A 1 297 ? 4.176 -15.697 -17.022 1.00 95.06 297 PHE A N 1
ATOM 2314 C CA . PHE A 1 297 ? 4.467 -15.203 -18.372 1.00 95.06 297 PHE A CA 1
ATOM 2315 C C . PHE A 1 297 ? 5.333 -16.214 -19.124 1.00 95.06 297 PHE A C 1
ATOM 2317 O O . PHE A 1 297 ? 6.229 -16.824 -18.534 1.00 95.06 297 PHE A O 1
ATOM 2324 N N . GLU A 1 298 ? 5.100 -16.345 -20.424 1.00 92.56 298 GLU A N 1
ATOM 2325 C CA . GLU A 1 298 ? 5.860 -17.212 -21.326 1.00 92.56 298 GLU A CA 1
ATOM 2326 C C . GLU A 1 298 ? 6.874 -16.409 -22.150 1.00 92.56 298 GLU A C 1
ATOM 2328 O O . GLU A 1 298 ? 7.983 -16.887 -22.397 1.00 92.56 298 GLU A O 1
ATOM 2333 N N . LEU A 1 299 ? 6.541 -15.167 -22.522 1.00 94.62 299 LEU A N 1
ATOM 2334 C CA . LEU A 1 299 ? 7.369 -14.311 -23.376 1.00 94.62 299 LEU A CA 1
ATOM 2335 C C . LEU A 1 299 ? 7.631 -12.946 -22.737 1.00 94.62 299 LEU A C 1
ATOM 2337 O O . LEU A 1 299 ? 6.760 -12.328 -22.135 1.00 94.62 299 LEU A O 1
ATOM 2341 N N . VAL A 1 300 ? 8.835 -12.407 -22.943 1.00 95.06 300 VAL A N 1
ATOM 2342 C CA . VAL A 1 300 ? 9.242 -11.105 -22.374 1.00 95.06 300 VAL A CA 1
ATOM 2343 C C . VAL A 1 300 ? 8.443 -9.909 -22.904 1.00 95.06 300 VAL A C 1
ATOM 2345 O O . VAL A 1 300 ? 8.392 -8.879 -22.238 1.00 95.06 300 VAL A O 1
ATOM 2348 N N . GLN A 1 301 ? 7.820 -10.053 -24.079 1.00 94.31 301 GLN A N 1
ATOM 2349 C CA . GLN A 1 301 ? 7.011 -9.018 -24.736 1.00 94.31 301 GLN A CA 1
ATOM 2350 C C . GLN A 1 301 ? 5.514 -9.138 -24.437 1.00 94.31 301 GLN A C 1
ATOM 2352 O O . GLN A 1 301 ? 4.719 -8.358 -24.961 1.00 94.31 301 GLN A O 1
ATOM 2357 N N . GLU A 1 302 ? 5.104 -10.139 -23.657 1.00 95.75 302 GLU A N 1
ATOM 2358 C CA . GLU A 1 302 ? 3.700 -10.290 -23.298 1.00 95.75 302 GLU A CA 1
ATOM 2359 C C . GLU A 1 302 ? 3.206 -9.104 -22.484 1.00 95.75 302 GLU A C 1
ATOM 2361 O O . GLU A 1 302 ? 3.941 -8.467 -21.729 1.00 95.75 302 GLU A O 1
ATOM 2366 N N . VAL A 1 303 ? 1.914 -8.846 -22.621 1.00 96.88 303 VAL A N 1
ATOM 2367 C CA . VAL A 1 303 ? 1.172 -7.938 -21.761 1.00 96.88 303 VAL A CA 1
ATOM 2368 C C . VAL A 1 303 ? -0.107 -8.630 -21.337 1.00 96.88 303 VAL A C 1
ATOM 2370 O O . VAL A 1 303 ? -0.694 -9.390 -22.107 1.00 96.88 303 VAL A O 1
ATOM 2373 N N . ASP A 1 304 ? -0.539 -8.370 -20.112 1.00 95.38 304 ASP A N 1
ATOM 2374 C CA . ASP A 1 304 ? -1.850 -8.815 -19.662 1.00 95.38 304 ASP A CA 1
ATOM 2375 C C . ASP A 1 304 ? -2.987 -7.949 -20.237 1.00 95.38 304 ASP A C 1
ATOM 2377 O O . ASP A 1 304 ? -2.759 -6.990 -20.986 1.00 95.38 304 ASP A O 1
ATOM 2381 N N . ASP A 1 305 ? -4.228 -8.270 -19.869 1.00 93.56 305 ASP A N 1
ATOM 2382 C CA . ASP A 1 305 ? -5.422 -7.553 -20.333 1.00 93.56 305 ASP A CA 1
ATOM 2383 C C . ASP A 1 305 ? -5.413 -6.061 -19.956 1.00 93.56 305 ASP A C 1
ATOM 2385 O O . ASP A 1 305 ? -6.007 -5.235 -20.650 1.00 93.56 305 ASP A O 1
ATOM 2389 N N . ALA A 1 306 ? -4.694 -5.685 -18.894 1.00 93.12 306 ALA A N 1
ATOM 2390 C CA . ALA A 1 306 ? -4.513 -4.301 -18.468 1.00 93.12 306 ALA A CA 1
ATOM 2391 C C . ALA A 1 306 ? -3.314 -3.603 -19.127 1.00 93.12 306 ALA A C 1
ATOM 2393 O O . ALA A 1 306 ? -3.062 -2.425 -18.850 1.00 93.12 306 ALA A O 1
ATOM 2394 N N . GLY A 1 307 ? -2.594 -4.287 -20.017 1.00 96.00 307 GLY A N 1
ATOM 2395 C CA . GLY A 1 307 ? -1.407 -3.778 -20.697 1.00 96.00 307 GLY A CA 1
ATOM 2396 C C . GLY A 1 307 ? -0.134 -3.830 -19.853 1.00 96.00 307 GLY A C 1
ATOM 2397 O O . GLY A 1 307 ? 0.832 -3.156 -20.193 1.00 96.00 307 GLY A O 1
ATOM 2398 N N . TRP A 1 308 ? -0.111 -4.577 -18.748 1.00 97.56 308 TRP A N 1
ATOM 2399 C CA . TRP A 1 308 ? 1.087 -4.717 -17.927 1.00 97.56 308 TRP A CA 1
ATOM 2400 C C . TRP A 1 308 ? 2.013 -5.792 -18.494 1.00 97.56 308 TRP A C 1
ATOM 2402 O O . TRP A 1 308 ? 1.638 -6.960 -18.593 1.00 97.56 308 TRP A O 1
ATOM 2412 N N . SER A 1 309 ? 3.243 -5.395 -18.819 1.00 97.88 309 SER A N 1
ATOM 2413 C CA . SER A 1 309 ? 4.319 -6.297 -19.254 1.00 97.88 309 SER A CA 1
ATOM 2414 C C . SER A 1 309 ? 5.139 -6.852 -18.078 1.00 97.88 309 SER A C 1
ATOM 2416 O O . SER A 1 309 ? 5.124 -6.264 -16.987 1.00 97.88 309 SER A O 1
ATOM 2418 N N . PRO A 1 310 ? 5.938 -7.922 -18.276 1.00 98.38 310 PRO A N 1
ATOM 2419 C CA . PRO A 1 310 ? 6.911 -8.386 -17.286 1.00 98.38 310 PRO A CA 1
ATOM 2420 C C . PRO A 1 310 ? 7.805 -7.272 -16.731 1.00 98.38 310 PRO A C 1
ATOM 2422 O O . PRO A 1 310 ? 8.131 -7.276 -15.543 1.00 98.38 310 PRO A O 1
ATOM 2425 N N . LEU A 1 311 ? 8.162 -6.286 -17.562 1.00 98.38 311 LEU A N 1
ATOM 2426 C CA . LEU A 1 311 ? 9.007 -5.165 -17.160 1.00 98.38 311 LEU A CA 1
ATOM 2427 C C . LEU A 1 311 ? 8.302 -4.221 -16.172 1.00 98.38 311 LEU A C 1
ATOM 2429 O O . LEU A 1 311 ? 8.933 -3.782 -15.212 1.00 98.38 311 LEU A O 1
ATOM 2433 N N . HIS A 1 312 ? 6.995 -3.975 -16.330 1.00 98.19 312 HIS A N 1
ATOM 2434 C CA . HIS A 1 312 ? 6.205 -3.201 -15.361 1.00 98.19 312 HIS A CA 1
ATOM 2435 C C . HIS A 1 312 ? 6.194 -3.874 -13.984 1.00 98.19 312 HIS A C 1
ATOM 2437 O O . HIS A 1 312 ? 6.416 -3.229 -12.958 1.00 98.19 312 HIS A O 1
ATOM 2443 N N . TYR A 1 313 ? 5.985 -5.191 -13.958 1.00 98.12 313 TYR A N 1
ATOM 2444 C CA . TYR A 1 313 ? 5.995 -5.970 -12.723 1.00 98.12 313 TYR A CA 1
ATOM 2445 C C . TYR A 1 313 ? 7.390 -6.054 -12.091 1.00 98.12 313 TYR A C 1
ATOM 2447 O O . TYR A 1 313 ? 7.518 -5.948 -10.871 1.00 98.12 313 TYR A O 1
ATOM 2455 N N . ALA A 1 314 ? 8.447 -6.187 -12.896 1.00 98.25 314 ALA A N 1
ATOM 2456 C CA . ALA A 1 314 ? 9.824 -6.187 -12.407 1.00 98.25 314 ALA A CA 1
ATOM 2457 C C . ALA A 1 314 ? 10.220 -4.822 -11.822 1.00 98.25 314 ALA A C 1
ATOM 2459 O O . ALA A 1 314 ? 10.922 -4.765 -10.805 1.00 98.25 314 ALA A O 1
ATOM 2460 N N . ALA A 1 315 ? 9.723 -3.735 -12.425 1.00 98.12 315 ALA A N 1
ATOM 2461 C CA . ALA A 1 315 ? 9.886 -2.383 -11.915 1.00 98.12 315 ALA A CA 1
ATOM 2462 C C . ALA A 1 315 ? 9.141 -2.169 -10.596 1.00 98.12 315 ALA A C 1
ATOM 2464 O O . ALA A 1 315 ? 9.733 -1.643 -9.656 1.00 98.12 315 ALA A O 1
ATOM 2465 N N . LEU A 1 316 ? 7.905 -2.668 -10.483 1.00 96.19 316 LEU A N 1
ATOM 2466 C CA . LEU A 1 316 ? 7.138 -2.678 -9.232 1.00 96.19 316 LEU A CA 1
ATOM 2467 C C . LEU A 1 316 ? 7.836 -3.483 -8.123 1.00 96.19 316 LEU A C 1
ATOM 2469 O O . LEU A 1 316 ? 7.787 -3.096 -6.961 1.00 96.19 316 LEU A O 1
ATOM 2473 N N . ALA A 1 317 ? 8.517 -4.577 -8.479 1.00 95.75 317 ALA A N 1
ATOM 2474 C CA . ALA A 1 317 ? 9.291 -5.401 -7.549 1.00 95.75 317 ALA A CA 1
ATOM 2475 C C . ALA A 1 317 ? 10.653 -4.811 -7.155 1.00 95.75 317 ALA A C 1
ATOM 2477 O O . ALA A 1 317 ? 11.359 -5.393 -6.313 1.00 95.75 317 ALA A O 1
ATOM 2478 N N . GLY A 1 318 ? 11.086 -3.727 -7.805 1.00 96.62 318 GLY A N 1
ATOM 2479 C CA . GLY A 1 318 ? 12.410 -3.144 -7.602 1.00 96.62 318 GLY A CA 1
ATOM 2480 C C . GLY A 1 318 ? 13.527 -4.170 -7.800 1.00 96.62 318 GLY A C 1
ATOM 2481 O O . GLY A 1 318 ? 14.472 -4.224 -7.010 1.00 96.62 318 GLY A O 1
ATOM 2482 N N . ASN A 1 319 ? 13.367 -5.098 -8.749 1.00 95.88 319 ASN A N 1
ATOM 2483 C CA . ASN A 1 319 ? 14.333 -6.167 -8.989 1.00 95.88 319 ASN A CA 1
ATOM 2484 C C . ASN A 1 319 ? 15.254 -5.782 -10.148 1.00 95.88 319 ASN A C 1
ATOM 2486 O O . ASN A 1 319 ? 15.012 -6.153 -11.294 1.00 95.88 319 ASN A O 1
ATOM 2490 N N . THR A 1 320 ? 16.315 -5.041 -9.828 1.00 97.25 320 THR A N 1
ATOM 2491 C CA . THR A 1 320 ? 17.303 -4.530 -10.793 1.00 97.25 320 THR A CA 1
ATOM 2492 C C . THR A 1 320 ? 17.861 -5.623 -11.700 1.00 97.25 320 THR A C 1
ATOM 2494 O O . THR A 1 320 ? 17.939 -5.428 -12.908 1.00 97.25 320 THR A O 1
ATOM 2497 N N . ARG A 1 321 ? 18.144 -6.805 -11.142 1.00 96.00 321 ARG A N 1
ATOM 2498 C CA . ARG A 1 321 ? 18.654 -7.957 -11.892 1.00 96.00 321 ARG A CA 1
ATOM 2499 C C . ARG A 1 321 ? 17.667 -8.470 -12.941 1.00 96.00 321 ARG A C 1
ATOM 2501 O O . ARG A 1 321 ? 18.058 -8.771 -14.062 1.00 96.00 321 ARG A O 1
ATOM 2508 N N . VAL A 1 322 ? 16.389 -8.584 -12.579 1.00 97.12 322 VAL A N 1
ATOM 2509 C CA . VAL A 1 322 ? 15.346 -9.014 -13.525 1.00 97.12 322 VAL A CA 1
ATOM 2510 C C . VAL A 1 322 ? 15.108 -7.936 -14.578 1.00 97.12 322 VAL A C 1
ATOM 2512 O O . VAL A 1 322 ? 14.991 -8.270 -15.748 1.00 97.12 322 VAL A O 1
ATOM 2515 N N . VAL A 1 323 ? 15.097 -6.657 -14.192 1.00 98.25 323 VAL A N 1
ATOM 2516 C CA . VAL A 1 323 ? 14.978 -5.533 -15.135 1.00 98.25 323 VAL A CA 1
ATOM 2517 C C . VAL A 1 323 ? 16.113 -5.562 -16.162 1.00 98.25 323 VAL A C 1
ATOM 2519 O O . VAL A 1 323 ? 15.840 -5.533 -17.357 1.00 98.25 323 VAL A O 1
ATOM 2522 N N . GLN A 1 324 ? 17.369 -5.695 -15.720 1.00 97.00 324 GLN A N 1
ATOM 2523 C CA . GLN A 1 324 ? 18.529 -5.822 -16.611 1.00 97.00 324 GLN A CA 1
ATOM 2524 C C . GLN A 1 324 ? 18.382 -7.001 -17.575 1.00 97.00 324 GLN A C 1
ATOM 2526 O O . GLN A 1 324 ? 18.546 -6.827 -18.780 1.00 97.00 324 GLN A O 1
ATOM 2531 N N . GLY A 1 325 ? 18.015 -8.179 -17.064 1.00 96.00 325 GLY A N 1
ATOM 2532 C CA . GLY A 1 325 ? 17.840 -9.370 -17.892 1.00 96.00 325 GLY A CA 1
ATOM 2533 C C . GLY A 1 325 ? 16.686 -9.254 -18.897 1.00 96.00 325 GLY A C 1
ATOM 2534 O O . GLY A 1 325 ? 16.837 -9.669 -20.043 1.00 96.00 325 GLY A O 1
ATOM 2535 N N . LEU A 1 326 ? 15.555 -8.654 -18.512 1.00 97.50 326 LEU A N 1
ATOM 2536 C CA . LEU A 1 326 ? 14.430 -8.401 -19.422 1.00 97.50 326 LEU A CA 1
ATOM 2537 C C . LEU A 1 326 ? 14.820 -7.421 -20.538 1.00 97.50 326 LEU A C 1
ATOM 2539 O O . LEU A 1 326 ? 14.530 -7.676 -21.705 1.00 97.50 326 LEU A O 1
ATOM 2543 N N . LEU A 1 327 ? 15.527 -6.338 -20.203 1.00 97.25 327 LEU A N 1
ATOM 2544 C CA . LEU A 1 327 ? 16.025 -5.365 -21.182 1.00 97.25 327 LEU A CA 1
ATOM 2545 C C . LEU A 1 327 ? 17.066 -5.989 -22.126 1.00 97.25 327 LEU A C 1
ATOM 2547 O O . LEU A 1 327 ? 17.019 -5.758 -23.333 1.00 97.25 327 LEU A O 1
ATOM 2551 N N . ALA A 1 328 ? 17.959 -6.844 -21.614 1.00 95.25 328 ALA A N 1
ATOM 2552 C CA . ALA A 1 328 ? 18.900 -7.610 -22.436 1.00 95.25 328 ALA A CA 1
ATOM 2553 C C . ALA A 1 328 ? 18.180 -8.569 -23.405 1.00 95.25 328 ALA A C 1
ATOM 2555 O O . ALA A 1 328 ? 18.635 -8.784 -24.529 1.00 95.25 328 ALA A O 1
ATOM 2556 N N . GLN A 1 329 ? 17.012 -9.082 -23.006 1.00 94.88 329 GLN A N 1
ATOM 2557 C CA . GLN A 1 329 ? 16.103 -9.868 -23.847 1.00 94.88 329 GLN A CA 1
ATOM 2558 C C . GLN A 1 329 ? 15.163 -9.000 -24.706 1.00 94.88 329 GLN A C 1
ATOM 2560 O O . GLN A 1 329 ? 14.211 -9.512 -25.292 1.00 94.88 329 GLN A O 1
ATOM 2565 N N . ARG A 1 330 ? 15.467 -7.702 -24.850 1.00 95.50 330 ARG A N 1
ATOM 2566 C CA . ARG A 1 330 ? 14.763 -6.722 -25.694 1.00 95.50 330 ARG A CA 1
ATOM 2567 C C . ARG A 1 330 ? 13.329 -6.407 -25.263 1.00 95.50 330 ARG A C 1
ATOM 2569 O O . ARG A 1 330 ? 12.541 -6.004 -26.116 1.00 95.50 330 ARG A O 1
ATOM 2576 N N . ALA A 1 331 ? 12.985 -6.562 -23.984 1.00 97.25 331 ALA A N 1
ATOM 2577 C CA . ALA A 1 331 ? 11.727 -6.026 -23.466 1.00 97.25 331 ALA A CA 1
ATOM 2578 C C . ALA A 1 331 ? 11.631 -4.520 -23.764 1.00 97.25 331 ALA A C 1
ATOM 2580 O O . ALA A 1 331 ? 12.605 -3.793 -23.564 1.00 97.25 331 ALA A O 1
ATOM 2581 N N . ASP A 1 332 ? 10.473 -4.069 -24.242 1.00 97.38 332 ASP A N 1
ATOM 2582 C CA . ASP A 1 332 ? 10.240 -2.663 -24.576 1.00 97.38 332 ASP A CA 1
ATOM 2583 C C . ASP A 1 332 ? 10.173 -1.788 -23.300 1.00 97.38 332 ASP A C 1
ATOM 2585 O O . ASP A 1 332 ? 9.242 -1.962 -22.500 1.00 97.38 332 ASP A O 1
ATOM 2589 N N . PRO A 1 333 ? 11.132 -0.862 -23.075 1.00 97.06 333 PRO A N 1
ATOM 2590 C CA . PRO A 1 333 ? 11.121 0.027 -21.913 1.00 97.06 333 PRO A CA 1
ATOM 2591 C C . PRO A 1 333 ? 9.979 1.052 -21.937 1.00 97.06 333 PRO A C 1
ATOM 2593 O O . PRO A 1 333 ? 9.604 1.552 -20.873 1.00 97.06 333 PRO A O 1
ATOM 2596 N N . ASP A 1 334 ? 9.415 1.320 -23.117 1.00 97.00 334 ASP A N 1
ATOM 2597 C CA . ASP A 1 334 ? 8.391 2.337 -23.355 1.00 97.00 334 ASP A CA 1
ATOM 2598 C C . ASP A 1 334 ? 6.979 1.741 -23.452 1.00 97.00 334 ASP A C 1
ATOM 2600 O O . ASP A 1 334 ? 6.007 2.459 -23.695 1.00 97.00 334 ASP A O 1
ATOM 2604 N N . CYS A 1 335 ? 6.835 0.435 -23.197 1.00 96.62 335 CYS A N 1
ATOM 2605 C CA . CYS A 1 335 ? 5.539 -0.225 -23.102 1.00 96.62 335 CYS A CA 1
ATOM 2606 C C . CYS A 1 335 ? 4.633 0.522 -22.105 1.00 96.62 335 CYS A C 1
ATOM 2608 O O . CYS A 1 335 ? 5.055 0.840 -20.991 1.00 96.62 335 CYS A O 1
ATOM 2610 N N . GLN A 1 336 ? 3.384 0.786 -22.500 1.00 96.12 336 GLN A N 1
ATOM 2611 C CA . GLN A 1 336 ? 2.417 1.536 -21.700 1.00 96.12 336 GLN A CA 1
ATOM 2612 C C . GLN A 1 336 ? 1.237 0.664 -21.269 1.00 96.12 336 GLN A C 1
ATOM 2614 O O . GLN A 1 336 ? 0.666 -0.085 -22.068 1.00 96.12 336 GLN A O 1
ATOM 2619 N N . THR A 1 337 ? 0.799 0.830 -20.021 1.00 95.31 337 THR A N 1
ATOM 2620 C CA . THR A 1 337 ? -0.432 0.197 -19.532 1.00 95.31 337 THR A CA 1
ATOM 2621 C C . THR A 1 337 ? -1.668 0.710 -20.282 1.00 95.31 337 THR A C 1
ATOM 2623 O O . THR A 1 337 ? -1.746 1.874 -20.674 1.00 95.31 337 THR A O 1
ATOM 2626 N N . ARG A 1 338 ? -2.689 -0.136 -20.455 1.00 94.69 338 ARG A N 1
ATOM 2627 C CA . ARG A 1 338 ? -3.965 0.240 -21.103 1.00 94.69 338 ARG A CA 1
ATOM 2628 C C . ARG A 1 338 ? -5.030 0.680 -20.109 1.00 94.69 338 ARG A C 1
ATOM 2630 O O . ARG A 1 338 ? -5.907 1.476 -20.443 1.00 94.69 338 ARG A O 1
ATOM 2637 N N . HIS A 1 339 ? -4.978 0.145 -18.895 1.00 89.62 339 HIS A N 1
ATOM 2638 C CA . HIS A 1 339 ? -5.970 0.396 -17.857 1.00 89.62 339 HIS A CA 1
ATOM 2639 C C . HIS A 1 339 ? -5.315 0.934 -16.589 1.00 89.62 339 HIS A C 1
ATOM 2641 O O . HIS A 1 339 ? -4.135 0.693 -16.323 1.00 89.62 339 HIS A O 1
ATOM 2647 N N . ALA A 1 340 ? -6.100 1.678 -15.808 1.00 85.44 340 ALA A N 1
ATOM 2648 C CA . ALA A 1 340 ? -5.672 2.108 -14.490 1.00 85.44 340 ALA A CA 1
ATOM 2649 C C . ALA A 1 340 ? -5.453 0.883 -13.596 1.00 85.44 340 ALA A C 1
ATOM 2651 O O . ALA A 1 340 ? -6.196 -0.096 -13.693 1.00 85.44 340 ALA A O 1
ATOM 2652 N N . GLN A 1 341 ? -4.488 0.965 -12.686 1.00 84.56 341 GLN A N 1
ATOM 2653 C CA . GLN A 1 341 ? -4.319 -0.015 -11.626 1.00 84.56 341 GLN A CA 1
ATOM 2654 C C . GLN A 1 341 ? -4.486 0.670 -10.261 1.00 84.56 341 GLN A C 1
ATOM 2656 O O . GLN A 1 341 ? -3.510 1.193 -9.719 1.00 84.56 341 GLN A O 1
ATOM 2661 N N . PRO A 1 342 ? -5.710 0.680 -9.693 1.00 74.69 342 PRO A N 1
ATOM 2662 C CA . PRO A 1 342 ? -6.024 1.379 -8.444 1.00 74.69 342 PRO A CA 1
ATOM 2663 C C . PRO A 1 342 ? -5.192 0.946 -7.232 1.00 74.69 342 PRO A C 1
ATOM 2665 O O . PRO A 1 342 ? -4.942 1.772 -6.359 1.00 74.69 342 PRO A O 1
ATOM 2668 N N . ILE A 1 343 ? -4.745 -0.315 -7.185 1.00 75.50 343 ILE A N 1
ATOM 2669 C CA . ILE A 1 343 ? -3.898 -0.849 -6.106 1.00 75.50 343 ILE A CA 1
ATOM 2670 C C . ILE A 1 343 ? -2.542 -0.148 -6.073 1.00 75.50 343 ILE A C 1
ATOM 2672 O O . ILE A 1 343 ? -2.009 0.165 -5.010 1.00 75.50 343 ILE A O 1
ATOM 2676 N N . VAL A 1 344 ? -1.947 0.019 -7.255 1.00 80.00 344 VAL A N 1
ATOM 2677 C CA . VAL A 1 344 ? -0.625 0.633 -7.411 1.00 80.00 344 VAL A CA 1
ATOM 2678 C C . VAL A 1 344 ? -0.759 2.149 -7.473 1.00 80.00 344 VAL A C 1
ATOM 2680 O O . VAL A 1 344 ? 0.153 2.852 -7.054 1.00 80.00 344 VAL A O 1
ATOM 2683 N N . GLY A 1 345 ? -1.903 2.649 -7.949 1.00 78.62 345 GLY A N 1
ATOM 2684 C CA . GLY A 1 345 ? -2.141 4.073 -8.107 1.00 78.62 345 GLY A CA 1
ATOM 2685 C C . GLY A 1 345 ? -1.793 4.637 -9.468 1.00 78.62 345 GLY A C 1
ATOM 2686 O O . GLY A 1 345 ? -1.480 5.818 -9.578 1.00 78.62 345 GLY A O 1
ATOM 2687 N N . THR A 1 346 ? -1.776 3.796 -10.498 1.00 83.31 346 THR A N 1
ATOM 2688 C CA . THR A 1 346 ? -1.322 4.213 -11.821 1.00 83.31 346 THR A CA 1
ATOM 2689 C C . THR A 1 346 ? -2.510 4.436 -12.759 1.00 83.31 346 THR A C 1
ATOM 2691 O O . THR A 1 346 ? -3.403 3.586 -12.826 1.00 83.31 346 THR A O 1
ATOM 2694 N N . PRO A 1 347 ? -2.569 5.562 -13.489 1.00 86.12 347 PRO A N 1
ATOM 2695 C CA . PRO A 1 347 ? -3.509 5.752 -14.587 1.00 86.12 347 PRO A CA 1
ATOM 2696 C C . PRO A 1 347 ? -3.134 4.881 -15.805 1.00 86.12 347 PRO A C 1
ATOM 2698 O O . PRO A 1 347 ? -2.047 4.293 -15.850 1.00 86.12 347 PRO A O 1
ATOM 2701 N N . PRO A 1 348 ? -4.007 4.802 -16.826 1.00 89.75 348 PRO A N 1
ATOM 2702 C CA . PRO A 1 348 ? -3.620 4.302 -18.142 1.00 89.75 348 PRO A CA 1
ATOM 2703 C C . PRO A 1 348 ? -2.419 5.072 -18.703 1.00 89.75 348 PRO A C 1
ATOM 2705 O O . PRO A 1 348 ? -2.208 6.239 -18.371 1.00 89.75 348 PRO A O 1
ATOM 2708 N N . GLY A 1 349 ? -1.659 4.441 -19.591 1.00 92.56 349 GLY A N 1
ATOM 2709 C CA . GLY A 1 349 ? -0.502 5.059 -20.230 1.00 92.56 349 GLY A CA 1
ATOM 2710 C C . GLY A 1 349 ? 0.750 5.098 -19.351 1.00 92.56 349 GLY A C 1
ATOM 2711 O O . GLY A 1 349 ? 1.688 5.818 -19.685 1.00 92.56 349 GLY A O 1
ATOM 2712 N N . THR A 1 350 ? 0.766 4.383 -18.223 1.00 94.00 350 THR A N 1
ATOM 2713 C CA . THR A 1 350 ? 1.908 4.374 -17.298 1.00 94.00 350 THR A CA 1
ATOM 2714 C C . THR A 1 350 ? 3.002 3.443 -17.820 1.00 94.00 350 THR A C 1
ATOM 2716 O O . THR A 1 350 ? 2.689 2.351 -18.281 1.00 94.00 350 THR A O 1
ATOM 2719 N N . THR A 1 351 ? 4.267 3.857 -17.715 1.00 96.38 351 THR A N 1
ATOM 2720 C CA . THR A 1 351 ? 5.452 3.073 -18.109 1.00 96.38 351 THR A CA 1
ATOM 2721 C C . THR A 1 351 ? 6.121 2.392 -16.911 1.00 96.38 351 THR A C 1
ATOM 2723 O O . THR A 1 351 ? 5.879 2.740 -15.747 1.00 96.38 351 THR A O 1
ATOM 2726 N N . ALA A 1 352 ? 7.044 1.459 -17.173 1.00 97.31 352 ALA A N 1
ATOM 2727 C CA . ALA A 1 352 ? 7.893 0.868 -16.135 1.00 97.31 352 ALA A CA 1
ATOM 2728 C C . ALA A 1 352 ? 8.715 1.928 -15.369 1.00 97.31 352 ALA A C 1
ATOM 2730 O O . ALA A 1 352 ? 8.911 1.798 -14.156 1.00 97.31 352 ALA A O 1
ATOM 2731 N N . LEU A 1 353 ? 9.139 3.008 -16.044 1.00 97.88 353 LEU A N 1
ATOM 2732 C CA . LEU A 1 353 ? 9.858 4.119 -15.414 1.00 97.88 353 LEU A CA 1
ATOM 2733 C C . LEU A 1 353 ? 8.964 4.837 -14.398 1.00 97.88 353 LEU A C 1
ATOM 2735 O O . LEU A 1 353 ? 9.371 4.991 -13.245 1.00 97.88 353 LEU A O 1
ATOM 2739 N N . GLY A 1 354 ? 7.728 5.176 -14.782 1.00 95.38 354 GLY A N 1
ATOM 2740 C CA . GLY A 1 354 ? 6.744 5.791 -13.886 1.00 95.38 354 GLY A CA 1
ATOM 2741 C C . GLY A 1 354 ? 6.466 4.950 -12.633 1.00 95.38 354 GLY A C 1
ATOM 2742 O O . GLY A 1 354 ? 6.502 5.467 -11.517 1.00 95.38 354 GLY A O 1
ATOM 2743 N N . ILE A 1 355 ? 6.289 3.632 -12.789 1.00 95.12 355 ILE A N 1
ATOM 2744 C CA . ILE A 1 355 ? 6.091 2.706 -11.657 1.00 95.12 355 ILE A CA 1
ATOM 2745 C C . ILE A 1 355 ? 7.306 2.683 -10.725 1.00 95.12 355 ILE A C 1
ATOM 2747 O O . ILE A 1 355 ? 7.144 2.663 -9.501 1.00 95.12 355 ILE A O 1
ATOM 2751 N N . SER A 1 356 ? 8.519 2.664 -11.286 1.00 96.50 356 SER A N 1
ATOM 2752 C CA . SER A 1 356 ? 9.743 2.572 -10.488 1.00 96.50 356 SER A CA 1
ATOM 2753 C C . SER A 1 356 ? 9.918 3.779 -9.563 1.00 96.50 356 SER A C 1
ATOM 2755 O O . SER A 1 356 ? 10.199 3.597 -8.379 1.00 96.50 356 SER A O 1
ATOM 2757 N N . VAL A 1 357 ? 9.665 4.999 -10.053 1.00 95.38 357 VAL A N 1
ATOM 2758 C CA . VAL A 1 357 ? 9.778 6.219 -9.239 1.00 95.38 357 VAL A CA 1
ATOM 2759 C C . VAL A 1 357 ? 8.602 6.386 -8.279 1.00 95.38 357 VAL A C 1
ATOM 2761 O O . VAL A 1 357 ? 8.827 6.810 -7.146 1.00 95.38 357 VAL A O 1
ATOM 2764 N N . LEU A 1 358 ? 7.391 5.963 -8.663 1.00 91.69 358 LEU A N 1
ATOM 2765 C CA . LEU A 1 358 ? 6.239 5.879 -7.755 1.00 91.69 358 LEU A CA 1
ATOM 2766 C C . LEU A 1 358 ? 6.525 4.949 -6.562 1.00 91.69 358 LEU A C 1
ATOM 2768 O O . LEU A 1 358 ? 6.086 5.202 -5.446 1.00 91.69 358 LEU A O 1
ATOM 2772 N N . SER A 1 359 ? 7.293 3.881 -6.790 1.00 90.69 359 SER A N 1
ATOM 2773 C CA . SER A 1 359 ? 7.606 2.848 -5.790 1.00 90.69 359 SER A CA 1
ATOM 2774 C C . SER A 1 359 ? 8.933 3.077 -5.046 1.00 90.69 359 SER A C 1
ATOM 2776 O O . SER A 1 359 ? 9.369 2.212 -4.285 1.00 90.69 359 SER A O 1
ATOM 2778 N N . HIS A 1 360 ? 9.600 4.221 -5.250 1.00 93.69 360 HIS A N 1
ATOM 2779 C CA . HIS A 1 360 ? 10.949 4.525 -4.735 1.00 93.69 360 HIS A CA 1
ATOM 2780 C C . HIS A 1 360 ? 12.043 3.520 -5.152 1.00 93.69 360 HIS A C 1
ATOM 2782 O O . HIS A 1 360 ? 13.048 3.342 -4.461 1.00 93.69 360 HIS A O 1
ATOM 2788 N N . HIS A 1 361 ? 11.875 2.846 -6.285 1.00 96.56 361 HIS A N 1
ATOM 2789 C CA . HIS A 1 361 ? 12.854 1.928 -6.865 1.00 96.56 361 HIS A CA 1
ATOM 2790 C C . HIS A 1 361 ? 13.789 2.673 -7.826 1.00 96.56 361 HIS A C 1
ATOM 2792 O O . HIS A 1 361 ? 13.861 2.384 -9.018 1.00 96.56 361 HIS A O 1
ATOM 2798 N N . ASN A 1 362 ? 14.526 3.644 -7.285 1.00 97.88 362 ASN A N 1
ATOM 2799 C CA . ASN A 1 362 ? 15.333 4.588 -8.065 1.00 97.88 362 ASN A CA 1
ATOM 2800 C C . ASN A 1 362 ? 16.476 3.920 -8.848 1.00 97.88 362 ASN A C 1
ATOM 2802 O O . ASN A 1 362 ? 16.824 4.383 -9.929 1.00 97.88 362 ASN A O 1
ATOM 2806 N N . ASP A 1 363 ? 17.014 2.794 -8.371 1.00 98.44 363 ASP A N 1
ATOM 2807 C CA . ASP A 1 363 ? 18.016 2.027 -9.126 1.00 98.44 363 ASP A CA 1
ATOM 2808 C C . ASP A 1 363 ? 17.424 1.397 -10.392 1.00 98.44 363 ASP A C 1
ATOM 2810 O O . ASP A 1 363 ? 18.081 1.348 -11.430 1.00 98.44 363 ASP A O 1
ATOM 2814 N N . VAL A 1 364 ? 16.156 0.970 -10.343 1.00 98.56 364 VAL A N 1
ATOM 2815 C CA . VAL A 1 364 ? 15.432 0.534 -11.544 1.00 98.56 364 VAL A CA 1
ATOM 2816 C C . VAL A 1 364 ? 15.195 1.716 -12.481 1.00 98.56 364 VAL A C 1
ATOM 2818 O O . VAL A 1 364 ? 15.409 1.570 -13.682 1.00 98.56 364 VAL A O 1
ATOM 2821 N N . ALA A 1 365 ? 14.820 2.885 -11.951 1.00 98.31 365 ALA A N 1
ATOM 2822 C CA . ALA A 1 365 ? 14.647 4.092 -12.760 1.00 98.31 365 ALA A CA 1
ATOM 2823 C C . ALA A 1 365 ? 15.932 4.435 -13.535 1.00 98.31 365 ALA A C 1
ATOM 2825 O O . ALA A 1 365 ? 15.886 4.631 -14.748 1.00 98.31 365 ALA A O 1
ATOM 2826 N N . ARG A 1 366 ? 17.097 4.406 -12.867 1.00 98.62 366 ARG A N 1
ATOM 2827 C CA . ARG A 1 366 ? 18.402 4.613 -13.522 1.00 98.62 366 ARG A CA 1
ATOM 2828 C C . ARG A 1 366 ? 18.667 3.590 -14.624 1.00 98.62 366 ARG A C 1
ATOM 2830 O O . ARG A 1 366 ? 19.124 3.971 -15.696 1.00 98.62 366 ARG A O 1
ATOM 2837 N N . LEU A 1 367 ? 18.377 2.309 -14.386 1.00 98.31 367 LEU A N 1
ATOM 2838 C CA . LEU A 1 367 ? 18.562 1.258 -15.393 1.00 98.31 367 LEU A CA 1
ATOM 2839 C C . LEU A 1 367 ? 17.683 1.471 -16.629 1.00 98.31 367 LEU A C 1
ATOM 2841 O O . LEU A 1 367 ? 18.167 1.318 -17.747 1.00 98.31 367 LEU A O 1
ATOM 2845 N N . LEU A 1 368 ? 16.419 1.853 -16.435 1.00 98.44 368 LEU A N 1
ATOM 2846 C CA . LEU A 1 368 ? 15.496 2.149 -17.532 1.00 98.44 368 LEU A CA 1
ATOM 2847 C C . LEU A 1 368 ? 15.964 3.366 -18.344 1.00 98.44 368 LEU A C 1
ATOM 2849 O O . LEU A 1 368 ? 15.975 3.310 -19.570 1.00 98.44 368 LEU A O 1
ATOM 2853 N N . ILE A 1 369 ? 16.439 4.421 -17.677 1.00 97.94 369 ILE A N 1
ATOM 2854 C CA . ILE A 1 369 ? 17.012 5.608 -18.335 1.00 97.94 369 ILE A CA 1
ATOM 2855 C C . ILE A 1 369 ? 18.268 5.240 -19.142 1.00 97.94 369 ILE A C 1
ATOM 2857 O O . ILE A 1 369 ? 18.397 5.642 -20.297 1.00 97.94 369 ILE A O 1
ATOM 2861 N N . ILE A 1 370 ? 19.175 4.428 -18.584 1.00 97.50 370 ILE A N 1
ATOM 2862 C CA . ILE A 1 370 ? 20.362 3.921 -19.304 1.00 97.50 370 ILE A CA 1
ATOM 2863 C C . ILE A 1 370 ? 19.948 3.103 -20.536 1.00 97.50 370 ILE A C 1
ATOM 2865 O O . ILE A 1 370 ? 20.581 3.199 -21.589 1.00 97.50 370 ILE A O 1
ATOM 2869 N N . ALA A 1 371 ? 18.861 2.339 -20.426 1.00 97.12 371 ALA A N 1
ATOM 2870 C CA . ALA A 1 371 ? 18.260 1.593 -21.526 1.00 97.12 371 ALA A CA 1
ATOM 2871 C C . ALA A 1 371 ? 17.431 2.459 -22.495 1.00 97.12 371 ALA A C 1
ATOM 2873 O O . ALA A 1 371 ? 16.769 1.913 -23.374 1.00 97.12 371 ALA A O 1
ATOM 2874 N N . ARG A 1 372 ? 17.526 3.793 -22.386 1.00 96.56 372 ARG A N 1
ATOM 2875 C CA . ARG A 1 372 ? 16.881 4.787 -23.256 1.00 96.56 372 ARG A CA 1
ATOM 2876 C C . ARG A 1 372 ? 15.354 4.783 -23.195 1.00 96.56 372 ARG A C 1
ATOM 2878 O O . ARG A 1 372 ? 14.720 5.100 -24.194 1.00 96.56 372 ARG A O 1
ATOM 2885 N N . ALA A 1 373 ? 14.780 4.459 -22.035 1.00 96.75 373 ALA A N 1
ATOM 2886 C CA . ALA A 1 373 ? 13.369 4.731 -21.780 1.00 96.75 373 ALA A CA 1
ATOM 2887 C C . ALA A 1 373 ? 13.076 6.225 -21.987 1.00 96.75 373 ALA A C 1
ATOM 2889 O O . ALA A 1 373 ? 13.833 7.083 -21.514 1.00 96.75 373 ALA A O 1
ATOM 2890 N N . THR A 1 374 ? 11.976 6.533 -22.662 1.00 95.50 374 THR A N 1
ATOM 2891 C CA . THR A 1 374 ? 11.528 7.903 -22.895 1.00 95.50 374 THR A CA 1
ATOM 2892 C C . THR A 1 374 ? 11.062 8.509 -21.571 1.00 95.50 374 THR A C 1
ATOM 2894 O O . THR A 1 374 ? 10.085 8.067 -20.962 1.00 95.50 374 THR A O 1
ATOM 2897 N N . ILE A 1 375 ? 11.805 9.507 -21.088 1.00 93.00 375 ILE A N 1
ATOM 2898 C CA . ILE A 1 375 ? 11.704 9.972 -19.700 1.00 93.00 375 ILE A CA 1
ATOM 2899 C C . ILE A 1 375 ? 10.389 10.682 -19.377 1.00 93.00 375 ILE A C 1
ATOM 2901 O O . ILE A 1 375 ? 9.983 10.644 -18.223 1.00 93.00 375 ILE A O 1
ATOM 2905 N N . ASP A 1 376 ? 9.729 11.286 -20.364 1.00 89.06 376 ASP A N 1
ATOM 2906 C CA . ASP A 1 376 ? 8.487 12.065 -20.274 1.00 89.06 376 ASP A CA 1
ATOM 2907 C C . ASP A 1 376 ? 7.272 11.351 -20.901 1.00 89.06 376 ASP A C 1
ATOM 2909 O O . ASP A 1 376 ? 6.206 11.944 -21.063 1.00 89.06 376 ASP A O 1
ATOM 2913 N N . LEU A 1 377 ? 7.402 10.057 -21.214 1.00 89.75 377 LEU A N 1
ATOM 2914 C CA . LEU A 1 377 ? 6.337 9.271 -21.833 1.00 89.75 377 LEU A CA 1
ATOM 2915 C C . LEU A 1 377 ? 5.205 8.938 -20.846 1.00 89.75 377 LEU A C 1
ATOM 2917 O O . LEU A 1 377 ? 5.441 8.432 -19.747 1.00 89.75 377 LEU A O 1
ATOM 2921 N N . GLY A 1 378 ? 3.959 9.135 -21.287 1.00 81.44 378 GLY A N 1
ATOM 2922 C CA . GLY A 1 378 ? 2.749 8.767 -20.546 1.00 81.44 378 GLY A CA 1
ATOM 2923 C C . GLY A 1 378 ? 1.766 9.918 -20.353 1.00 81.44 378 GLY A C 1
ATOM 2924 O O . GLY A 1 378 ? 2.083 11.077 -20.590 1.00 81.44 378 GLY A O 1
ATOM 2925 N N . LEU A 1 379 ? 0.542 9.595 -19.920 1.00 75.31 379 LEU A N 1
ATOM 2926 C CA . LEU A 1 379 ? -0.478 10.610 -19.602 1.00 75.31 379 LEU A CA 1
ATOM 2927 C C . LEU A 1 379 ? -0.142 11.385 -18.320 1.00 75.31 379 LEU A C 1
ATOM 2929 O O . LEU A 1 379 ? -0.384 12.587 -18.229 1.00 75.31 379 LEU A O 1
ATOM 2933 N N . ALA A 1 380 ? 0.400 10.679 -17.329 1.00 77.69 380 ALA A N 1
ATOM 2934 C CA . ALA A 1 380 ? 0.995 11.249 -16.129 1.00 77.69 380 ALA A CA 1
ATOM 2935 C C . ALA A 1 380 ? 2.499 10.951 -16.192 1.00 77.69 380 ALA A C 1
ATOM 2937 O O . ALA A 1 380 ? 2.884 9.789 -16.045 1.00 77.69 380 ALA A O 1
ATOM 2938 N N . PRO A 1 381 ? 3.341 11.950 -16.477 1.00 84.12 381 PRO A N 1
ATOM 2939 C CA . PRO A 1 381 ? 4.760 11.700 -16.662 1.00 84.12 381 PRO A CA 1
ATOM 2940 C C . PRO A 1 381 ? 5.491 11.254 -15.374 1.00 84.12 381 PRO A C 1
ATOM 2942 O O . PRO A 1 381 ? 5.047 11.572 -14.265 1.00 84.12 381 PRO A O 1
ATOM 2945 N N . PRO A 1 382 ? 6.646 10.561 -15.475 1.00 92.38 382 PRO A N 1
ATOM 2946 C CA . PRO A 1 382 ? 7.409 10.059 -14.325 1.00 92.38 382 PRO A CA 1
ATOM 2947 C C . PRO A 1 382 ? 7.729 11.080 -13.225 1.00 92.38 382 PRO A C 1
ATOM 2949 O O . PRO A 1 382 ? 7.699 10.725 -12.045 1.00 92.38 382 PRO A O 1
ATOM 2952 N N . LEU A 1 383 ? 7.983 12.350 -13.563 1.00 93.69 383 LEU A N 1
ATOM 2953 C CA . LEU A 1 383 ? 8.285 13.370 -12.552 1.00 93.69 383 LEU A CA 1
ATOM 2954 C C . LEU A 1 383 ? 7.084 13.652 -11.634 1.00 93.69 383 LEU A C 1
ATOM 2956 O O . LEU A 1 383 ? 7.265 13.838 -10.430 1.00 93.69 383 LEU A O 1
ATOM 2960 N N . HIS A 1 384 ? 5.858 13.607 -12.162 1.00 91.12 384 HIS A N 1
ATOM 2961 C CA . HIS A 1 384 ? 4.631 13.751 -11.372 1.00 91.12 384 HIS A CA 1
ATOM 2962 C C . HIS A 1 384 ? 4.433 12.576 -10.425 1.00 91.12 384 HIS A C 1
ATOM 2964 O O . HIS A 1 384 ? 4.044 12.790 -9.281 1.00 91.12 384 HIS A O 1
ATOM 2970 N N . PHE A 1 385 ? 4.755 11.352 -10.855 1.00 91.06 385 PHE A N 1
ATOM 2971 C CA . PHE A 1 385 ? 4.735 10.190 -9.964 1.00 91.06 385 PHE A CA 1
ATOM 2972 C C . PHE A 1 385 ? 5.762 10.307 -8.840 1.00 91.06 385 PHE A C 1
ATOM 2974 O O . PHE A 1 385 ? 5.445 9.979 -7.699 1.00 91.06 385 PHE A O 1
ATOM 2981 N N . ALA A 1 386 ? 6.973 10.791 -9.133 1.00 93.12 386 ALA A N 1
ATOM 2982 C CA . ALA A 1 386 ? 7.997 10.999 -8.113 1.00 93.12 386 ALA A CA 1
ATOM 2983 C C . ALA A 1 386 ? 7.586 12.094 -7.111 1.00 93.12 386 ALA A C 1
ATOM 2985 O O . ALA A 1 386 ? 7.773 11.922 -5.907 1.00 93.12 386 ALA A O 1
ATOM 2986 N N . ALA A 1 387 ? 6.966 13.175 -7.594 1.00 91.25 387 ALA A N 1
ATOM 2987 C CA . ALA A 1 387 ? 6.413 14.233 -6.755 1.00 91.25 387 ALA A CA 1
ATOM 2988 C C . ALA A 1 387 ? 5.264 13.731 -5.873 1.00 91.25 387 ALA A C 1
ATOM 2990 O O . ALA A 1 387 ? 5.279 13.953 -4.668 1.00 91.25 387 ALA A O 1
ATOM 2991 N N . HIS A 1 388 ? 4.320 12.998 -6.464 1.00 86.00 388 HIS A N 1
ATOM 2992 C CA . HIS A 1 388 ? 3.213 12.351 -5.764 1.00 86.00 388 HIS A CA 1
ATOM 2993 C C . HIS A 1 388 ? 3.696 11.379 -4.673 1.00 86.00 388 HIS A C 1
ATOM 2995 O O . HIS A 1 388 ? 3.137 11.335 -3.584 1.00 86.00 388 HIS A O 1
ATOM 3001 N N . ALA A 1 389 ? 4.740 10.596 -4.956 1.00 85.69 389 ALA A N 1
ATOM 3002 C CA . ALA A 1 389 ? 5.294 9.619 -4.021 1.00 85.69 389 ALA A CA 1
ATOM 3003 C C . ALA A 1 389 ? 6.179 10.239 -2.928 1.00 85.69 389 ALA A C 1
ATOM 3005 O O . ALA A 1 389 ? 6.764 9.503 -2.137 1.00 85.69 389 ALA A O 1
ATOM 3006 N N . ASN A 1 390 ? 6.351 11.566 -2.901 1.00 91.00 390 ASN A N 1
ATOM 3007 C CA . ASN A 1 390 ? 7.341 12.228 -2.054 1.00 91.00 390 ASN A CA 1
ATOM 3008 C C . ASN A 1 390 ? 8.766 11.641 -2.232 1.00 91.00 390 ASN A C 1
ATOM 3010 O O . ASN A 1 390 ? 9.522 11.449 -1.281 1.00 91.00 390 ASN A O 1
ATOM 3014 N N . ASN A 1 391 ? 9.128 11.279 -3.468 1.00 93.25 391 ASN A N 1
ATOM 3015 C CA . ASN A 1 391 ? 10.388 10.620 -3.809 1.00 93.25 391 ASN A CA 1
ATOM 3016 C C . ASN A 1 391 ? 11.425 11.631 -4.326 1.00 93.25 391 ASN A C 1
ATOM 3018 O O . ASN A 1 391 ? 11.664 11.732 -5.532 1.00 93.25 391 ASN A O 1
ATOM 3022 N N . SER A 1 392 ? 12.078 12.350 -3.409 1.00 95.75 392 SER A N 1
ATOM 3023 C CA . SER A 1 392 ? 13.119 13.341 -3.741 1.00 95.75 392 SER A CA 1
ATOM 3024 C C . SER A 1 392 ? 14.291 12.750 -4.536 1.00 95.75 392 SER A C 1
ATOM 3026 O O . SER A 1 392 ? 14.777 13.359 -5.484 1.00 95.75 392 SER A O 1
ATOM 3028 N N . GLU A 1 393 ? 14.722 11.525 -4.228 1.00 97.06 393 GLU A N 1
ATOM 3029 C CA . GLU A 1 393 ? 15.770 10.844 -4.999 1.00 97.06 393 GLU A CA 1
ATOM 3030 C C . GLU A 1 393 ? 15.313 10.512 -6.429 1.00 97.06 393 GLU A C 1
ATOM 3032 O O . GLU A 1 393 ? 16.084 10.681 -7.367 1.00 97.06 393 GLU A O 1
ATOM 3037 N N . GLY A 1 394 ? 14.061 10.087 -6.620 1.00 96.94 394 GLY A N 1
ATOM 3038 C CA . GLY A 1 394 ? 13.494 9.863 -7.954 1.00 96.94 394 GLY A CA 1
ATOM 3039 C C . GLY A 1 394 ? 13.406 11.151 -8.772 1.00 96.94 394 GLY A C 1
ATOM 3040 O O . GLY A 1 394 ? 13.732 11.143 -9.956 1.00 96.94 394 GLY A O 1
ATOM 3041 N N . ILE A 1 395 ? 13.049 12.268 -8.129 1.00 96.69 395 ILE A N 1
ATOM 3042 C CA . ILE A 1 395 ? 13.104 13.604 -8.738 1.00 9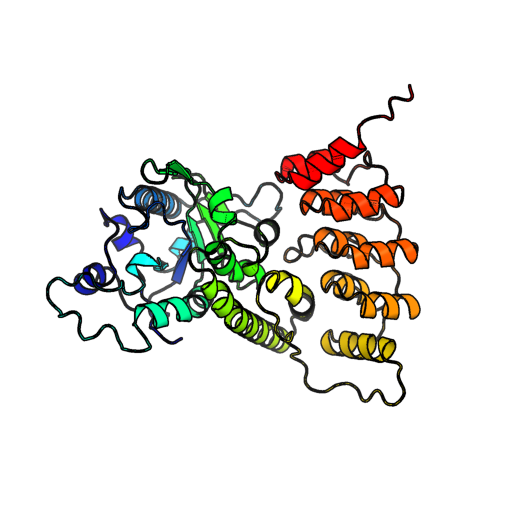6.69 395 ILE A CA 1
ATOM 3043 C C . ILE A 1 395 ? 14.534 13.921 -9.184 1.00 96.69 395 ILE A C 1
ATOM 3045 O O . ILE A 1 395 ? 14.730 14.287 -10.340 1.00 96.69 395 ILE A O 1
ATOM 3049 N N . ARG A 1 396 ? 15.540 13.709 -8.323 1.00 96.75 396 ARG A N 1
ATOM 3050 C CA . ARG A 1 396 ? 16.953 13.905 -8.693 1.00 96.75 396 ARG A CA 1
ATOM 3051 C C . ARG A 1 396 ? 17.351 13.064 -9.898 1.00 96.75 396 ARG A C 1
ATOM 3053 O O . ARG A 1 396 ? 17.875 13.613 -10.858 1.00 96.75 396 ARG A O 1
ATOM 3060 N N . VAL A 1 397 ? 17.035 11.767 -9.884 1.00 97.38 397 VAL A N 1
ATOM 3061 C CA . VAL A 1 397 ? 17.326 10.845 -10.996 1.00 97.38 397 VAL A CA 1
ATOM 3062 C C . VAL A 1 397 ? 16.749 11.354 -12.319 1.00 97.38 397 VAL A C 1
ATOM 3064 O O . VAL A 1 397 ? 17.448 11.336 -13.329 1.00 97.38 397 VAL A O 1
ATOM 3067 N N . LEU A 1 398 ? 15.490 11.799 -12.323 1.00 96.38 398 LEU A N 1
ATOM 3068 C CA . LEU A 1 398 ? 14.815 12.270 -13.533 1.00 96.38 398 LEU A CA 1
ATOM 3069 C C . LEU A 1 398 ? 15.383 13.610 -14.017 1.00 96.38 398 LEU A C 1
ATOM 3071 O O . LEU A 1 398 ? 15.692 13.752 -15.197 1.00 96.38 398 LEU A O 1
ATOM 3075 N N . LEU A 1 399 ? 15.571 14.581 -13.119 1.00 94.75 399 LEU A N 1
ATOM 3076 C CA . LEU A 1 399 ? 16.114 15.894 -13.481 1.00 94.75 399 LEU A CA 1
ATOM 3077 C C . LEU A 1 399 ? 17.568 15.802 -13.966 1.00 94.75 399 LEU A C 1
ATOM 3079 O O . LEU A 1 399 ? 17.929 16.463 -14.938 1.00 94.75 399 LEU A O 1
ATOM 3083 N N . ASP A 1 400 ? 18.387 14.945 -13.352 1.00 94.88 400 ASP A N 1
ATOM 3084 C CA . ASP A 1 400 ? 19.766 14.692 -13.795 1.00 94.88 400 ASP A CA 1
ATOM 3085 C C . ASP A 1 400 ? 19.811 14.014 -15.178 1.00 94.88 400 ASP A C 1
ATOM 3087 O O . ASP A 1 400 ? 20.783 14.177 -15.915 1.00 94.88 400 ASP A O 1
ATOM 3091 N N . ALA A 1 401 ? 18.747 13.301 -15.564 1.00 94.69 401 ALA A N 1
ATOM 3092 C CA . ALA A 1 401 ? 18.567 12.738 -16.902 1.00 94.69 401 ALA A CA 1
ATOM 3093 C C . ALA A 1 401 ? 18.034 13.754 -17.936 1.00 94.69 401 ALA A C 1
ATOM 3095 O O . ALA A 1 401 ? 17.778 13.380 -19.079 1.00 94.69 401 ALA A O 1
ATOM 3096 N N . GLY A 1 402 ? 17.883 15.030 -17.560 1.00 91.31 402 GLY A N 1
ATOM 3097 C CA . GLY A 1 402 ? 17.446 16.107 -18.452 1.00 91.31 402 GLY A CA 1
ATOM 3098 C C . GLY A 1 402 ? 15.931 16.287 -18.544 1.00 91.31 402 GLY A C 1
ATOM 3099 O O . GLY A 1 402 ? 15.457 16.946 -19.466 1.00 91.31 402 GLY A O 1
ATOM 3100 N N . TYR A 1 403 ? 15.167 15.717 -17.610 1.00 91.38 403 TYR A N 1
ATOM 3101 C CA . TYR A 1 403 ? 13.719 15.899 -17.551 1.00 91.38 403 TYR A CA 1
ATOM 3102 C C . TYR A 1 403 ? 13.358 17.379 -17.307 1.00 91.38 403 TYR A C 1
ATOM 3104 O O . TYR A 1 403 ? 13.864 17.984 -16.361 1.00 91.38 403 TYR A O 1
ATOM 3112 N N . ASP A 1 404 ? 12.446 17.956 -18.102 1.00 88.62 404 ASP A N 1
ATOM 3113 C CA . ASP A 1 404 ? 11.978 19.338 -17.906 1.00 88.62 404 ASP A CA 1
ATOM 3114 C C . ASP A 1 404 ? 11.016 19.444 -16.701 1.00 88.62 404 ASP A C 1
ATOM 3116 O O . ASP A 1 404 ? 9.891 18.930 -16.770 1.00 88.62 404 ASP A O 1
ATOM 3120 N N . PRO A 1 405 ? 11.385 20.139 -15.604 1.00 86.31 405 PRO A N 1
ATOM 3121 C CA . PRO A 1 405 ? 10.516 20.307 -14.437 1.00 86.31 405 PRO A CA 1
ATOM 3122 C C . PRO A 1 405 ? 9.219 21.079 -14.734 1.00 86.31 405 PRO A C 1
ATOM 3124 O O . PRO A 1 405 ? 8.275 21.006 -13.944 1.00 86.31 405 PRO A O 1
ATOM 3127 N N . CYS A 1 406 ? 9.147 21.800 -15.858 1.00 85.56 406 CYS A N 1
ATOM 3128 C CA . CYS A 1 406 ? 7.949 22.512 -16.303 1.00 85.56 406 CYS A CA 1
ATOM 3129 C C . CYS A 1 406 ? 6.960 21.632 -17.082 1.00 85.56 406 CYS A C 1
ATOM 3131 O O . CYS A 1 406 ? 5.878 22.119 -17.431 1.00 85.56 406 CYS A O 1
ATOM 3133 N N . THR A 1 407 ? 7.295 20.360 -17.338 1.00 86.06 407 THR A N 1
ATOM 3134 C CA . THR A 1 407 ? 6.410 19.419 -18.037 1.00 86.06 407 THR A CA 1
ATOM 3135 C C . THR A 1 407 ? 5.057 19.341 -17.339 1.00 86.06 407 THR A C 1
ATOM 3137 O O . THR A 1 407 ? 4.968 19.251 -16.109 1.00 86.06 407 THR A O 1
ATOM 3140 N N . ARG A 1 408 ? 3.988 19.364 -18.136 1.00 86.38 408 ARG A N 1
ATOM 3141 C CA . ARG A 1 408 ? 2.611 19.281 -17.651 1.00 86.38 408 ARG A CA 1
ATOM 3142 C C . ARG A 1 408 ? 2.042 17.893 -17.894 1.00 86.38 408 ARG A C 1
ATOM 3144 O O . ARG A 1 408 ? 2.316 17.290 -18.926 1.00 86.38 408 ARG A O 1
ATOM 3151 N N . ASP A 1 409 ? 1.255 17.405 -16.945 1.00 83.44 409 ASP A N 1
ATOM 3152 C CA . ASP A 1 409 ? 0.469 16.188 -17.134 1.00 83.44 409 ASP A CA 1
ATOM 3153 C C . ASP A 1 409 ? -0.771 16.454 -18.009 1.00 83.44 409 ASP A C 1
ATOM 3155 O O . ASP A 1 409 ? -1.028 17.578 -18.454 1.00 83.44 409 ASP A O 1
ATOM 3159 N N . PHE A 1 410 ? -1.579 15.415 -18.231 1.00 80.88 410 PHE A N 1
ATOM 3160 C CA . PHE A 1 410 ? -2.837 15.517 -18.976 1.00 80.88 410 PHE A CA 1
ATOM 3161 C C . PHE A 1 410 ? -3.851 16.517 -18.380 1.00 80.88 410 PHE A C 1
ATOM 3163 O O . PHE A 1 410 ? -4.764 16.946 -19.086 1.00 80.88 410 PHE A O 1
ATOM 3170 N N . ALA A 1 411 ? -3.724 16.870 -17.096 1.00 79.88 411 ALA A N 1
ATOM 3171 C CA . ALA A 1 411 ? -4.564 17.854 -16.416 1.00 79.88 411 ALA A CA 1
ATOM 3172 C C . ALA A 1 411 ? -3.975 19.276 -16.482 1.00 79.88 411 ALA A C 1
ATOM 3174 O O . ALA A 1 411 ? -4.569 20.223 -15.964 1.00 79.88 411 ALA A O 1
ATOM 3175 N N . GLY A 1 412 ? -2.820 19.449 -17.129 1.00 84.38 412 GLY A N 1
ATOM 3176 C CA . GLY A 1 412 ? -2.129 20.725 -17.235 1.00 84.38 412 GLY A CA 1
ATOM 3177 C C . GLY A 1 412 ? -1.358 21.115 -15.973 1.00 84.38 412 GLY A C 1
ATOM 3178 O O . GLY A 1 412 ? -0.920 22.263 -15.880 1.00 84.38 412 GLY A O 1
ATOM 3179 N N . LEU A 1 413 ? -1.174 20.212 -15.009 1.00 84.94 413 LEU A N 1
ATOM 3180 C CA . LEU A 1 413 ? -0.462 20.467 -13.756 1.00 84.94 413 LEU A CA 1
ATOM 3181 C C . LEU A 1 413 ? 1.023 20.134 -13.902 1.00 84.94 413 LEU A C 1
ATOM 3183 O O . LEU A 1 413 ? 1.390 19.194 -14.599 1.00 84.94 413 LEU A O 1
ATOM 3187 N N . HIS A 1 414 ? 1.892 20.897 -13.242 1.00 88.31 414 HIS A N 1
ATOM 3188 C CA . HIS A 1 414 ? 3.327 20.598 -13.123 1.00 88.31 414 HIS A CA 1
ATOM 3189 C C . HIS A 1 414 ? 3.596 19.730 -11.887 1.00 88.31 414 HIS A C 1
ATOM 3191 O O . HIS A 1 414 ? 2.788 19.689 -10.956 1.00 88.31 414 HIS A O 1
ATOM 3197 N N . ALA A 1 415 ? 4.765 19.088 -11.833 1.00 89.69 415 ALA A N 1
ATOM 3198 C CA . ALA A 1 415 ? 5.153 18.230 -10.709 1.00 89.69 415 ALA A CA 1
ATOM 3199 C C . ALA A 1 415 ? 5.155 18.965 -9.351 1.00 89.69 415 ALA A C 1
ATOM 3201 O O . ALA A 1 415 ? 4.812 18.375 -8.329 1.00 89.69 415 ALA A O 1
ATOM 3202 N N . LEU A 1 416 ? 5.455 20.270 -9.337 1.00 90.75 416 LEU A N 1
ATOM 3203 C CA . LEU A 1 416 ? 5.371 21.102 -8.132 1.00 90.75 416 LEU A CA 1
ATOM 3204 C C . LEU A 1 416 ? 3.936 21.187 -7.584 1.00 90.75 416 LEU A C 1
ATOM 3206 O O . LEU A 1 416 ? 3.719 21.054 -6.383 1.00 90.75 416 LEU A O 1
ATOM 3210 N N . ALA A 1 417 ? 2.946 21.365 -8.466 1.00 87.31 417 ALA A N 1
ATOM 3211 C CA . ALA A 1 417 ? 1.538 21.398 -8.078 1.00 87.31 417 ALA A CA 1
ATOM 3212 C C . ALA A 1 417 ? 1.078 20.039 -7.532 1.00 87.31 417 ALA A C 1
ATOM 3214 O O . ALA A 1 417 ? 0.324 19.997 -6.558 1.00 87.31 417 ALA A O 1
ATOM 3215 N N . ALA A 1 418 ? 1.576 18.936 -8.104 1.00 83.81 418 ALA A N 1
ATOM 3216 C CA . ALA A 1 418 ? 1.355 17.606 -7.548 1.00 83.81 418 ALA A CA 1
ATOM 3217 C C . ALA A 1 418 ? 1.935 17.506 -6.126 1.00 83.81 418 ALA A C 1
ATOM 3219 O O . ALA A 1 418 ? 1.195 17.181 -5.203 1.00 83.81 418 ALA A O 1
ATOM 3220 N N . ALA A 1 419 ? 3.201 17.881 -5.908 1.00 87.75 419 ALA A N 1
ATOM 3221 C CA . ALA A 1 419 ? 3.811 17.845 -4.573 1.00 87.75 419 ALA A CA 1
ATOM 3222 C C . ALA A 1 419 ? 3.002 18.640 -3.527 1.00 87.75 419 ALA A C 1
ATOM 3224 O O . ALA A 1 419 ? 2.748 18.129 -2.436 1.00 87.75 419 ALA A O 1
ATOM 3225 N N . CYS A 1 420 ? 2.518 19.838 -3.876 1.00 85.69 420 CYS A N 1
ATOM 3226 C CA . CYS A 1 420 ? 1.641 20.633 -3.009 1.00 85.69 420 CYS A CA 1
ATOM 3227 C C . CYS A 1 420 ? 0.301 19.939 -2.723 1.00 85.69 420 CYS A C 1
ATOM 3229 O O . CYS A 1 420 ? -0.159 19.941 -1.584 1.00 85.69 420 CYS A O 1
ATOM 3231 N N . THR A 1 421 ? -0.318 19.336 -3.742 1.00 79.81 421 THR A N 1
ATOM 3232 C CA . THR A 1 421 ? -1.621 18.659 -3.614 1.00 79.81 421 THR A CA 1
ATOM 3233 C C . THR A 1 421 ? -1.549 17.476 -2.649 1.00 79.81 421 THR A C 1
ATOM 3235 O O . THR A 1 421 ? -2.488 17.242 -1.894 1.00 79.81 421 THR A O 1
ATOM 3238 N N . PHE A 1 422 ? -0.426 16.756 -2.644 1.00 75.50 422 PHE A N 1
ATOM 3239 C CA . PHE A 1 422 ? -0.226 15.563 -1.818 1.00 75.50 422 PHE A CA 1
ATOM 3240 C C . PHE A 1 422 ? 0.582 15.825 -0.539 1.00 75.50 422 PHE A C 1
ATOM 3242 O O . PHE A 1 422 ? 0.967 14.874 0.136 1.00 75.50 422 PHE A O 1
ATOM 3249 N N . GLY A 1 423 ? 0.881 17.089 -0.207 1.00 80.44 423 GLY A N 1
ATOM 3250 C CA . GLY A 1 423 ? 1.693 17.437 0.968 1.00 80.44 423 GLY A CA 1
ATOM 3251 C C . GLY A 1 423 ? 3.075 16.770 0.975 1.00 80.44 423 GLY A C 1
ATOM 3252 O O . GLY A 1 423 ? 3.609 16.443 2.033 1.00 80.44 423 GLY A O 1
ATOM 3253 N N . SER A 1 424 ? 3.636 16.510 -0.208 1.00 86.62 424 SER A N 1
ATOM 3254 C CA . SER A 1 424 ? 4.899 15.796 -0.390 1.00 86.62 424 SER A CA 1
ATOM 3255 C C . SER A 1 424 ? 6.074 16.744 -0.174 1.00 86.62 424 SER A C 1
ATOM 3257 O O . SER A 1 424 ? 6.616 17.313 -1.121 1.00 86.62 424 SER A O 1
ATOM 3259 N N . MET A 1 425 ? 6.421 16.949 1.096 1.00 87.94 425 MET A N 1
ATOM 3260 C CA . MET A 1 425 ? 7.382 17.969 1.524 1.00 87.94 425 MET A CA 1
ATOM 3261 C C . MET A 1 425 ? 8.796 17.747 0.976 1.00 87.94 425 MET A C 1
ATOM 3263 O O . MET A 1 425 ? 9.392 18.690 0.470 1.00 87.94 425 MET A O 1
ATOM 3267 N N . ASP A 1 426 ? 9.311 16.514 0.985 1.00 91.25 426 ASP A N 1
ATOM 3268 C CA . ASP A 1 426 ? 10.660 16.225 0.471 1.00 91.25 426 ASP A CA 1
ATOM 3269 C C . ASP A 1 426 ? 10.734 16.434 -1.048 1.00 91.25 426 ASP A C 1
ATOM 3271 O O . ASP A 1 426 ? 11.736 16.914 -1.581 1.00 91.25 426 ASP A O 1
ATOM 3275 N N . ALA A 1 427 ? 9.666 16.073 -1.763 1.00 92.44 427 ALA A N 1
ATOM 3276 C CA . ALA A 1 427 ? 9.548 16.340 -3.191 1.00 92.44 427 ALA A CA 1
ATOM 3277 C C . ALA A 1 427 ? 9.442 17.840 -3.485 1.00 92.44 427 ALA A C 1
ATOM 3279 O O . ALA A 1 427 ? 10.074 18.321 -4.426 1.00 92.44 427 ALA A O 1
ATOM 3280 N N . LEU A 1 428 ? 8.657 18.571 -2.691 1.00 93.00 428 LEU A N 1
ATOM 3281 C CA . LEU A 1 428 ? 8.514 20.019 -2.796 1.00 93.00 428 LEU A CA 1
ATOM 3282 C C . LEU A 1 428 ? 9.870 20.709 -2.609 1.00 93.00 428 LEU A C 1
ATOM 3284 O O . LEU A 1 428 ? 10.270 21.499 -3.464 1.00 93.00 428 LEU A O 1
ATOM 3288 N N . ASP A 1 429 ? 10.591 20.365 -1.542 1.00 93.12 429 ASP A N 1
ATOM 3289 C CA . ASP A 1 429 ? 11.906 20.924 -1.233 1.00 93.12 429 ASP A CA 1
ATOM 3290 C C . ASP A 1 429 ? 12.918 20.637 -2.349 1.00 93.12 429 ASP A C 1
ATOM 3292 O O . ASP A 1 429 ? 13.615 21.550 -2.802 1.00 93.12 429 ASP A O 1
ATOM 3296 N N . GLU A 1 430 ? 12.964 19.401 -2.861 1.00 94.75 430 GLU A N 1
ATOM 3297 C CA . GLU A 1 430 ? 13.859 19.044 -3.964 1.00 94.75 430 GLU A CA 1
ATOM 3298 C C . GLU A 1 430 ? 13.515 19.826 -5.242 1.00 94.75 430 GLU A C 1
ATOM 3300 O O . GLU A 1 430 ? 14.400 20.452 -5.830 1.00 94.75 430 GLU A O 1
ATOM 3305 N N . LEU A 1 431 ? 12.239 19.864 -5.650 1.00 92.31 431 LEU A N 1
ATOM 3306 C CA . LEU A 1 431 ? 11.796 20.591 -6.847 1.00 92.31 431 LEU A CA 1
ATOM 3307 C C . LEU A 1 431 ? 12.103 22.091 -6.749 1.00 92.31 431 LEU A C 1
ATOM 3309 O O . LEU A 1 431 ? 12.597 22.683 -7.709 1.00 92.31 431 LEU A O 1
ATOM 3313 N N . VAL A 1 432 ? 11.868 22.707 -5.587 1.00 90.19 432 VAL A N 1
ATOM 3314 C CA . VAL A 1 432 ? 12.178 24.126 -5.346 1.00 90.19 432 VAL A CA 1
ATOM 3315 C C . VAL A 1 432 ? 13.686 24.373 -5.346 1.00 90.19 432 VAL A C 1
ATOM 3317 O O . VAL A 1 432 ? 14.140 25.383 -5.890 1.00 90.19 432 VAL A O 1
ATOM 3320 N N . SER A 1 433 ? 14.481 23.463 -4.776 1.00 88.88 433 SER A N 1
ATOM 3321 C CA . SER A 1 433 ? 15.942 23.593 -4.741 1.00 88.88 433 SER A CA 1
ATOM 3322 C C . SER A 1 433 ? 16.553 23.593 -6.146 1.00 88.88 433 SER A C 1
ATOM 3324 O O . SER A 1 433 ? 17.454 24.384 -6.430 1.00 88.88 433 SER A O 1
ATOM 3326 N N . ARG A 1 434 ? 16.000 22.771 -7.046 1.00 81.12 434 ARG A N 1
ATOM 3327 C CA . ARG A 1 434 ? 16.420 22.631 -8.445 1.00 81.12 434 ARG A CA 1
ATOM 3328 C C . ARG A 1 434 ? 15.856 23.726 -9.357 1.00 81.12 434 ARG A C 1
ATOM 3330 O O . ARG A 1 434 ? 16.446 23.998 -10.396 1.00 81.12 434 ARG A O 1
ATOM 3337 N N . ALA A 1 435 ? 14.758 24.378 -8.964 1.00 68.31 435 ALA A N 1
ATOM 3338 C CA . ALA A 1 435 ? 14.150 25.496 -9.690 1.00 68.31 435 ALA A CA 1
ATOM 3339 C C . ALA A 1 435 ? 14.830 26.855 -9.437 1.00 68.31 435 ALA A C 1
ATOM 3341 O O . ALA A 1 435 ? 14.488 27.839 -10.097 1.00 68.31 435 ALA A O 1
ATOM 3342 N N . ARG A 1 436 ? 15.789 26.951 -8.500 1.00 57.38 436 ARG A N 1
ATOM 3343 C CA . ARG A 1 436 ? 16.563 28.187 -8.319 1.00 57.38 436 ARG A CA 1
ATOM 3344 C C . ARG A 1 436 ? 17.406 28.430 -9.576 1.00 57.38 436 ARG A C 1
ATOM 3346 O O . ARG A 1 436 ? 18.270 27.604 -9.877 1.00 57.38 436 ARG A O 1
ATOM 3353 N N . PRO A 1 437 ? 17.194 29.537 -10.314 1.00 46.12 437 PRO A N 1
ATOM 3354 C CA . PRO A 1 437 ? 18.022 29.840 -11.466 1.00 46.12 437 PRO A CA 1
ATOM 3355 C C . PRO A 1 437 ? 19.468 29.957 -10.999 1.00 46.12 437 PRO A C 1
ATOM 3357 O O . PRO A 1 437 ? 19.746 30.491 -9.923 1.00 46.12 437 PRO A O 1
ATOM 3360 N N . SER A 1 438 ? 20.388 29.452 -11.814 1.00 41.69 438 SER A N 1
ATOM 3361 C CA . SER A 1 438 ? 21.810 29.718 -11.665 1.00 41.69 438 SER A CA 1
ATOM 3362 C C . SER A 1 438 ? 21.981 31.236 -11.692 1.00 41.69 438 SER A C 1
ATOM 3364 O O . SER A 1 438 ? 21.994 31.844 -12.762 1.00 41.69 438 SER A O 1
ATOM 3366 N N . ILE A 1 439 ? 22.070 31.870 -10.524 1.00 37.38 439 ILE A N 1
ATOM 3367 C CA . ILE A 1 439 ? 22.585 33.230 -10.423 1.00 37.38 439 ILE A CA 1
ATOM 3368 C C . ILE A 1 439 ? 24.064 33.075 -10.763 1.00 37.38 439 ILE A C 1
ATOM 3370 O O . ILE A 1 439 ? 24.885 32.757 -9.904 1.00 37.38 439 ILE A O 1
ATOM 3374 N N . LYS A 1 440 ? 24.383 33.153 -12.059 1.00 30.92 440 LYS A N 1
ATOM 3375 C CA . LYS A 1 440 ? 25.765 33.332 -12.486 1.00 30.92 440 LYS A CA 1
ATOM 3376 C C . LYS A 1 440 ? 26.215 34.686 -11.916 1.00 30.92 440 LYS A C 1
ATOM 3378 O O . LYS A 1 440 ? 25.448 35.641 -12.058 1.00 30.92 440 LYS A O 1
ATOM 3383 N N . PRO A 1 441 ? 27.363 34.729 -11.218 1.00 41.84 441 PRO A N 1
ATOM 3384 C CA . PRO A 1 441 ? 27.883 35.951 -10.616 1.00 41.84 441 PRO A CA 1
ATOM 3385 C C . PRO A 1 441 ? 28.169 37.037 -11.653 1.00 41.84 441 PRO A C 1
ATOM 3387 O O . PRO A 1 441 ? 28.449 36.681 -12.825 1.00 41.84 441 PRO A O 1
#

InterPro domains:
  IPR002110 Ankyrin repeat [PF00023] (382-409)
  IPR002110 Ankyrin repeat [PF12796] (302-373)
  IPR002110 Ankyrin repeat [PS50088] (306-338)
  IPR002110 Ankyrin repeat [PS50088] (382-410)
  IPR002110 Ankyrin repeat [SM00248] (306-335)
  IPR002110 Ankyrin repeat [SM00248] (348-377)
  IPR002110 Ankyrin repeat [SM00248] (378-407)
  IPR002110 Ankyrin repeat [SM00248] (411-441)
  IPR036770 Ankyrin repeat-containing domain superfamily [G3DSA:1.25.40.20] (280-440)
  IPR036770 Ankyrin repeat-containing domain superfamily [SSF48403] (300-434)

Organism: Symbiodinium pilosum (NCBI:txid2952)

Sequence (441 aa):
MLFPMYAVSVQQLLKMTEVRPHEILKAEAIVVEYEESYGKVAFISHEWVGDDHPDLDGKQLRVLQNAERYMISDSRLIPAEVMCKKEALSTSCLRRQPLYLWYDFFCCPQLGKQPSLSNSDLSSPESELSMAVTSIPAYVAKCSFFLALCPIIVSEELGKVFSPQTWAERGWCRMASGPALLETFVRWFMIKGNTDIELVSSFGGTIWGSPGSGKFTVSSDRMKLAPVLSSAVKHKLLSLLKCLNLQEYRVLLNRQKIIMKGLPAQKLVEPCPGRPACAGLDAESLAVSAFMYQNGFELVQEVDDAGWSPLHYAALAGNTRVVQGLLAQRADPDCQTRHAQPIVGTPPGTTALGISVLSHHNDVARLLIIARATIDLGLAPPLHFAAHANNSEGIRVLLDAGYDPCTRDFAGLHALAAACTFGSMDALDELVSRARPSIKP

pLDDT: mean 83.66, std 14.59, range [30.92, 98.62]

Radius of gyration: 23.79 Å; chains: 1; bounding box: 57×63×70 Å